Protein AF-0000000087333114 (afdb_homodimer)

pLDDT: mean 76.28, std 24.48, range [18.22, 98.56]

Foldseek 3Di:
DVVLVVLLVVPQPCPQDPDDDDPDDDPDDPDDPPPDCPPPPPPLQAFLDLDQDDPVRLVDDPVLLVVLCVLCVPLVLFEEEEDDADFNSSQSLLVNLLNSNVAAEDELLVVSQVSQVHDVSLVVCCVPPVPVNLVSSLSSLQRCNSGGRYYYYYDLSCQLDPSSLVSNVSGAYEYEAEDCLSVLSSVQVVVHDVLVVDPVSSVVSSVVSVVSCVNRVVSSVVGPYYDYLVVLCVVVPHPDSRSPHSSSRSVVVSVVSSVSVVVVVVVVVVPPDD/DVVLVVLLQVVQPQPQDPDDDDDPDDDDDPDDPPPDCPPPPPPLQFFLDLDQDDPVRLVDDPVLLVVLCVLCPCVVLFEEEEDEADFNSSQSLLVNLLNSNVAAEDELLVVSQVSQVHDVSLVVCCVPPVPVNLVSSLSSLQRCNSGGRYRYYYDLSCQLDPSSLVSNVSGAYEYEAEDCLSVLSSVQVVVHDVLVVDPVSSVVSSVVSVVSCVNRVVSSVVGPYYDYLVVLCVVVPHPDSRSPHSSSRSVVVSVVVSVSVVVVVVVVVVPPDD

Organism: Triticum turgidum subsp. durum (NCBI:txid4567)

Structure (mmCIF, N/CA/C/O backbone):
data_AF-0000000087333114-model_v1
#
loop_
_entity.id
_entity.type
_entity.pdbx_description
1 polymer 'Shikimate kinase'
#
loop_
_atom_site.group_PDB
_atom_site.id
_atom_site.type_symbol
_atom_site.label_atom_id
_atom_site.label_alt_id
_atom_site.label_comp_id
_atom_site.label_asym_id
_atom_site.label_entity_id
_atom_site.label_seq_id
_atom_site.pdbx_PDB_ins_code
_atom_site.Cartn_x
_atom_site.Cartn_y
_atom_site.Cartn_z
_atom_site.occupancy
_atom_site.B_iso_or_equiv
_atom_site.auth_seq_id
_atom_site.auth_comp_id
_atom_site.auth_asym_id
_atom_site.auth_atom_id
_atom_site.pdbx_PDB_model_num
ATOM 1 N N . MET A 1 1 ? 0.435 27.734 -19.844 1 27.39 1 MET A N 1
ATOM 2 C CA . MET A 1 1 ? -0.458 28.031 -18.719 1 27.39 1 MET A CA 1
ATOM 3 C C . MET A 1 1 ? -1.759 27.25 -18.844 1 27.39 1 MET A C 1
ATOM 5 O O . MET A 1 1 ? -2.24 26.688 -17.859 1 27.39 1 MET A O 1
ATOM 9 N N . ALA A 1 2 ? -2.316 27.328 -19.984 1 37.44 2 ALA A N 1
ATOM 10 C CA . ALA A 1 2 ? -3.617 26.781 -20.359 1 37.44 2 ALA A CA 1
ATOM 11 C C . ALA A 1 2 ? -3.572 25.266 -20.422 1 37.44 2 ALA A C 1
ATOM 13 O O . ALA A 1 2 ? -4.586 24.594 -20.203 1 37.44 2 ALA A O 1
ATOM 14 N N . MET A 1 3 ? -2.416 24.797 -20.656 1 30.86 3 MET A N 1
ATOM 15 C CA . MET A 1 3 ? -2.322 23.359 -20.891 1 30.86 3 MET A CA 1
ATOM 16 C C . MET A 1 3 ? -2.418 22.594 -19.578 1 30.86 3 MET A C 1
ATOM 18 O O . MET A 1 3 ? -2.887 21.453 -19.547 1 30.86 3 MET A O 1
ATOM 22 N N . ALA A 1 4 ? -1.815 23.219 -18.562 1 34.66 4 ALA A N 1
ATOM 23 C CA . ALA A 1 4 ? -1.811 22.562 -17.25 1 34.66 4 ALA A CA 1
ATOM 24 C C . ALA A 1 4 ? -3.217 22.5 -16.672 1 34.66 4 ALA A C 1
ATOM 26 O O . ALA A 1 4 ? -3.59 21.5 -16.031 1 34.66 4 ALA A O 1
ATOM 27 N N . MET A 1 5 ? -4.035 23.531 -16.859 1 33.44 5 MET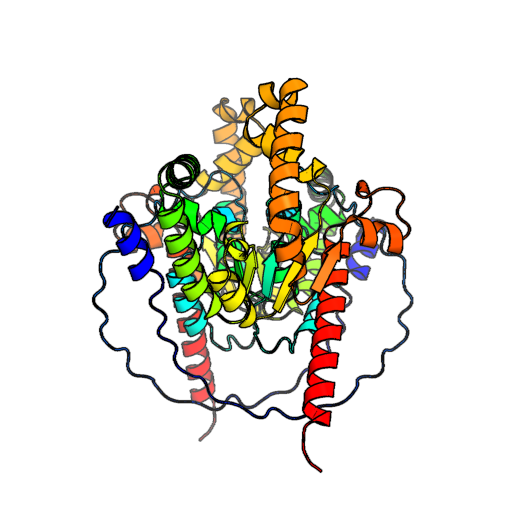 A N 1
ATOM 28 C CA . MET A 1 5 ? -5.391 23.594 -16.328 1 33.44 5 MET A CA 1
ATOM 29 C C . MET A 1 5 ? -6.27 22.516 -16.938 1 33.44 5 MET A C 1
ATOM 31 O O . MET A 1 5 ? -7.121 21.938 -16.266 1 33.44 5 MET A O 1
ATOM 35 N N . ARG A 1 6 ? -6.074 22.375 -18.172 1 34 6 ARG A N 1
ATOM 36 C CA . ARG A 1 6 ? -6.941 21.469 -18.906 1 34 6 ARG A CA 1
ATOM 37 C C . ARG A 1 6 ? -6.684 20.016 -18.516 1 34 6 ARG A C 1
ATOM 39 O O . ARG A 1 6 ? -7.613 19.219 -18.453 1 34 6 ARG A O 1
ATOM 46 N N . ALA A 1 7 ? -5.465 19.828 -18.234 1 32.5 7 ALA A N 1
ATOM 47 C CA . ALA A 1 7 ? -5.141 18.453 -17.891 1 32.5 7 ALA A CA 1
ATOM 48 C C . ALA A 1 7 ? -5.742 18.062 -16.531 1 32.5 7 ALA A C 1
ATOM 50 O O . ALA A 1 7 ? -6.203 16.938 -16.359 1 32.5 7 ALA A O 1
ATOM 51 N N . ALA A 1 8 ? -5.812 19.078 -15.648 1 31.11 8 ALA A N 1
ATOM 52 C CA . ALA A 1 8 ? -6.367 18.828 -14.32 1 31.11 8 ALA A CA 1
ATOM 53 C C . ALA A 1 8 ? -7.871 18.578 -14.398 1 31.11 8 ALA A C 1
ATOM 55 O O . ALA A 1 8 ? -8.391 17.688 -13.703 1 31.11 8 ALA A O 1
ATOM 56 N N . ALA A 1 9 ? -8.562 19.344 -15.281 1 31.27 9 ALA A N 1
ATOM 57 C CA . ALA A 1 9 ? -10.023 19.281 -15.336 1 31.27 9 ALA A CA 1
ATOM 58 C C . ALA A 1 9 ? -10.492 17.906 -15.805 1 31.27 9 ALA A C 1
ATOM 60 O O . ALA A 1 9 ? -11.523 17.391 -15.344 1 31.27 9 ALA A O 1
ATOM 61 N N . ALA A 1 10 ? -9.766 17.438 -16.766 1 31.45 10 ALA A N 1
ATOM 62 C CA . ALA A 1 10 ? -10.258 16.219 -17.391 1 31.45 10 ALA A CA 1
ATOM 63 C C . ALA A 1 10 ? -10.211 15.047 -16.422 1 31.45 10 ALA A C 1
ATOM 65 O O . ALA A 1 10 ? -10.914 14.047 -16.609 1 31.45 10 ALA A O 1
ATOM 66 N N . PHE A 1 11 ? -9.25 15.148 -15.578 1 29.44 11 PHE A N 1
ATOM 67 C CA . PHE A 1 11 ? -9.07 13.953 -14.758 1 29.44 11 PHE A CA 1
ATOM 68 C C . PHE A 1 11 ? -10.188 13.82 -13.742 1 29.44 11 PHE A C 1
ATOM 70 O O . PHE A 1 11 ? -10.516 12.711 -13.312 1 29.44 11 PHE A O 1
ATOM 77 N N . PHE A 1 12 ? -10.602 14.945 -13.148 1 29.58 12 PHE A N 1
ATOM 78 C CA . PHE A 1 12 ? -11.398 14.82 -11.93 1 29.58 12 PHE A CA 1
ATOM 79 C C . PHE A 1 12 ? -12.883 14.906 -12.242 1 29.58 12 PHE A C 1
ATOM 81 O O . PHE A 1 12 ? -13.539 15.898 -11.922 1 29.58 12 PHE A O 1
ATOM 88 N N . SER A 1 13 ? -13.414 14.539 -13.383 1 23.67 13 SER A N 1
ATOM 89 C CA . SER A 1 13 ? -14.836 14.828 -13.539 1 23.67 13 SER A CA 1
ATOM 90 C C . SER A 1 13 ? -15.68 13.984 -12.578 1 23.67 13 SER A C 1
ATOM 92 O O . SER A 1 13 ? -15.617 12.75 -12.609 1 23.67 13 SER A O 1
ATOM 94 N N . PRO A 1 14 ? -16.062 14.562 -11.609 1 24.78 14 PRO A N 1
ATOM 95 C CA . PRO A 1 14 ? -16.781 14.016 -10.453 1 24.78 14 PRO A CA 1
ATOM 96 C C . PRO A 1 14 ? -18.156 13.453 -10.82 1 24.78 14 PRO A C 1
ATOM 98 O O . PRO A 1 14 ? -19 14.172 -11.375 1 24.78 14 PRO A O 1
ATOM 101 N N . SER A 1 15 ? -18.422 12.422 -11.57 1 20.91 15 SER A N 1
ATOM 102 C CA . SER A 1 15 ? -19.875 12.227 -11.648 1 20.91 15 SER A CA 1
ATOM 103 C C . SER A 1 15 ? -20.438 11.789 -10.305 1 20.91 15 SER A C 1
ATOM 105 O O . SER A 1 15 ? -20.062 10.742 -9.773 1 20.91 15 SER A O 1
ATOM 107 N N . VAL A 1 16 ? -20.75 12.672 -9.484 1 21.89 16 VAL A N 1
ATOM 108 C CA . VAL A 1 16 ? -21.219 12.648 -8.109 1 21.89 16 VAL A CA 1
ATOM 109 C C . VAL A 1 16 ? -22.578 11.961 -8.039 1 21.89 16 VAL A C 1
ATOM 111 O O . VAL A 1 16 ? -23.562 12.43 -8.625 1 21.89 16 VAL A O 1
ATOM 114 N N . SER A 1 17 ? -22.766 10.641 -8.273 1 20 17 SER A N 1
ATOM 115 C CA . SER A 1 17 ? -24.172 10.367 -8.062 1 20 17 SER A CA 1
ATOM 116 C C . SER A 1 17 ? -24.5 10.266 -6.578 1 20 17 SER A C 1
ATOM 118 O O . SER A 1 17 ? -23.703 9.734 -5.797 1 20 17 SER A O 1
ATOM 120 N N . PRO A 1 18 ? -25.422 10.953 -5.988 1 20.55 18 PRO A N 1
ATOM 121 C CA . PRO A 1 18 ? -25.891 11.25 -4.637 1 20.55 18 PRO A CA 1
ATOM 122 C C . PRO A 1 18 ? -26.453 10.023 -3.922 1 20.55 18 PRO A C 1
ATOM 124 O O . PRO A 1 18 ? -27.391 9.391 -4.418 1 20.55 18 PRO A O 1
ATOM 127 N N . SER A 1 19 ? -25.562 9.086 -3.521 1 20.36 19 SER A N 1
ATOM 128 C CA . SER A 1 19 ? -26.234 7.891 -3.018 1 20.36 19 SER A CA 1
ATOM 129 C C . SER A 1 19 ? -26.938 8.164 -1.697 1 20.36 19 SER A C 1
ATOM 131 O O . SER A 1 19 ? -26.469 8.961 -0.882 1 20.36 19 SER A O 1
ATOM 133 N N . PRO A 1 20 ? -28.172 7.699 -1.597 1 20.27 20 PRO A N 1
ATOM 134 C CA . PRO A 1 20 ? -29.172 7.938 -0.54 1 20.27 20 PRO A CA 1
ATOM 135 C C . PRO A 1 20 ? -28.75 7.34 0.802 1 20.27 20 PRO A C 1
ATOM 137 O O . PRO A 1 20 ? -27.859 6.488 0.853 1 20.27 20 PRO A O 1
ATOM 140 N N . SER A 1 21 ? -29.453 7.727 1.827 1 19.78 21 SER A N 1
ATOM 141 C CA . SER A 1 21 ? -29.391 7.938 3.27 1 19.78 21 SER A CA 1
ATOM 142 C C . SER A 1 21 ? -29.609 6.637 4.031 1 19.78 21 SER A C 1
ATOM 144 O O . SER A 1 21 ? -29.547 6.613 5.262 1 19.78 21 SER A O 1
ATOM 146 N N . PRO A 1 22 ? -29 5.418 3.631 1 20.78 22 PRO A N 1
ATOM 147 C CA . PRO A 1 22 ? -29.797 4.434 4.367 1 20.78 22 PRO A CA 1
ATOM 148 C C . PRO A 1 22 ? -29.547 4.484 5.875 1 20.78 22 PRO A C 1
ATOM 150 O O . PRO A 1 22 ? -28.5 4.953 6.316 1 20.78 22 PRO A O 1
ATOM 153 N N . SER A 1 23 ? -30.562 4.258 6.711 1 21.08 23 SER A N 1
ATOM 154 C CA . SER A 1 23 ? -30.859 4.477 8.117 1 21.08 23 SER A CA 1
ATOM 155 C C . SER A 1 23 ? -30.234 3.393 8.992 1 21.08 23 SER A C 1
ATOM 157 O O . SER A 1 23 ? -30.391 3.408 10.219 1 21.08 23 SER A O 1
ATOM 159 N N . PRO A 1 24 ? -28.984 2.908 8.688 1 20.03 24 PRO A N 1
ATOM 160 C CA . PRO A 1 24 ? -28.875 1.584 9.305 1 20.03 24 PRO A CA 1
ATOM 161 C C . PRO A 1 24 ? -28.797 1.647 10.828 1 20.03 24 PRO A C 1
ATOM 163 O O . PRO A 1 24 ? -28.344 2.656 11.383 1 20.03 24 PRO A O 1
ATOM 166 N N . LYS A 1 25 ? -29.594 0.705 11.492 1 21.3 25 LYS A N 1
ATOM 167 C CA . LYS A 1 25 ? -29.969 0.389 12.867 1 21.3 25 LYS A CA 1
ATOM 168 C C . LYS A 1 25 ? -28.766 -0.012 13.703 1 21.3 25 LYS A C 1
ATOM 170 O O . LYS A 1 25 ? -27.766 -0.49 13.156 1 21.3 25 LYS A O 1
ATOM 175 N N . GLN A 1 26 ? -28.781 0.021 15.055 1 18.73 26 GLN A N 1
ATOM 176 C CA . GLN A 1 26 ? -28.062 0.281 16.312 1 18.73 26 GLN A CA 1
ATOM 177 C C . GLN A 1 26 ? -27.453 -0.999 16.875 1 18.73 26 GLN A C 1
ATOM 179 O O . GLN A 1 26 ? -26.797 -0.973 17.906 1 18.73 26 GLN A O 1
ATOM 184 N N . HIS A 1 27 ? -26.953 -1.981 16.047 1 20.36 27 HIS A N 1
ATOM 185 C CA . HIS A 1 27 ? -26.859 -3.178 16.875 1 20.36 27 HIS A CA 1
ATOM 186 C C . HIS A 1 27 ? -25.781 -3.029 17.922 1 20.36 27 HIS A C 1
ATOM 188 O O . HIS A 1 27 ? -24.734 -2.424 17.672 1 20.36 27 HIS A O 1
ATOM 194 N N . SER A 1 28 ? -26.062 -3.34 19.172 1 18.22 28 SER A N 1
ATOM 195 C CA . SER A 1 28 ? -25.562 -3.146 20.531 1 18.22 28 SER A CA 1
ATOM 196 C C . SER A 1 28 ? -24.25 -3.9 20.75 1 18.22 28 SER A C 1
ATOM 198 O O . SER A 1 28 ? -23.922 -4.816 19.984 1 18.22 28 SER A O 1
ATOM 200 N N . VAL A 1 29 ? -23.625 -3.781 22 1 19.88 29 VAL A N 1
ATOM 201 C CA . VAL A 1 29 ? -22.406 -3.492 22.75 1 19.88 29 VAL A CA 1
ATOM 202 C C . VAL A 1 29 ? -21.75 -4.801 23.188 1 19.88 29 VAL A C 1
ATOM 204 O O . VAL A 1 29 ? -22.344 -5.586 23.922 1 19.88 29 VAL A O 1
ATOM 207 N N . PHE A 1 30 ? -21 -5.543 22.297 1 21.19 30 PHE A N 1
ATOM 208 C CA . PHE A 1 30 ? -20.25 -6.758 22.609 1 21.19 30 PHE A CA 1
ATOM 209 C C . PHE A 1 30 ? -19.328 -6.539 23.797 1 21.19 30 PHE A C 1
ATOM 211 O O . PHE A 1 30 ? -18.703 -5.48 23.906 1 21.19 30 PHE A O 1
ATOM 218 N N . SER A 1 31 ? -19.484 -7.305 24.844 1 21.61 31 SER A N 1
ATOM 219 C CA . SER A 1 31 ? -18.781 -7.289 26.141 1 21.61 31 SER A CA 1
ATOM 220 C C . SER A 1 31 ? -17.359 -7.797 26 1 21.61 31 SER A C 1
ATOM 222 O O . SER A 1 31 ? -17.109 -8.82 25.359 1 21.61 31 SER A O 1
ATOM 224 N N . PRO A 1 32 ? -16.281 -7.004 26.25 1 22.69 32 PRO A N 1
ATOM 225 C CA . PRO A 1 32 ? -14.844 -7.152 26.031 1 22.69 32 PRO A CA 1
ATOM 226 C C . PRO A 1 32 ? -14.211 -8.227 26.906 1 22.69 32 PRO A C 1
ATOM 228 O O . PRO A 1 32 ? -14.312 -8.172 28.125 1 22.69 32 PRO A O 1
ATOM 231 N N . ARG A 1 33 ? -14.281 -9.555 26.562 1 25.97 33 ARG A N 1
ATOM 232 C CA . ARG A 1 33 ? -13.602 -10.508 27.422 1 25.97 33 ARG A CA 1
ATOM 233 C C . ARG A 1 33 ? -12.133 -10.148 27.594 1 25.97 33 ARG A C 1
ATOM 235 O O . ARG A 1 33 ? -11.516 -9.57 26.688 1 25.97 33 ARG A O 1
ATOM 242 N N . ARG A 1 34 ? -11.492 -10.258 28.766 1 25.09 34 ARG A N 1
ATOM 243 C CA . ARG A 1 34 ? -10.242 -9.883 29.422 1 25.09 34 ARG A CA 1
ATOM 244 C C . ARG A 1 34 ? -9.07 -10.688 28.875 1 25.09 34 ARG A C 1
ATOM 246 O O . ARG A 1 34 ? -8.898 -11.859 29.203 1 25.09 34 ARG A O 1
ATOM 253 N N . GLY A 1 35 ? -8.875 -10.789 27.562 1 25.56 35 GLY A N 1
ATOM 254 C CA . GLY A 1 35 ? -7.793 -11.656 27.109 1 25.56 35 GLY A CA 1
ATOM 255 C C . GLY A 1 35 ? -6.434 -11.211 27.609 1 25.56 35 GLY A C 1
ATOM 256 O O . GLY A 1 35 ? -6.207 -10.023 27.844 1 25.56 35 GLY A O 1
ATOM 257 N N . SER A 1 36 ? -5.719 -12.133 28.297 1 27.09 36 SER A N 1
ATOM 258 C CA . SER A 1 36 ? -4.371 -12.055 28.859 1 27.09 36 SER A CA 1
ATOM 259 C C . SER A 1 36 ? -3.375 -11.531 27.828 1 27.09 36 SER A C 1
ATOM 261 O O . SER A 1 36 ? -3.361 -11.977 26.688 1 27.09 36 SER A O 1
ATOM 263 N N . THR A 1 37 ? -2.844 -10.375 28.047 1 27.44 37 THR A N 1
ATOM 264 C CA . THR A 1 37 ? -1.968 -9.492 27.281 1 27.44 37 THR A CA 1
ATOM 265 C C . THR A 1 37 ? -0.59 -10.125 27.109 1 27.44 37 THR A C 1
ATOM 267 O O . THR A 1 37 ? 0.227 -10.117 28.031 1 27.44 37 THR A O 1
ATOM 270 N N . ARG A 1 38 ? -0.456 -11.383 26.672 1 29.27 38 ARG A N 1
ATOM 271 C CA . ARG A 1 38 ? 0.938 -11.742 26.438 1 29.27 38 ARG A CA 1
ATOM 272 C C . ARG A 1 38 ? 1.652 -10.672 25.625 1 29.27 38 ARG A C 1
ATOM 274 O O . ARG A 1 38 ? 1.108 -10.172 24.625 1 29.27 38 ARG A O 1
ATOM 281 N N . ARG A 1 39 ? 2.734 -10.211 26.234 1 28.55 39 ARG A N 1
ATOM 282 C CA . ARG A 1 39 ? 3.58 -9.141 25.719 1 28.55 39 ARG A CA 1
ATOM 283 C C . ARG A 1 39 ? 4.168 -9.508 24.359 1 28.55 39 ARG A C 1
ATOM 285 O O . ARG A 1 39 ? 4.883 -10.5 24.25 1 28.55 39 ARG A O 1
ATOM 292 N N . ILE A 1 40 ? 3.457 -9.469 23.312 1 30.19 40 ILE A N 1
ATOM 293 C CA . ILE A 1 40 ? 3.93 -9.555 21.938 1 30.19 40 ILE A CA 1
ATOM 294 C C . ILE A 1 40 ? 5.281 -8.852 21.812 1 30.19 40 ILE A C 1
ATOM 296 O O . ILE A 1 40 ? 5.43 -7.695 22.219 1 30.19 40 ILE A O 1
ATOM 300 N N . ARG A 1 41 ? 6.375 -9.711 21.828 1 31.64 41 ARG A N 1
ATOM 301 C CA . ARG A 1 41 ? 7.664 -9.055 21.625 1 31.64 41 ARG A CA 1
ATOM 302 C C . ARG A 1 41 ? 7.57 -7.973 20.562 1 31.64 41 ARG A C 1
ATOM 304 O O . ARG A 1 41 ? 7.043 -8.211 19.469 1 31.64 41 ARG A O 1
ATOM 311 N N . PRO A 1 42 ? 7.824 -6.84 20.938 1 29.28 42 PRO A N 1
ATOM 312 C CA . PRO A 1 42 ? 7.609 -5.688 20.062 1 29.28 42 PRO A CA 1
ATOM 313 C C . PRO A 1 42 ? 8.312 -5.836 18.719 1 29.28 42 PRO A C 1
ATOM 315 O O . PRO A 1 42 ? 9.461 -6.289 18.656 1 29.28 42 PRO A O 1
ATOM 318 N N . ARG A 1 43 ? 7.68 -6.422 17.703 1 33.09 43 ARG A N 1
ATOM 319 C CA . ARG A 1 43 ? 8.211 -6.367 16.344 1 33.09 43 ARG A CA 1
ATOM 320 C C . ARG A 1 43 ? 9.188 -5.199 16.188 1 33.09 43 ARG A C 1
ATOM 322 O O . ARG A 1 43 ? 8.969 -4.125 16.75 1 33.09 43 ARG A O 1
ATOM 329 N N . ARG A 1 44 ? 10.391 -5.543 16.047 1 31.14 44 ARG A N 1
ATOM 330 C CA . ARG A 1 44 ? 11.367 -4.496 15.766 1 31.14 44 ARG A CA 1
ATOM 331 C C . ARG A 1 44 ? 10.766 -3.393 14.906 1 31.14 44 ARG A C 1
ATOM 333 O O . ARG A 1 44 ? 10.406 -3.625 13.742 1 31.14 44 ARG A O 1
ATOM 340 N N . LEU A 1 45 ? 9.953 -2.662 15.461 1 33.75 45 LEU A N 1
ATOM 341 C CA . LEU A 1 45 ? 9.43 -1.448 14.844 1 33.75 45 LEU A CA 1
ATOM 342 C C . LEU A 1 45 ? 10.531 -0.682 14.125 1 33.75 45 LEU A C 1
ATOM 344 O O . LEU A 1 45 ? 11.5 -0.241 14.75 1 33.75 45 LEU A O 1
ATOM 348 N N . ARG A 1 46 ? 11.008 -1.085 13.008 1 37.16 46 ARG A N 1
ATOM 349 C CA . ARG A 1 46 ? 12.016 -0.302 12.297 1 37.16 46 ARG A CA 1
ATOM 350 C C . ARG A 1 46 ? 11.773 1.193 12.477 1 37.16 46 ARG A C 1
ATOM 352 O O . ARG A 1 46 ? 10.625 1.642 12.531 1 37.16 46 ARG A O 1
ATOM 359 N N . ALA A 1 47 ? 12.672 1.79 13.086 1 38.91 47 ALA A N 1
ATOM 360 C CA . ALA A 1 47 ? 12.805 3.242 13.164 1 38.91 47 ALA A CA 1
ATOM 361 C C . ALA A 1 47 ? 12.133 3.918 11.969 1 38.91 47 ALA A C 1
ATOM 363 O O . ALA A 1 47 ? 12.016 3.322 10.898 1 38.91 47 ALA A O 1
ATOM 364 N N . PHE A 1 48 ? 11.258 4.906 12.273 1 42.25 48 PHE A N 1
ATOM 365 C CA . PHE A 1 48 ? 10.711 5.742 11.211 1 42.25 48 PHE A CA 1
ATOM 366 C C . PHE A 1 48 ? 11.68 5.855 10.047 1 42.25 48 PHE A C 1
ATOM 368 O O . PHE A 1 48 ? 12.797 6.352 10.211 1 42.25 48 PHE A O 1
ATOM 375 N N . PRO A 1 49 ? 11.5 4.938 9.078 1 48.59 49 PRO A N 1
ATOM 376 C CA . PRO A 1 49 ? 12.469 4.773 7.988 1 48.59 49 PRO A CA 1
ATOM 377 C C . PRO A 1 49 ? 12.766 6.082 7.262 1 48.59 49 PRO A C 1
ATOM 379 O O . PRO A 1 49 ? 11.891 6.945 7.156 1 48.59 49 PRO A O 1
ATOM 382 N N . ALA A 1 50 ? 13.953 6.289 7.082 1 52.88 50 ALA A N 1
ATOM 383 C CA . ALA A 1 50 ? 14.523 7.387 6.301 1 52.88 50 ALA A CA 1
ATOM 384 C C . ALA A 1 50 ? 14.062 7.32 4.848 1 52.88 50 ALA A C 1
ATOM 386 O O . ALA A 1 50 ? 14.273 8.266 4.082 1 52.88 50 ALA A O 1
ATOM 387 N N . THR A 1 51 ? 13.336 6.129 4.469 1 63.66 51 THR A N 1
ATOM 388 C CA . THR A 1 51 ? 12.891 6 3.086 1 63.66 51 THR A CA 1
ATOM 389 C C . THR A 1 51 ? 11.414 5.605 3.025 1 63.66 51 THR A C 1
ATOM 391 O O . THR A 1 51 ? 10.883 5.012 3.971 1 63.66 51 THR A O 1
ATOM 394 N N . GLU A 1 52 ? 10.758 6.094 2.082 1 70.69 52 GLU A N 1
ATOM 395 C CA . GLU A 1 52 ? 9.383 5.652 1.873 1 70.69 52 GLU A CA 1
ATOM 396 C C . GLU A 1 52 ? 9.312 4.137 1.706 1 70.69 52 GLU A C 1
ATOM 398 O O . GLU A 1 52 ? 10.117 3.549 0.981 1 70.69 52 GLU A O 1
ATOM 403 N N . LEU A 1 53 ? 8.438 3.533 2.467 1 75.38 53 LEU A N 1
ATOM 404 C CA . LEU A 1 53 ? 8.367 2.076 2.539 1 75.38 53 LEU A CA 1
ATOM 405 C C . LEU A 1 53 ? 7.203 1.548 1.71 1 75.38 53 LEU A C 1
ATOM 407 O O . LEU A 1 53 ? 6.176 2.219 1.576 1 75.38 53 LEU A O 1
ATOM 411 N N . THR A 1 54 ? 7.465 0.328 1.177 1 74.19 54 THR A N 1
ATOM 412 C CA . THR A 1 54 ? 6.363 -0.425 0.585 1 74.19 54 THR A CA 1
ATOM 413 C C . THR A 1 54 ? 5.473 -1.019 1.67 1 74.19 54 THR A C 1
ATOM 415 O O . THR A 1 54 ? 5.832 -1.019 2.848 1 74.19 54 THR A O 1
ATOM 418 N N . LEU A 1 55 ? 4.289 -1.419 1.31 1 72.38 55 LEU A N 1
ATOM 419 C CA . LEU A 1 55 ? 3.391 -2.021 2.289 1 72.38 55 LEU A CA 1
ATOM 420 C C . LEU A 1 55 ? 4.023 -3.258 2.918 1 72.38 55 LEU A C 1
ATOM 422 O O . LEU A 1 55 ? 3.84 -3.516 4.109 1 72.38 55 LEU A O 1
ATOM 426 N N . GLU A 1 56 ? 4.762 -3.99 2.133 1 68.62 56 GLU A N 1
ATOM 427 C CA . GLU A 1 56 ? 5.441 -5.176 2.646 1 68.62 56 GLU A CA 1
ATOM 428 C C . GLU A 1 56 ? 6.48 -4.805 3.697 1 68.62 56 GLU A C 1
ATOM 430 O O . GLU A 1 56 ? 6.66 -5.523 4.684 1 68.62 56 GLU A O 1
ATOM 435 N N . GLU A 1 57 ? 7.055 -3.689 3.373 1 72 57 GLU A N 1
ATOM 436 C CA . GLU A 1 57 ? 8.07 -3.211 4.309 1 72 57 GLU A CA 1
ATOM 437 C C . GLU A 1 57 ? 7.43 -2.658 5.578 1 72 57 GLU A C 1
ATOM 439 O O . GLU A 1 57 ? 8.078 -2.598 6.629 1 72 57 GLU A O 1
ATOM 444 N N . LEU A 1 58 ? 6.16 -2.301 5.395 1 75.56 58 LEU A N 1
ATOM 445 C CA . LEU A 1 58 ? 5.469 -1.779 6.57 1 75.56 58 LEU A CA 1
ATOM 446 C C . LEU A 1 58 ? 5.035 -2.912 7.492 1 75.56 58 LEU A C 1
ATOM 448 O O . LEU A 1 58 ? 4.73 -2.682 8.664 1 75.56 58 LEU A O 1
ATOM 452 N N . ASN A 1 59 ? 4.949 -4.188 6.973 1 65.38 59 ASN A N 1
ATOM 453 C CA . ASN A 1 59 ? 4.715 -5.445 7.668 1 65.38 59 ASN A CA 1
ATOM 454 C C . ASN A 1 59 ? 3.629 -5.305 8.734 1 65.38 59 ASN A C 1
ATOM 456 O O . ASN A 1 59 ? 3.869 -5.586 9.906 1 65.38 59 ASN A O 1
ATOM 460 N N . PRO A 1 60 ? 2.514 -4.852 8.266 1 78.19 60 PRO A N 1
ATOM 461 C CA . PRO A 1 60 ? 1.486 -4.762 9.305 1 78.19 60 PRO A CA 1
ATOM 462 C C . PRO A 1 60 ? 1.221 -6.102 9.984 1 78.19 60 PRO A C 1
ATOM 464 O O . PRO A 1 60 ? 1.221 -7.145 9.328 1 78.19 60 PRO A O 1
ATOM 467 N N . SER A 1 61 ? 1.082 -6.055 11.25 1 77.44 61 SER A N 1
ATOM 468 C CA . SER A 1 61 ? 0.749 -7.273 11.977 1 77.44 61 SER A CA 1
ATOM 469 C C . SER A 1 61 ? -0.716 -7.652 11.781 1 77.44 61 SER A C 1
ATOM 471 O O . SER A 1 61 ? -1.566 -6.781 11.586 1 77.44 61 SER A O 1
ATOM 473 N N . VAL A 1 62 ? -0.97 -8.891 11.805 1 76.56 62 VAL A N 1
ATOM 474 C CA . VAL A 1 62 ? -2.342 -9.383 11.727 1 76.56 62 VAL A CA 1
ATOM 475 C C . VAL A 1 62 ? -3.16 -8.828 12.891 1 76.56 62 VAL A C 1
ATOM 477 O O . VAL A 1 62 ? -4.336 -8.492 12.727 1 76.56 62 VAL A O 1
ATOM 480 N N . ALA A 1 63 ? -2.477 -8.695 14.016 1 78.25 63 ALA A N 1
ATOM 481 C CA . ALA A 1 63 ? -3.145 -8.156 15.203 1 78.25 63 ALA A CA 1
ATOM 482 C C . ALA A 1 63 ? -3.625 -6.73 14.961 1 78.25 63 ALA A C 1
ATOM 484 O O . ALA A 1 63 ? -4.738 -6.371 15.352 1 78.25 63 ALA A O 1
ATOM 485 N N . LEU A 1 64 ? -2.803 -5.984 14.328 1 81.62 64 LEU A N 1
ATOM 486 C CA . LEU A 1 64 ? -3.184 -4.613 14.016 1 81.62 64 LEU A CA 1
ATOM 487 C C . LEU A 1 64 ? -4.387 -4.586 13.078 1 81.62 64 LEU A C 1
ATOM 489 O O . LEU A 1 64 ? -5.344 -3.844 13.312 1 81.62 64 LEU A O 1
ATOM 493 N N . LEU A 1 65 ? -4.316 -5.41 12.086 1 81.69 65 LEU A N 1
ATOM 494 C CA . LEU A 1 65 ? -5.367 -5.434 11.07 1 81.69 65 LEU A CA 1
ATOM 495 C C . LEU A 1 65 ? -6.695 -5.871 11.68 1 81.69 65 LEU A C 1
ATOM 497 O O . LEU A 1 65 ? -7.742 -5.289 11.375 1 81.69 65 LEU A O 1
ATOM 501 N N . ARG A 1 66 ? -6.645 -6.805 12.523 1 76.56 66 ARG A N 1
ATOM 502 C CA . ARG A 1 66 ? -7.855 -7.277 13.18 1 76.56 66 ARG A CA 1
ATOM 503 C C . ARG A 1 66 ? -8.422 -6.211 14.117 1 76.56 66 ARG A C 1
ATOM 505 O O . ARG A 1 66 ? -9.633 -5.977 14.133 1 76.56 66 ARG A O 1
ATOM 512 N N . LYS A 1 67 ? -7.57 -5.586 14.812 1 77.75 67 LYS A N 1
ATOM 513 C CA . LYS A 1 67 ? -7.98 -4.551 15.758 1 77.75 67 LYS A CA 1
ATOM 514 C C . LYS A 1 67 ? -8.625 -3.371 15.039 1 77.75 67 LYS A C 1
ATOM 516 O O . LYS A 1 67 ? -9.648 -2.844 15.492 1 77.75 67 LYS A O 1
ATOM 521 N N . THR A 1 68 ? -8.078 -3.012 13.891 1 82.69 68 THR A N 1
ATOM 522 C CA . THR A 1 68 ? -8.539 -1.815 13.195 1 82.69 68 THR A CA 1
ATOM 523 C C . THR A 1 68 ? -9.797 -2.115 12.391 1 82.69 68 THR A C 1
ATOM 525 O O . THR A 1 68 ? -10.633 -1.229 12.172 1 82.69 68 THR A O 1
ATOM 528 N N . ALA A 1 69 ? -9.898 -3.352 11.906 1 69.94 69 ALA A N 1
ATOM 529 C CA . ALA A 1 69 ? -11.109 -3.746 11.195 1 69.94 69 ALA A CA 1
ATOM 530 C C . ALA A 1 69 ? -12.344 -3.598 12.078 1 69.94 69 ALA A C 1
ATOM 532 O O . ALA A 1 69 ? -13.406 -3.188 11.602 1 69.94 69 ALA A O 1
ATOM 533 N N . GLU A 1 70 ? -12.195 -3.867 13.266 1 65.56 70 GLU A N 1
ATOM 534 C CA . GLU A 1 70 ? -13.289 -3.791 14.234 1 65.56 70 GLU A CA 1
ATOM 535 C C . GLU A 1 70 ? -13.633 -2.342 14.562 1 65.56 70 GLU A C 1
ATOM 537 O O . GLU A 1 70 ? -14.797 -2.012 14.789 1 65.56 70 GLU A O 1
ATOM 542 N N . ALA A 1 71 ? -12.57 -1.612 14.586 1 64.19 71 ALA A N 1
ATOM 543 C CA . ALA A 1 71 ? -12.734 -0.23 15.031 1 64.19 71 ALA A CA 1
ATOM 544 C C . ALA A 1 71 ? -13.422 0.611 13.961 1 64.19 71 ALA A C 1
ATOM 546 O O . ALA A 1 71 ? -14.266 1.454 14.273 1 64.19 71 ALA A O 1
ATOM 547 N N . VAL A 1 72 ? -13.023 0.431 12.617 1 58.66 72 VAL A N 1
ATOM 548 C CA . VAL A 1 72 ? -13.391 1.429 11.617 1 58.66 72 VAL A CA 1
ATOM 549 C C . VAL A 1 72 ? -14.641 0.975 10.867 1 58.66 72 VAL A C 1
ATOM 551 O O . VAL A 1 72 ? -15.211 1.732 10.078 1 58.66 72 VAL A O 1
ATOM 554 N N . GLY A 1 73 ? -14.992 -0.408 11.008 1 53.91 73 GLY A N 1
ATOM 555 C CA . GLY A 1 73 ? -16.203 -0.869 10.359 1 53.91 73 GLY A CA 1
ATOM 556 C C . GLY A 1 73 ? -17.203 0.247 10.086 1 53.91 73 GLY A C 1
ATOM 557 O O . GLY A 1 73 ? -17.891 0.235 9.07 1 53.91 73 GLY A O 1
ATOM 558 N N . ASP A 1 74 ? -17.188 1.307 10.898 1 57.22 74 ASP A N 1
ATOM 559 C CA . ASP A 1 74 ? -18.25 2.295 10.789 1 57.22 74 ASP A CA 1
ATOM 560 C C . ASP A 1 74 ? -17.703 3.648 10.344 1 57.22 74 ASP A C 1
ATOM 562 O O . ASP 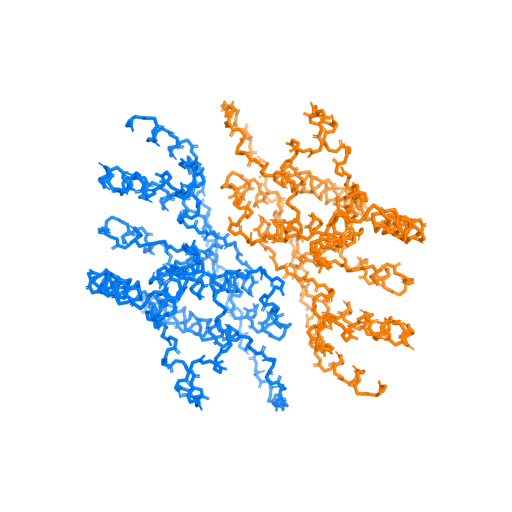A 1 74 ? -18.359 4.68 10.531 1 57.22 74 ASP A O 1
ATOM 566 N N . PHE A 1 75 ? -16.469 3.791 9.875 1 69.5 75 PHE A N 1
ATOM 567 C CA . PHE A 1 75 ? -16.109 5.172 9.57 1 69.5 75 PHE A CA 1
ATOM 568 C C . PHE A 1 75 ? -16.938 5.703 8.406 1 69.5 75 PHE A C 1
ATOM 570 O O . PHE A 1 75 ? -16.516 6.609 7.691 1 69.5 75 PHE A O 1
ATOM 577 N N . ARG A 1 76 ? -18.125 5.012 8.211 1 63.66 76 ARG A N 1
ATOM 578 C CA . ARG A 1 76 ? -19.172 5.41 7.262 1 63.66 76 ARG A CA 1
ATOM 579 C C . ARG A 1 76 ? -18.562 5.758 5.906 1 63.66 76 ARG A C 1
ATOM 581 O O . ARG A 1 76 ? -19.031 6.672 5.227 1 63.66 76 ARG A O 1
ATOM 588 N N . LYS A 1 77 ? -17.344 5.23 5.594 1 79.06 77 LYS A N 1
ATOM 589 C CA . LYS A 1 77 ? -16.719 5.441 4.285 1 79.06 77 LYS A CA 1
ATOM 590 C C . LYS A 1 77 ? -16.266 6.887 4.117 1 79.06 77 LYS A C 1
ATOM 592 O O . LYS A 1 77 ? -16.047 7.348 2.998 1 79.06 77 LYS A O 1
ATOM 597 N N . THR A 1 78 ? -16.219 7.645 5.297 1 87.62 78 THR A N 1
ATOM 598 C CA . THR A 1 78 ? -15.789 9.039 5.273 1 87.62 78 THR A CA 1
ATOM 599 C C . THR A 1 78 ? -14.305 9.141 4.922 1 87.62 78 THR A C 1
ATOM 601 O O . THR A 1 78 ? -13.477 8.406 5.469 1 87.62 78 THR A O 1
ATOM 604 N N . PRO A 1 79 ? -14.008 10.023 3.967 1 92.44 79 PRO A N 1
ATOM 605 C CA . PRO A 1 79 ? -12.586 10.18 3.643 1 92.44 79 PRO A CA 1
ATOM 606 C C . PRO A 1 79 ? -11.773 10.766 4.797 1 92.44 79 PRO A C 1
ATOM 608 O O . PRO A 1 79 ? -12.312 11.523 5.609 1 92.44 79 PRO A O 1
ATOM 611 N N . ILE A 1 80 ? -10.531 10.336 4.852 1 94.56 80 ILE A N 1
ATOM 612 C CA . ILE A 1 80 ? -9.602 10.812 5.859 1 94.56 80 ILE A CA 1
ATOM 613 C C . ILE A 1 80 ? -8.469 11.586 5.191 1 94.56 80 ILE A C 1
ATOM 615 O O . ILE A 1 80 ? -7.844 11.102 4.246 1 94.56 80 ILE A O 1
ATOM 619 N N . TYR A 1 81 ? -8.195 12.797 5.652 1 96.88 81 TYR A N 1
ATOM 620 C CA . TYR A 1 81 ? -7.141 13.648 5.109 1 96.88 81 TYR A CA 1
ATOM 621 C C . TYR A 1 81 ? -5.996 13.797 6.102 1 96.88 81 TYR A C 1
ATOM 623 O O . TYR A 1 81 ? -6.188 14.297 7.211 1 96.88 81 TYR A O 1
ATOM 631 N N . ILE A 1 82 ? -4.836 13.328 5.691 1 97.69 82 ILE A N 1
ATOM 632 C CA . ILE A 1 82 ? -3.646 13.43 6.531 1 97.69 82 ILE A CA 1
ATOM 633 C C . ILE A 1 82 ? -2.836 14.656 6.133 1 97.69 82 ILE A C 1
ATOM 635 O O . ILE A 1 82 ? -2.379 14.766 4.992 1 97.69 82 ILE A O 1
ATOM 639 N N . VAL A 1 83 ? -2.672 15.562 7.074 1 98 83 VAL A N 1
ATOM 640 C CA . VAL A 1 83 ? -1.923 16.781 6.805 1 98 83 VAL A CA 1
ATOM 641 C C . VAL A 1 83 ? -0.731 16.875 7.754 1 98 83 VAL A C 1
ATOM 643 O O . VAL A 1 83 ? -0.674 16.172 8.758 1 98 83 VAL A O 1
ATOM 646 N N . GLY A 1 84 ? 0.235 17.766 7.445 1 97.56 84 GLY A N 1
ATOM 647 C CA . GLY A 1 84 ? 1.477 17.969 8.172 1 97.56 84 GLY A CA 1
ATOM 648 C C . GLY A 1 84 ? 2.691 18.062 7.273 1 97.56 84 GLY A C 1
ATOM 649 O O . GLY A 1 84 ? 2.576 17.938 6.051 1 97.56 84 GLY A O 1
ATOM 650 N N . THR A 1 85 ? 3.801 18.266 7.887 1 95.31 85 THR A N 1
ATOM 651 C CA . THR A 1 85 ? 5.043 18.406 7.137 1 95.31 85 THR A CA 1
ATOM 652 C C . THR A 1 85 ? 5.273 17.188 6.242 1 95.31 85 THR A C 1
ATOM 654 O O . THR A 1 85 ? 5.137 16.047 6.688 1 95.31 85 THR A O 1
ATOM 657 N N . ASP A 1 86 ? 5.559 17.484 4.992 1 91.25 86 ASP A N 1
ATOM 658 C CA . ASP A 1 86 ? 5.754 16.391 4.035 1 91.25 86 ASP A CA 1
ATOM 659 C C . ASP A 1 86 ? 7.031 15.617 4.344 1 91.25 86 ASP A C 1
ATOM 661 O O . ASP A 1 86 ? 8.125 16.188 4.34 1 91.25 86 ASP A O 1
ATOM 665 N N . CYS A 1 87 ? 6.918 14.383 4.672 1 91.62 87 CYS A N 1
ATOM 666 C CA . CYS A 1 87 ? 8.039 13.492 4.961 1 91.62 87 CYS A CA 1
ATOM 667 C C . CYS A 1 87 ? 7.617 12.031 4.836 1 91.62 87 CYS A C 1
ATOM 669 O O . CYS A 1 87 ? 6.426 11.727 4.762 1 91.62 87 CYS A O 1
ATOM 671 N N . ASN A 1 88 ? 8.57 11.164 4.777 1 90.56 88 ASN A N 1
ATOM 672 C CA . ASN A 1 88 ? 8.305 9.742 4.609 1 90.56 88 ASN A CA 1
ATOM 673 C C . ASN A 1 88 ? 7.527 9.172 5.793 1 90.56 88 ASN A C 1
ATOM 675 O O . ASN A 1 88 ? 6.695 8.273 5.621 1 90.56 88 ASN A O 1
ATOM 679 N N . ALA A 1 89 ? 7.789 9.648 6.996 1 91.81 89 ALA A N 1
ATOM 680 C CA . ALA A 1 89 ? 7.074 9.156 8.172 1 91.81 89 ALA A CA 1
ATOM 681 C C . ALA A 1 89 ? 5.57 9.352 8.023 1 91.81 89 ALA A C 1
ATOM 683 O O . ALA A 1 89 ? 4.793 8.422 8.242 1 91.81 89 ALA A O 1
ATOM 684 N N . LYS A 1 90 ? 5.145 10.555 7.645 1 94.06 90 LYS A N 1
ATOM 685 C CA . LYS A 1 90 ? 3.736 10.859 7.41 1 94.06 90 LYS A CA 1
ATOM 686 C C . LYS A 1 90 ? 3.15 9.953 6.332 1 94.06 90 LYS A C 1
ATOM 688 O O . LYS A 1 90 ? 2.076 9.375 6.516 1 94.06 90 LYS A O 1
ATOM 693 N N . ARG A 1 91 ? 3.869 9.781 5.266 1 92.75 91 ARG A N 1
ATOM 694 C CA . ARG A 1 91 ? 3.422 8.953 4.148 1 92.75 91 ARG A CA 1
ATOM 695 C C . ARG A 1 91 ? 3.271 7.5 4.574 1 92.75 91 ARG A C 1
ATOM 697 O O . ARG A 1 91 ? 2.277 6.852 4.242 1 92.75 91 ARG A O 1
ATOM 704 N N . ASN A 1 92 ? 4.258 6.996 5.262 1 92.75 92 ASN A N 1
ATOM 705 C CA . ASN A 1 92 ? 4.227 5.613 5.723 1 92.75 92 ASN A CA 1
ATOM 706 C C . ASN A 1 92 ? 3.074 5.371 6.695 1 92.75 92 ASN A C 1
ATOM 708 O O . ASN A 1 92 ? 2.398 4.344 6.621 1 92.75 92 ASN A O 1
ATOM 712 N N . ILE A 1 93 ? 2.865 6.324 7.574 1 93.56 93 ILE A N 1
ATOM 713 C CA . ILE A 1 93 ? 1.763 6.223 8.523 1 93.56 93 ILE A CA 1
ATOM 714 C C . ILE A 1 93 ? 0.435 6.199 7.77 1 93.56 93 ILE A C 1
ATOM 716 O O . ILE A 1 93 ? -0.431 5.367 8.055 1 93.56 93 ILE A O 1
ATOM 720 N N . ALA A 1 94 ? 0.266 7.066 6.805 1 94.69 94 ALA A N 1
ATOM 721 C CA . ALA A 1 94 ? -0.968 7.156 6.027 1 94.69 94 ALA A CA 1
ATOM 722 C C . ALA A 1 94 ? -1.224 5.867 5.254 1 94.69 94 ALA A C 1
ATOM 724 O O . ALA A 1 94 ? -2.355 5.379 5.199 1 94.69 94 ALA A O 1
ATOM 725 N N . LYS A 1 95 ? -0.198 5.332 4.703 1 92.88 95 LYS A N 1
ATOM 726 C CA . LYS A 1 95 ? -0.292 4.082 3.957 1 92.88 95 LYS A CA 1
ATOM 727 C C . LYS A 1 95 ? -0.746 2.936 4.859 1 92.88 95 LYS A C 1
ATOM 729 O O . LYS A 1 95 ? -1.665 2.191 4.512 1 92.88 95 LYS A O 1
ATOM 734 N N . LEU A 1 96 ? -0.081 2.795 5.938 1 92.31 96 LEU A N 1
ATOM 735 C CA . LEU A 1 96 ? -0.405 1.724 6.875 1 92.31 96 LEU A CA 1
ATOM 736 C C . LEU A 1 96 ? -1.814 1.896 7.43 1 92.31 96 LEU A C 1
ATOM 738 O O . LEU A 1 96 ? -2.547 0.916 7.59 1 92.31 96 LEU A O 1
ATOM 742 N N . LEU A 1 97 ? -2.201 3.121 7.684 1 92.44 97 LEU A N 1
ATOM 743 C CA . LEU A 1 97 ? -3.557 3.396 8.148 1 92.44 97 LEU A CA 1
ATOM 744 C C . LEU A 1 97 ? -4.586 2.936 7.125 1 92.44 97 LEU A C 1
ATOM 746 O O . LEU A 1 97 ? -5.527 2.213 7.465 1 92.44 97 LEU A O 1
ATOM 750 N N . ALA A 1 98 ? -4.43 3.34 5.871 1 91.19 98 ALA A N 1
ATOM 751 C CA . ALA A 1 98 ? -5.375 2.99 4.812 1 91.19 98 ALA A CA 1
ATOM 752 C C . ALA A 1 98 ? -5.547 1.478 4.707 1 91.19 98 ALA A C 1
ATOM 754 O O . ALA A 1 98 ? -6.672 0.978 4.641 1 91.19 98 ALA A O 1
ATOM 755 N N . ASN A 1 99 ? -4.438 0.817 4.746 1 90 99 ASN A N 1
ATOM 756 C CA . ASN A 1 99 ? -4.473 -0.639 4.664 1 90 99 ASN A CA 1
ATOM 757 C C . ASN A 1 99 ? -5.188 -1.249 5.871 1 90 99 ASN A C 1
ATOM 759 O O . ASN A 1 99 ? -5.98 -2.18 5.723 1 90 99 ASN A O 1
ATOM 763 N N . SER A 1 100 ? -4.969 -0.732 7.027 1 88.56 100 SER A N 1
ATOM 764 C CA . SER A 1 100 ? -5.469 -1.287 8.281 1 88.56 100 SER A CA 1
ATOM 765 C C . SER A 1 100 ? -6.98 -1.118 8.398 1 88.56 100 SER A C 1
ATOM 767 O O . SER A 1 100 ? -7.66 -1.951 9 1 88.56 100 SER A O 1
ATOM 769 N N . ILE A 1 101 ? -7.484 -0.083 7.805 1 88.25 101 ILE A N 1
ATOM 770 C CA . ILE A 1 101 ? -8.906 0.19 7.984 1 88.25 101 ILE A CA 1
ATOM 771 C C . ILE A 1 101 ? -9.648 -0.078 6.68 1 88.25 101 ILE A C 1
ATOM 773 O O . ILE A 1 101 ? -10.82 0.296 6.539 1 88.25 101 ILE A O 1
ATOM 777 N N . ILE A 1 102 ? -9.008 -0.62 5.672 1 86.25 102 ILE A N 1
ATOM 778 C CA . ILE A 1 102 ? -9.547 -1.024 4.379 1 86.25 102 ILE A CA 1
ATOM 779 C C . ILE A 1 102 ? -10.031 0.205 3.611 1 86.25 102 ILE A C 1
ATOM 781 O O . ILE A 1 102 ? -11.188 0.278 3.203 1 86.25 102 ILE A O 1
ATOM 785 N N . TYR A 1 103 ? -9.195 1.162 3.434 1 88.38 103 TYR A N 1
ATOM 786 C CA . TYR A 1 103 ? -9.398 2.35 2.613 1 88.38 103 TYR A CA 1
ATOM 787 C C . TYR A 1 103 ? -8.414 2.389 1.453 1 88.38 103 TYR A C 1
ATOM 789 O O . TYR A 1 103 ? -7.371 1.732 1.497 1 88.38 103 TYR A O 1
ATOM 797 N N . ARG A 1 104 ? -8.742 3.201 0.463 1 89.69 104 ARG A N 1
ATOM 798 C CA . ARG A 1 104 ? -7.766 3.545 -0.563 1 89.69 104 ARG A CA 1
ATOM 799 C C . ARG A 1 104 ? -6.727 4.52 -0.023 1 89.69 104 ARG A C 1
ATOM 801 O O . ARG A 1 104 ? -7.016 5.309 0.88 1 89.69 104 ARG A O 1
ATOM 808 N N . TYR A 1 105 ? -5.555 4.363 -0.528 1 91.25 105 TYR A N 1
ATOM 809 C CA . TYR A 1 105 ? -4.5 5.324 -0.242 1 91.25 105 TYR A CA 1
ATOM 810 C C . TYR A 1 105 ? -4.109 6.098 -1.497 1 91.25 105 TYR A C 1
ATOM 812 O O . TYR A 1 105 ? -3.863 5.5 -2.549 1 91.25 105 TYR A O 1
ATOM 820 N N . LEU A 1 106 ? -4.043 7.426 -1.438 1 91.88 106 LEU A N 1
ATOM 821 C CA . LEU A 1 106 ? -3.477 8.312 -2.453 1 91.88 106 LEU A CA 1
ATOM 822 C C . LEU A 1 106 ? -2.658 9.422 -1.809 1 91.88 106 LEU A C 1
ATOM 824 O O . LEU A 1 106 ? -2.873 9.766 -0.642 1 91.88 106 LEU A O 1
ATOM 828 N N . CYS A 1 107 ? -1.705 9.898 -2.545 1 92 107 CYS A N 1
ATOM 829 C CA . CYS A 1 107 ? -0.926 11.062 -2.135 1 92 107 CYS A CA 1
ATOM 830 C C . CYS A 1 107 ? -1.088 12.211 -3.129 1 92 107 CYS A C 1
ATOM 832 O O . CYS A 1 107 ? -0.793 12.055 -4.316 1 92 107 CYS A O 1
ATOM 834 N N . SER A 1 108 ? -1.557 13.344 -2.625 1 90.19 108 SER A N 1
ATOM 835 C CA . SER A 1 108 ? -1.876 14.445 -3.52 1 90.19 108 SER A CA 1
ATOM 836 C C . SER A 1 108 ? -0.628 14.969 -4.227 1 90.19 108 SER A C 1
ATOM 838 O O . SER A 1 108 ? -0.678 15.32 -5.406 1 90.19 108 SER A O 1
ATOM 840 N N . GLU A 1 109 ? 0.502 14.984 -3.555 1 86.06 109 GLU A N 1
ATOM 841 C CA . GLU A 1 109 ? 1.746 15.461 -4.148 1 86.06 109 GLU A CA 1
ATOM 842 C C . GLU A 1 109 ? 2.203 14.547 -5.285 1 86.06 109 GLU A C 1
ATOM 844 O O . GLU A 1 109 ? 2.654 15.023 -6.328 1 86.06 109 GLU A O 1
ATOM 849 N N . ASP A 1 110 ? 2.104 13.328 -5.008 1 85 110 ASP A N 1
ATOM 850 C CA . ASP A 1 110 ? 2.521 12.359 -6.012 1 85 110 ASP A CA 1
ATOM 851 C C . ASP A 1 110 ? 1.633 12.438 -7.254 1 85 110 ASP A C 1
ATOM 853 O O . ASP A 1 110 ? 2.115 12.297 -8.375 1 85 110 ASP A O 1
ATOM 857 N N . LEU A 1 111 ? 0.405 12.578 -7.039 1 84.06 111 LEU A N 1
ATOM 858 C CA . LEU A 1 111 ? -0.529 12.711 -8.148 1 84.06 111 LEU A CA 1
ATOM 859 C C . LEU A 1 111 ? -0.197 13.938 -8.992 1 84.06 111 LEU A C 1
ATOM 861 O O . LEU A 1 111 ? -0.233 13.875 -10.227 1 84.06 111 LEU A O 1
ATOM 865 N N . LEU A 1 112 ? 0.105 14.977 -8.336 1 84.44 112 LEU A N 1
ATOM 866 C CA . LEU A 1 112 ? 0.475 16.203 -9.047 1 84.44 112 LEU A CA 1
ATOM 867 C C . LEU A 1 112 ? 1.776 16.016 -9.812 1 84.44 112 LEU A C 1
ATOM 869 O O . LEU A 1 112 ? 1.91 16.484 -10.945 1 84.44 112 LEU A O 1
ATOM 873 N N . GLU A 1 113 ? 2.734 15.383 -9.195 1 84 113 GLU A N 1
ATOM 874 C CA . GLU A 1 113 ? 3.996 15.086 -9.867 1 84 113 GLU A CA 1
ATOM 875 C C . GLU A 1 113 ? 3.766 14.289 -11.141 1 84 113 GLU A C 1
ATOM 877 O O . GLU A 1 113 ? 4.383 14.57 -12.172 1 84 113 GLU A O 1
ATOM 882 N N . ASP A 1 114 ? 2.93 13.398 -11.023 1 77.38 114 ASP A N 1
ATOM 883 C CA . ASP A 1 114 ? 2.633 12.547 -12.172 1 77.38 114 ASP A CA 1
ATOM 884 C C . ASP A 1 114 ? 1.997 13.352 -13.305 1 77.38 114 ASP A C 1
ATOM 886 O O . ASP A 1 114 ? 2.373 13.195 -14.469 1 77.38 114 ASP A O 1
ATOM 890 N N . VAL A 1 115 ? 1.062 14.164 -12.953 1 75.94 115 VAL A N 1
ATOM 891 C CA . VAL A 1 115 ? 0.322 14.953 -13.938 1 75.94 115 VAL A CA 1
ATOM 892 C C . VAL A 1 115 ? 1.262 15.945 -14.617 1 75.94 115 VAL A C 1
ATOM 894 O O . VAL A 1 115 ? 1.136 16.203 -15.812 1 75.94 115 VAL A O 1
ATOM 897 N N . LEU A 1 116 ? 2.229 16.391 -13.852 1 82.31 116 LEU A N 1
ATOM 898 C CA . LEU A 1 116 ? 3.096 17.453 -14.367 1 82.31 116 LEU A CA 1
ATOM 899 C C . LEU A 1 116 ? 4.355 16.859 -14.992 1 82.31 116 LEU A C 1
ATOM 901 O O . LEU A 1 116 ? 5.16 17.578 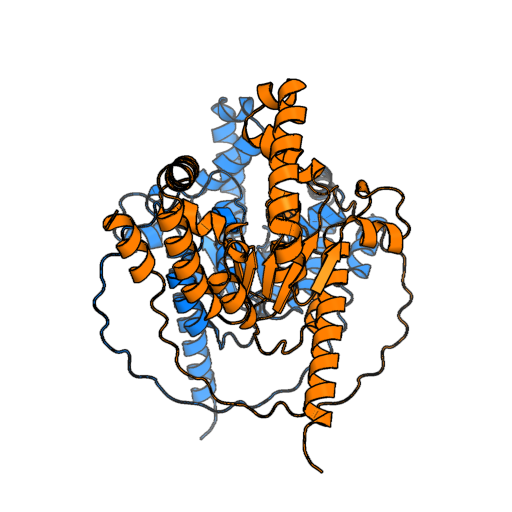-15.586 1 82.31 116 LEU A O 1
ATOM 905 N N . GLY A 1 117 ? 4.527 15.594 -14.836 1 78.94 117 GLY A N 1
ATOM 906 C CA . GLY A 1 117 ? 5.617 14.922 -15.523 1 78.94 117 GLY A CA 1
ATOM 907 C C . GLY A 1 117 ? 6.832 14.703 -14.648 1 78.94 117 GLY A C 1
ATOM 908 O O . GLY A 1 117 ? 7.953 14.586 -15.148 1 78.94 117 GLY A O 1
ATOM 909 N N . GLY A 1 118 ? 6.672 14.883 -13.367 1 83.25 118 GLY A N 1
ATOM 910 C CA . GLY A 1 118 ? 7.781 14.539 -12.492 1 83.25 118 GLY A CA 1
ATOM 911 C C . GLY A 1 118 ? 8.008 15.555 -11.383 1 83.25 118 GLY A C 1
ATOM 912 O O . GLY A 1 118 ? 7.336 16.594 -11.336 1 83.25 118 GLY A O 1
ATOM 913 N N . LYS A 1 119 ? 9.008 15.203 -10.555 1 81.88 119 LYS A N 1
ATOM 914 C CA . LYS A 1 119 ? 9.281 16.016 -9.375 1 81.88 119 LYS A CA 1
ATOM 915 C C . LYS A 1 119 ? 9.867 17.375 -9.773 1 81.88 119 LYS A C 1
ATOM 917 O O . LYS A 1 119 ? 9.484 18.406 -9.211 1 81.88 119 LYS A O 1
ATOM 922 N N . ASP A 1 120 ? 10.734 17.344 -10.703 1 85.81 120 ASP A N 1
ATOM 923 C CA . ASP A 1 120 ? 11.383 18.578 -11.141 1 85.81 120 ASP A CA 1
ATOM 924 C C . ASP A 1 120 ? 10.367 19.516 -11.797 1 85.81 120 ASP A C 1
ATOM 926 O O . ASP A 1 120 ? 10.406 20.719 -11.578 1 85.81 120 ASP A O 1
ATOM 930 N N . ALA A 1 121 ? 9.516 18.969 -12.547 1 88.19 121 ALA A N 1
ATOM 931 C CA . ALA A 1 121 ? 8.484 19.766 -13.195 1 88.19 121 ALA A CA 1
ATOM 932 C C . ALA A 1 121 ? 7.547 20.391 -12.172 1 88.19 121 ALA A C 1
ATOM 934 O O . ALA A 1 121 ? 7.164 21.562 -12.305 1 88.19 121 ALA A O 1
ATOM 935 N N . LEU A 1 122 ? 7.238 19.625 -11.18 1 87.12 122 LEU A N 1
ATOM 936 C CA . LEU A 1 122 ? 6.387 20.141 -10.117 1 87.12 122 LEU A CA 1
ATOM 937 C C . LEU A 1 122 ? 7.074 21.281 -9.375 1 87.12 122 LEU A C 1
ATOM 939 O O . LEU A 1 122 ? 6.461 22.312 -9.109 1 87.12 122 LEU A O 1
ATOM 943 N N . ALA A 1 123 ? 8.328 21.062 -9.062 1 84.81 123 ALA A N 1
ATOM 944 C CA . ALA A 1 123 ? 9.086 22.094 -8.367 1 84.81 123 ALA A CA 1
ATOM 945 C C . ALA A 1 123 ? 9.156 23.375 -9.203 1 84.81 123 ALA A C 1
ATOM 947 O O . ALA A 1 123 ? 8.969 24.469 -8.68 1 84.81 123 ALA A O 1
ATOM 948 N N . ALA A 1 124 ? 9.43 23.219 -10.445 1 88.94 124 ALA A N 1
ATOM 949 C CA . ALA A 1 124 ? 9.508 24.359 -11.359 1 88.94 124 ALA A CA 1
ATOM 950 C C . ALA A 1 124 ? 8.164 25.062 -11.445 1 88.94 124 ALA A C 1
ATOM 952 O O . ALA A 1 124 ? 8.109 26.297 -11.469 1 88.94 124 ALA A O 1
ATOM 953 N N . PHE A 1 125 ? 7.145 24.281 -11.492 1 88.75 125 PHE A N 1
ATOM 954 C CA . PHE A 1 125 ? 5.793 24.828 -11.57 1 88.75 125 PHE A CA 1
ATOM 955 C C . PHE A 1 125 ? 5.473 25.656 -10.328 1 88.75 125 PHE A C 1
ATOM 957 O O . PHE A 1 125 ? 4.941 26.766 -10.438 1 88.75 125 PHE A O 1
ATOM 964 N N . ARG A 1 126 ? 5.828 25.219 -9.203 1 85.44 126 ARG A N 1
ATOM 965 C CA . ARG A 1 126 ? 5.582 25.891 -7.934 1 85.44 126 ARG A CA 1
ATOM 966 C C . ARG A 1 126 ? 6.32 27.234 -7.879 1 85.44 126 ARG A C 1
ATOM 968 O O . ARG A 1 126 ? 5.777 28.234 -7.391 1 85.44 126 ARG A O 1
ATOM 975 N N . GLU A 1 127 ? 7.465 27.203 -8.359 1 86.25 127 GLU A N 1
ATOM 976 C CA . GLU A 1 127 ? 8.312 28.406 -8.312 1 86.25 127 GLU A CA 1
ATOM 977 C C . GLU A 1 127 ? 7.867 29.438 -9.352 1 86.25 127 GLU A C 1
ATOM 979 O O . GLU A 1 127 ? 7.887 30.641 -9.078 1 86.25 127 GLU A O 1
ATOM 984 N N . SER A 1 128 ? 7.488 29.016 -10.453 1 91.06 128 SER A N 1
ATOM 985 C CA . SER A 1 128 ? 7.211 29.906 -11.57 1 91.06 128 SER A CA 1
ATOM 986 C C . SER A 1 128 ? 5.793 30.469 -11.492 1 91.06 128 SER A C 1
ATOM 988 O O . SER A 1 128 ? 5.527 31.578 -11.953 1 91.06 128 SER A O 1
ATOM 990 N N . ASP A 1 129 ? 4.852 29.656 -10.953 1 90.75 129 ASP A N 1
ATOM 991 C CA . ASP A 1 129 ? 3.445 30.047 -10.945 1 90.75 129 ASP A CA 1
ATOM 992 C C . ASP A 1 129 ? 2.74 29.516 -9.695 1 90.75 129 ASP A C 1
ATOM 994 O O . ASP A 1 129 ? 1.983 28.547 -9.766 1 90.75 129 ASP A O 1
ATOM 998 N N . GLU A 1 130 ? 2.848 30.234 -8.664 1 85.75 130 GLU A N 1
ATOM 999 C CA . GLU A 1 130 ? 2.279 29.812 -7.387 1 85.75 130 GLU A CA 1
ATOM 1000 C C . GLU A 1 130 ? 0.756 29.766 -7.445 1 85.75 130 GLU A C 1
ATOM 1002 O O . GLU A 1 130 ? 0.137 28.844 -6.926 1 85.75 130 GLU A O 1
ATOM 1007 N N . LYS A 1 131 ? 0.242 30.781 -8.07 1 87.62 131 LYS A N 1
ATOM 1008 C CA . LYS A 1 131 ? -1.211 30.844 -8.195 1 87.62 131 LYS A CA 1
ATOM 1009 C C . LYS A 1 131 ? -1.738 29.641 -8.984 1 87.62 131 LYS A C 1
ATOM 1011 O O . LYS A 1 131 ? -2.715 29.016 -8.578 1 87.62 131 LYS A O 1
ATOM 1016 N N . GLY A 1 132 ? -1.099 29.359 -10.07 1 87.81 132 GLY A N 1
ATOM 1017 C CA . GLY A 1 132 ? -1.477 28.203 -10.867 1 87.81 132 GLY A CA 1
ATOM 1018 C C . GLY A 1 132 ? -1.337 26.891 -10.117 1 87.81 132 GLY A C 1
ATOM 1019 O O . GLY A 1 132 ? -2.195 26.016 -10.219 1 87.81 132 GLY A O 1
ATOM 1020 N N . TYR A 1 133 ? -0.312 26.812 -9.375 1 87.88 133 TYR A N 1
ATOM 1021 C CA . TYR A 1 133 ? -0.095 25.641 -8.547 1 87.88 133 TYR A CA 1
ATOM 1022 C C . TYR A 1 133 ? -1.242 25.438 -7.559 1 87.88 133 TYR A C 1
ATOM 1024 O O . TYR A 1 133 ? -1.768 24.328 -7.422 1 87.88 133 TYR A O 1
ATOM 1032 N N . LEU A 1 134 ? -1.612 26.484 -6.953 1 88.38 134 LEU A N 1
ATOM 1033 C CA . LEU A 1 134 ? -2.684 26.422 -5.969 1 88.38 134 LEU A CA 1
ATOM 1034 C C . LEU A 1 134 ? -4.004 26.031 -6.621 1 88.38 134 LEU A C 1
ATOM 1036 O O . LEU A 1 134 ? -4.797 25.297 -6.039 1 88.38 134 LEU A O 1
ATOM 1040 N N . GLU A 1 135 ? -4.219 26.516 -7.809 1 90 135 GLU A N 1
ATOM 1041 C CA . GLU A 1 135 ? -5.438 26.172 -8.539 1 90 135 GLU A CA 1
ATOM 1042 C C . GLU A 1 135 ? -5.473 24.688 -8.891 1 90 135 GLU A C 1
ATOM 1044 O O . GLU A 1 135 ? -6.512 24.047 -8.758 1 90 135 GLU A O 1
ATOM 1049 N N . VAL A 1 136 ? -4.367 24.25 -9.281 1 87.12 136 VAL A N 1
ATOM 1050 C CA . VAL A 1 136 ? -4.277 22.844 -9.641 1 87.12 136 VAL A CA 1
ATOM 1051 C C . VAL A 1 136 ? -4.469 21.969 -8.398 1 87.12 136 VAL A C 1
ATOM 1053 O O . VAL A 1 136 ? -5.168 20.953 -8.445 1 87.12 136 VAL A O 1
ATOM 1056 N N . GLU A 1 137 ? -3.873 22.359 -7.309 1 88.5 137 GLU A N 1
ATOM 1057 C CA . GLU A 1 137 ? -4.027 21.656 -6.043 1 88.5 137 GLU A CA 1
ATOM 1058 C C . GLU A 1 137 ? -5.488 21.625 -5.602 1 88.5 137 GLU A C 1
ATOM 1060 O O . GLU A 1 137 ? -5.992 20.578 -5.188 1 88.5 137 GLU A O 1
ATOM 1065 N N . THR A 1 138 ? -6.133 22.766 -5.738 1 91.69 138 THR A N 1
ATOM 1066 C CA . THR A 1 138 ? -7.535 22.875 -5.359 1 91.69 138 THR A CA 1
ATOM 1067 C C . THR A 1 138 ? -8.398 21.938 -6.207 1 91.69 138 THR A C 1
ATOM 1069 O O . THR A 1 138 ? -9.234 21.219 -5.676 1 91.69 138 THR A O 1
ATOM 1072 N N . GLU A 1 139 ? -8.133 21.938 -7.48 1 88.5 139 GLU A N 1
ATOM 1073 C CA . GLU A 1 139 ? -8.906 21.094 -8.383 1 88.5 139 GLU A CA 1
ATOM 1074 C C . GLU A 1 139 ? -8.664 19.609 -8.086 1 88.5 139 GLU A C 1
ATOM 1076 O O . GLU A 1 139 ? -9.594 18.812 -8.109 1 88.5 139 GLU A O 1
ATOM 1081 N N . GLY A 1 140 ? -7.445 19.297 -7.852 1 86.56 140 GLY A N 1
ATOM 1082 C CA . GLY A 1 140 ? -7.133 17.938 -7.457 1 86.56 140 GLY A CA 1
ATOM 1083 C C . GLY A 1 140 ? -7.848 17.5 -6.191 1 86.56 140 GLY A C 1
ATOM 1084 O O . GLY A 1 140 ? -8.422 16.406 -6.141 1 86.56 140 GLY A O 1
ATOM 1085 N N . LEU A 1 141 ? -7.828 18.359 -5.219 1 89.75 141 LEU A N 1
ATOM 1086 C CA . LEU A 1 141 ? -8.484 18.062 -3.949 1 89.75 141 LEU A CA 1
ATOM 1087 C C . LEU A 1 141 ? -9.984 17.891 -4.141 1 89.75 141 LEU A C 1
ATOM 1089 O O . LEU A 1 141 ? -10.594 17 -3.545 1 89.75 141 LEU A O 1
ATOM 1093 N N . LYS A 1 142 ? -10.602 18.703 -4.977 1 87.94 142 LYS A N 1
ATOM 1094 C CA . LYS A 1 142 ? -12.031 18.594 -5.258 1 87.94 142 LYS A CA 1
ATOM 1095 C C . LYS A 1 142 ? -12.383 17.219 -5.812 1 87.94 142 LYS A C 1
ATOM 1097 O O . LYS A 1 142 ? -13.383 16.625 -5.41 1 87.94 142 LYS A O 1
ATOM 1102 N N . GLN A 1 143 ? -11.539 16.75 -6.617 1 83.25 143 GLN A N 1
ATOM 1103 C CA . GLN A 1 143 ? -11.781 15.461 -7.25 1 83.25 143 GLN A CA 1
ATOM 1104 C C . GLN A 1 143 ? -11.617 14.32 -6.25 1 83.25 143 GLN A C 1
ATOM 1106 O O . GLN A 1 143 ? -12.359 13.336 -6.285 1 83.25 143 GLN A O 1
ATOM 1111 N N . LEU A 1 144 ? -10.711 14.5 -5.414 1 87.12 144 LEU A N 1
ATOM 1112 C CA . LEU A 1 144 ? -10.352 13.422 -4.504 1 87.12 144 LEU A CA 1
ATOM 1113 C C . LEU A 1 144 ? -11.289 13.391 -3.297 1 87.12 144 LEU A C 1
ATOM 1115 O O . LEU A 1 144 ? -11.523 12.336 -2.709 1 87.12 144 LEU A O 1
ATOM 1119 N N . THR A 1 145 ? -11.805 14.516 -2.949 1 83.81 145 THR A N 1
ATOM 1120 C CA . THR A 1 145 ? -12.648 14.609 -1.763 1 83.81 145 THR A CA 1
ATOM 1121 C C . THR A 1 145 ? -14 13.938 -2.008 1 83.81 145 THR A C 1
ATOM 1123 O O . THR A 1 145 ? -14.719 13.625 -1.061 1 83.81 145 THR A O 1
ATOM 1126 N N . SER A 1 146 ? -14.312 13.625 -3.248 1 79.94 146 SER A N 1
ATOM 1127 C CA . SER A 1 146 ? -15.57 12.969 -3.584 1 79.94 146 SER A CA 1
ATOM 1128 C C . SER A 1 146 ? -15.438 11.453 -3.479 1 79.94 146 SER A C 1
ATOM 1130 O O . SER A 1 146 ? -16.438 10.734 -3.553 1 79.94 146 SER A O 1
ATOM 1132 N N . MET A 1 147 ? -14.305 11.078 -3.238 1 82.56 147 MET A N 1
ATOM 1133 C CA . MET A 1 147 ? -14.078 9.641 -3.15 1 82.56 147 MET A CA 1
ATOM 1134 C C . MET A 1 147 ? -14.219 9.156 -1.711 1 82.56 147 MET A C 1
ATOM 1136 O O . MET A 1 147 ? -13.531 9.641 -0.815 1 82.56 147 MET A O 1
ATOM 1140 N N . GLY A 1 148 ? -15.148 8.281 -1.419 1 83.38 148 GLY A N 1
ATOM 1141 C CA . GLY A 1 148 ? -15.289 7.676 -0.103 1 83.38 148 GLY A CA 1
ATOM 1142 C C . GLY A 1 148 ? -14.227 6.637 0.197 1 83.38 148 GLY A C 1
ATOM 1143 O O . GLY A 1 148 ? -13.484 6.227 -0.696 1 83.38 148 GLY A O 1
ATOM 1144 N N . SER A 1 149 ? -14.031 6.371 1.441 1 88.62 149 SER A N 1
ATOM 1145 C CA . SER A 1 149 ? -13.102 5.348 1.916 1 88.62 149 SER A CA 1
ATOM 1146 C C . SER A 1 149 ? -11.688 5.598 1.396 1 88.62 149 SER A C 1
ATOM 1148 O O . SER A 1 149 ? -11.055 4.691 0.853 1 88.62 149 SER A O 1
ATOM 1150 N N . LEU A 1 150 ? -11.273 6.82 1.512 1 91.62 150 LEU A N 1
ATOM 1151 C CA . LEU A 1 150 ? -9.969 7.27 1.028 1 91.62 150 LEU A CA 1
ATOM 1152 C C . LEU A 1 150 ? -9.148 7.875 2.162 1 91.62 150 LEU A C 1
ATOM 1154 O O . LEU A 1 150 ? -9.664 8.68 2.947 1 91.62 150 LEU A O 1
ATOM 1158 N N . VAL A 1 151 ? -7.945 7.355 2.289 1 93.75 151 VAL A N 1
ATOM 1159 C CA . VAL A 1 151 ? -6.938 8.094 3.041 1 93.75 151 VAL A CA 1
ATOM 1160 C C . VAL A 1 151 ? -6.059 8.898 2.082 1 93.75 151 VAL A C 1
ATOM 1162 O O . VAL A 1 151 ? -5.293 8.32 1.307 1 93.75 151 VAL A O 1
ATOM 1165 N N . LEU A 1 152 ? -6.227 10.148 2.123 1 95.12 152 LEU A N 1
ATOM 1166 C CA . LEU A 1 152 ? -5.438 11.039 1.28 1 95.12 152 LEU A CA 1
ATOM 1167 C C . LEU A 1 152 ? -4.285 11.656 2.068 1 95.12 152 LEU A C 1
ATOM 1169 O O . LEU A 1 152 ? -4.516 12.383 3.039 1 95.12 152 LEU A O 1
ATOM 1173 N N . CYS A 1 153 ? -3.092 11.273 1.707 1 95.69 153 CYS A N 1
ATOM 1174 C CA . CYS A 1 153 ? -1.915 11.953 2.238 1 95.69 153 CYS A CA 1
ATOM 1175 C C . CYS A 1 153 ? -1.681 13.281 1.528 1 95.69 153 CYS A C 1
ATOM 1177 O O . CYS A 1 153 ? -1.303 13.305 0.356 1 95.69 153 CYS A O 1
ATOM 1179 N N . CYS A 1 154 ? -1.839 14.328 2.227 1 95.31 154 CYS A N 1
ATOM 1180 C CA . CYS A 1 154 ? -1.874 15.641 1.589 1 95.31 154 CYS A CA 1
ATOM 1181 C C . CYS A 1 154 ? -0.511 16.312 1.658 1 95.31 154 CYS A C 1
ATOM 1183 O O . CYS A 1 154 ? 0.198 16.188 2.66 1 95.31 154 CYS A O 1
ATOM 1185 N N . GLY A 1 155 ? -0.198 17.016 0.559 1 91.31 155 GLY A N 1
ATOM 1186 C CA . GLY A 1 155 ? 0.919 17.953 0.621 1 91.31 155 GLY A CA 1
ATOM 1187 C C . GLY A 1 155 ? 0.565 19.266 1.288 1 91.31 155 GLY A C 1
ATOM 1188 O O . GLY A 1 155 ? -0.585 19.484 1.672 1 91.31 155 GLY A O 1
ATOM 1189 N N . ASP A 1 156 ? 1.547 20.125 1.383 1 90.31 156 ASP A N 1
ATOM 1190 C CA . ASP A 1 156 ? 1.366 21.406 2.064 1 90.31 156 ASP A CA 1
ATOM 1191 C C . ASP A 1 156 ? 0.317 22.25 1.358 1 90.31 156 ASP A C 1
ATOM 1193 O O . ASP A 1 156 ? -0.324 23.094 1.984 1 90.31 156 ASP A O 1
ATOM 1197 N N . GLY A 1 157 ? 0.122 22.031 0.089 1 87.94 157 GLY A N 1
ATOM 1198 C CA . GLY A 1 157 ? -0.839 22.812 -0.681 1 87.94 157 GLY A CA 1
ATOM 1199 C C . GLY A 1 157 ? -2.264 22.656 -0.18 1 87.94 157 GLY A C 1
ATOM 1200 O O . GLY A 1 157 ? -3.104 23.531 -0.411 1 87.94 157 GLY A O 1
ATOM 1201 N N . ALA A 1 158 ? -2.527 21.609 0.498 1 93.69 158 ALA A N 1
ATOM 1202 C CA . ALA A 1 158 ? -3.875 21.297 0.962 1 93.69 158 ALA A CA 1
ATOM 1203 C C . ALA A 1 158 ? -4.32 22.25 2.053 1 93.69 158 ALA A C 1
ATOM 1205 O O . ALA A 1 158 ? -5.52 22.453 2.271 1 93.69 158 ALA A O 1
ATOM 1206 N N . VAL A 1 159 ? -3.336 22.891 2.744 1 95.56 159 VAL A N 1
ATOM 1207 C CA . VAL A 1 159 ? -3.723 23.75 3.855 1 95.56 159 VAL A CA 1
ATOM 1208 C C . VAL A 1 159 ? -3.297 25.188 3.562 1 95.56 159 VAL A C 1
ATOM 1210 O O . VAL A 1 159 ? -3.406 26.062 4.426 1 95.56 159 VAL A O 1
ATOM 1213 N N . MET A 1 160 ? -2.898 25.5 2.365 1 93.06 160 MET A N 1
ATOM 1214 C CA . MET A 1 160 ? -2.266 26.781 2.072 1 93.06 160 MET A CA 1
ATOM 1215 C C . MET A 1 160 ? -3.311 27.875 1.88 1 93.06 160 MET A C 1
ATOM 1217 O O . MET A 1 160 ? -2.994 29.062 1.958 1 93.06 160 MET A O 1
ATOM 1221 N N . ASN A 1 161 ? -4.535 27.516 1.521 1 91.25 161 ASN A N 1
ATOM 1222 C CA . ASN A 1 161 ? -5.574 28.531 1.377 1 91.25 161 ASN A CA 1
ATOM 1223 C C . ASN A 1 161 ? -6.898 28.062 1.971 1 91.25 161 ASN A C 1
ATOM 1225 O O . ASN A 1 161 ? -7.062 26.891 2.285 1 91.25 161 ASN A O 1
ATOM 1229 N N . SER A 1 162 ? -7.742 29.016 2.111 1 94.19 162 SER A N 1
ATOM 1230 C CA . SER A 1 162 ? -9.008 28.766 2.797 1 94.19 162 SER A CA 1
ATOM 1231 C C . SER A 1 162 ? -9.898 27.828 1.989 1 94.19 162 SER A C 1
ATOM 1233 O O . SER A 1 162 ? -10.633 27.031 2.559 1 94.19 162 SER A O 1
ATOM 1235 N N . THR A 1 163 ? -9.828 27.953 0.73 1 95.06 163 THR A N 1
ATOM 1236 C CA . THR A 1 163 ? -10.625 27.078 -0.127 1 95.06 163 THR A CA 1
ATOM 1237 C C . THR A 1 163 ? -10.258 25.609 0.097 1 95.06 163 THR A C 1
ATOM 1239 O O . THR A 1 163 ? -11.133 24.766 0.286 1 95.06 163 THR A O 1
ATOM 1242 N N . ASN A 1 164 ? -8.969 25.344 0.078 1 95.19 164 ASN A N 1
ATOM 1243 C CA . ASN A 1 164 ? -8.5 23.969 0.3 1 95.19 164 ASN A CA 1
ATOM 1244 C C . ASN A 1 164 ? -8.859 23.484 1.698 1 95.19 164 ASN A C 1
ATOM 1246 O O . ASN A 1 164 ? -9.273 22.328 1.867 1 95.19 164 ASN A O 1
ATOM 1250 N N . LEU A 1 165 ? -8.734 24.359 2.668 1 95.88 165 LEU A N 1
ATOM 1251 C CA . LEU A 1 165 ? -9.125 24 4.027 1 95.88 165 LEU A CA 1
ATOM 1252 C C . LEU A 1 165 ? -10.602 23.641 4.086 1 95.88 165 LEU A C 1
ATOM 1254 O O . LEU A 1 165 ? -10.992 22.703 4.793 1 95.88 165 LEU A O 1
ATOM 1258 N N . GLY A 1 166 ? -11.375 24.406 3.346 1 95.62 166 GLY A N 1
ATOM 1259 C CA . GLY A 1 166 ? -12.797 24.109 3.268 1 95.62 166 GLY A CA 1
ATOM 1260 C C . GLY A 1 166 ? -13.094 22.75 2.672 1 95.62 166 GLY A C 1
ATOM 1261 O O . GLY A 1 166 ? -14.023 22.062 3.113 1 95.62 166 GLY A O 1
ATOM 1262 N N . LEU A 1 167 ? -12.336 22.312 1.736 1 94.75 167 LEU A N 1
ATOM 1263 C CA . LEU A 1 167 ? -12.531 21.031 1.095 1 94.75 167 LEU A CA 1
ATOM 1264 C C . LEU A 1 167 ? -12.242 19.891 2.066 1 94.75 167 LEU A C 1
ATOM 1266 O O . LEU A 1 167 ? -12.883 18.828 2.008 1 94.75 167 LEU A O 1
ATOM 1270 N N . LEU A 1 168 ? -11.305 20.062 2.996 1 95.44 168 LEU A N 1
ATOM 1271 C CA . LEU A 1 168 ? -10.93 19.031 3.957 1 95.44 168 LEU A CA 1
ATOM 1272 C C . LEU A 1 168 ? -12.055 18.797 4.961 1 95.44 168 LEU A C 1
ATOM 1274 O O . LEU A 1 168 ? -12.078 17.766 5.641 1 95.44 168 LEU A O 1
ATOM 1278 N N . ARG A 1 169 ? -13.031 19.672 5.004 1 92.75 169 ARG A N 1
ATOM 1279 C CA . ARG A 1 169 ? -14.141 19.562 5.945 1 92.75 169 ARG A CA 1
ATOM 1280 C C . ARG A 1 169 ? -15.141 18.5 5.492 1 92.75 169 ARG A C 1
ATOM 1282 O O . ARG A 1 169 ? -16.016 18.078 6.262 1 92.75 169 ARG A O 1
ATOM 1289 N N . HIS A 1 170 ? -15.016 18.078 4.273 1 90.75 170 HIS A N 1
ATOM 1290 C CA . HIS A 1 170 ? -15.898 17.047 3.75 1 90.75 170 HIS A CA 1
ATOM 1291 C C . HIS A 1 170 ? -15.516 15.664 4.277 1 90.75 170 HIS A C 1
ATOM 1293 O O . HIS A 1 170 ? -16.219 14.68 4.027 1 90.75 170 HIS A O 1
ATOM 1299 N N . GLY A 1 171 ? -14.492 15.578 5.035 1 92.5 171 GLY A N 1
ATOM 1300 C CA . GLY A 1 171 ? -14.039 14.367 5.695 1 92.5 171 GLY A CA 1
ATOM 1301 C C . GLY A 1 171 ? -13.438 14.625 7.066 1 92.5 171 GLY A C 1
ATOM 1302 O O . GLY A 1 171 ? -13.836 15.57 7.754 1 92.5 171 GLY A O 1
ATOM 1303 N N . VAL A 1 172 ? -12.664 13.703 7.527 1 93.69 172 VAL A N 1
ATOM 1304 C CA . VAL A 1 172 ? -11.953 13.875 8.797 1 93.69 172 VAL A CA 1
ATOM 1305 C C . VAL A 1 172 ? -10.5 14.242 8.523 1 93.69 172 VAL A C 1
ATOM 1307 O O . VAL A 1 172 ? -9.773 13.5 7.871 1 93.69 172 VAL A O 1
ATOM 1310 N N . SER A 1 173 ? -10.125 15.375 8.945 1 96.75 173 SER A N 1
ATOM 1311 C CA . SER A 1 173 ? -8.734 15.797 8.789 1 96.75 173 SER A CA 1
ATOM 1312 C C . SER A 1 173 ? -7.91 15.453 10.023 1 96.75 173 SER A C 1
ATOM 1314 O O . SER A 1 173 ? -8.359 15.664 11.156 1 96.75 173 SER A O 1
ATOM 1316 N N . ILE A 1 174 ? -6.703 14.914 9.797 1 97.88 174 ILE A N 1
ATOM 1317 C CA . ILE A 1 174 ? -5.793 14.523 10.875 1 97.88 174 ILE A CA 1
ATOM 1318 C C . ILE A 1 174 ? -4.43 15.172 10.656 1 97.88 174 ILE A C 1
ATOM 1320 O O . ILE A 1 174 ? -3.779 14.938 9.633 1 97.88 174 ILE A O 1
ATOM 1324 N N . TRP A 1 175 ? -4.027 15.961 11.602 1 98.56 175 TRP A N 1
ATOM 1325 C CA . TRP A 1 175 ? -2.67 16.5 11.594 1 98.56 175 TRP A CA 1
ATOM 1326 C C . TRP A 1 175 ? -1.7 15.531 12.266 1 98.56 175 TRP A C 1
ATOM 1328 O O . TRP A 1 175 ? -1.813 15.273 13.469 1 98.56 175 TRP A O 1
ATOM 1338 N N . ILE A 1 176 ? -0.763 15.008 11.484 1 98 176 ILE A N 1
ATOM 1339 C CA . ILE A 1 176 ? 0.347 14.25 12.047 1 98 176 ILE A CA 1
ATOM 1340 C C . ILE A 1 176 ? 1.56 15.156 12.234 1 98 176 ILE A C 1
ATOM 1342 O O . ILE A 1 176 ? 2.215 15.531 11.258 1 98 176 ILE A O 1
ATOM 1346 N N . ASP A 1 177 ? 1.814 15.438 13.453 1 97.19 177 ASP A N 1
ATOM 1347 C CA . ASP A 1 177 ? 2.936 16.297 13.797 1 97.19 177 ASP A CA 1
ATOM 1348 C C . ASP A 1 177 ? 4.215 15.492 14.008 1 97.19 177 ASP A C 1
ATOM 1350 O O . ASP A 1 177 ? 4.328 14.742 14.977 1 97.19 177 ASP A O 1
ATOM 1354 N N . VAL A 1 178 ? 5.137 15.633 13.109 1 95.56 178 VAL A N 1
ATOM 1355 C CA . VAL A 1 178 ? 6.391 14.883 13.141 1 95.56 178 VAL A CA 1
ATOM 1356 C C . VAL A 1 178 ? 7.551 15.82 13.453 1 95.56 178 VAL A C 1
ATOM 1358 O O . VAL A 1 178 ? 7.52 17 13.094 1 95.56 178 VAL A O 1
ATOM 1361 N N . PRO A 1 179 ? 8.586 15.289 14.125 1 94 179 PRO A N 1
ATOM 1362 C CA . PRO A 1 179 ? 9.797 16.109 14.273 1 94 179 PRO A CA 1
ATOM 1363 C C . PRO A 1 179 ? 10.398 16.516 12.93 1 94 179 PRO A C 1
ATOM 1365 O O . PRO A 1 179 ? 10.555 15.664 12.047 1 94 179 PRO A O 1
ATOM 1368 N N . LEU A 1 180 ? 10.812 17.75 12.805 1 94.75 180 LEU A N 1
ATOM 1369 C CA . LEU A 1 180 ? 11.281 18.281 11.531 1 94.75 180 LEU A CA 1
ATOM 1370 C C . LEU A 1 180 ? 12.555 17.594 11.078 1 94.75 180 LEU A C 1
ATOM 1372 O O . LEU A 1 180 ? 12.844 17.516 9.883 1 94.75 180 LEU A O 1
ATOM 1376 N N . GLU A 1 181 ? 13.297 17.062 12.023 1 92.06 181 GLU A N 1
ATOM 1377 C CA . GLU A 1 181 ? 14.539 16.359 11.703 1 92.06 181 GLU A CA 1
ATOM 1378 C C . GLU A 1 181 ? 14.281 15.195 10.742 1 92.06 181 GLU A C 1
ATOM 1380 O O . GLU A 1 181 ? 15.117 14.898 9.891 1 92.06 181 GLU A O 1
ATOM 1385 N N . LEU A 1 182 ? 13.164 14.578 10.891 1 90.69 182 LEU A N 1
ATOM 1386 C CA . LEU A 1 182 ? 12.82 13.477 10 1 90.69 182 LEU A CA 1
ATOM 1387 C C . LEU A 1 182 ? 12.648 13.961 8.562 1 90.69 182 LEU A C 1
ATOM 1389 O O . LEU A 1 182 ? 13.109 13.312 7.625 1 90.69 182 LEU A O 1
ATOM 1393 N N . ALA A 1 183 ? 11.984 15.07 8.438 1 91.75 183 ALA A N 1
ATOM 1394 C CA . ALA A 1 183 ? 11.773 15.648 7.117 1 91.75 183 ALA A CA 1
ATOM 1395 C C . ALA A 1 183 ? 13.094 16.109 6.504 1 91.75 183 ALA A C 1
ATOM 1397 O O . ALA A 1 183 ? 13.328 15.938 5.305 1 91.75 183 ALA A O 1
ATOM 1398 N N . VAL A 1 184 ? 13.938 16.672 7.297 1 91.69 184 VAL A N 1
ATOM 1399 C CA . VAL A 1 184 ? 15.242 17.141 6.836 1 91.69 184 VAL A CA 1
ATOM 1400 C C . VAL A 1 184 ? 16.062 15.969 6.32 1 91.69 184 VAL A C 1
ATOM 1402 O O . VAL A 1 184 ? 16.656 16.047 5.242 1 91.69 184 VAL A O 1
ATOM 1405 N N . ASN A 1 185 ? 16.062 14.938 7.109 1 87.69 185 ASN A N 1
ATOM 1406 C CA . ASN A 1 185 ? 16.797 13.742 6.711 1 87.69 185 ASN A CA 1
ATOM 1407 C C . ASN A 1 185 ? 16.297 13.18 5.387 1 87.69 185 ASN A C 1
ATOM 1409 O O . ASN A 1 185 ? 17.078 12.789 4.527 1 87.69 185 ASN A O 1
ATOM 1413 N N . ASP A 1 186 ? 15.023 13.172 5.223 1 85.69 186 ASP A N 1
ATOM 1414 C CA . ASP A 1 186 ? 14.43 12.734 3.965 1 85.69 186 ASP A CA 1
ATOM 1415 C C . ASP A 1 186 ? 14.906 13.602 2.801 1 85.69 186 ASP A C 1
ATOM 1417 O O . ASP A 1 186 ? 15.266 13.078 1.743 1 85.69 186 ASP A O 1
ATOM 1421 N N . MET A 1 187 ? 14.82 14.852 3.006 1 84.44 187 MET A N 1
ATOM 1422 C CA . MET A 1 187 ? 15.203 15.812 1.978 1 84.44 187 MET A CA 1
ATOM 1423 C C . MET A 1 187 ? 16.656 15.625 1.573 1 84.44 187 MET A C 1
ATOM 1425 O O . MET A 1 187 ? 16.984 15.625 0.384 1 84.44 187 MET A O 1
ATOM 1429 N N . LEU A 1 188 ? 17.531 15.492 2.549 1 86 188 LEU A N 1
ATOM 1430 C CA . LEU A 1 188 ? 18.953 15.359 2.277 1 86 188 LEU A CA 1
ATOM 1431 C C . LEU A 1 188 ? 19.25 14.039 1.564 1 86 188 LEU A C 1
ATOM 1433 O O . LEU A 1 188 ? 20.094 14 0.658 1 86 188 LEU A O 1
ATOM 1437 N N . LYS A 1 189 ? 18.578 13.0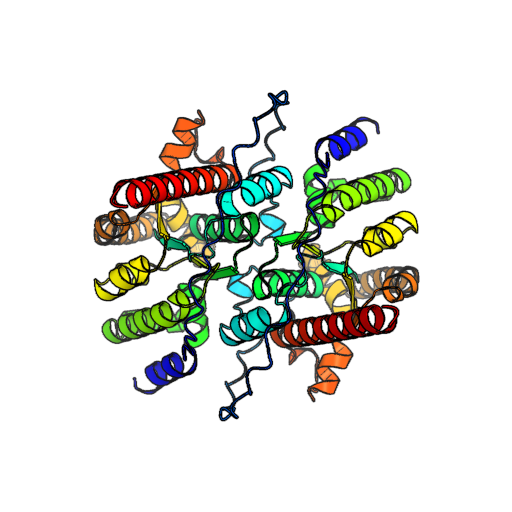16 1.892 1 83.31 189 LYS A N 1
ATOM 1438 C CA . LYS A 1 189 ? 18.75 11.719 1.237 1 83.31 189 LYS A CA 1
ATOM 1439 C C . LYS A 1 189 ? 18.328 11.789 -0.229 1 83.31 189 LYS A C 1
ATOM 1441 O O . LYS A 1 189 ? 18.984 11.188 -1.091 1 83.31 189 LYS A O 1
ATOM 1446 N N . SER A 1 190 ? 17.281 12.477 -0.454 1 79.06 190 SER A N 1
ATOM 1447 C CA . SER A 1 190 ? 16.797 12.594 -1.822 1 79.06 190 SER A CA 1
ATOM 1448 C C . SER A 1 190 ? 17.766 13.391 -2.689 1 79.06 190 SER A C 1
ATOM 1450 O O . SER A 1 190 ? 17.797 13.219 -3.912 1 79.06 190 SER A O 1
ATOM 1452 N N . LYS A 1 191 ? 18.562 14.234 -2.076 1 78.75 191 LYS A N 1
ATOM 1453 C CA . LYS A 1 191 ? 19.516 15.055 -2.805 1 78.75 191 LYS A CA 1
ATOM 1454 C C . LYS A 1 191 ? 20.844 14.312 -2.984 1 78.75 191 LYS A C 1
ATOM 1456 O O . LYS A 1 191 ? 21.703 14.758 -3.748 1 78.75 191 LYS A O 1
ATOM 1461 N N . GLY A 1 192 ? 20.953 13.195 -2.277 1 78.44 192 GLY A N 1
ATOM 1462 C CA . GLY A 1 192 ? 22.125 12.367 -2.5 1 78.44 192 GLY A CA 1
ATOM 1463 C C . GLY A 1 192 ? 23.125 12.414 -1.354 1 78.44 192 GLY A C 1
ATOM 1464 O O . GLY A 1 192 ? 22.922 13.164 -0.39 1 78.44 192 GLY A O 1
ATOM 1465 N N . ALA A 1 193 ? 24.188 11.656 -1.504 1 72.25 193 ALA A N 1
ATOM 1466 C CA . ALA A 1 193 ? 25.188 11.422 -0.457 1 72.25 193 ALA A CA 1
ATOM 1467 C C . ALA A 1 193 ? 25.938 12.703 -0.11 1 72.25 193 ALA A C 1
ATOM 1469 O O . ALA A 1 193 ? 26.266 12.938 1.055 1 72.25 193 ALA A O 1
ATOM 1470 N N . GLN A 1 194 ? 26.266 13.523 -1.04 1 74.56 194 GLN A N 1
ATOM 1471 C CA . GLN A 1 194 ? 27.016 14.758 -0.81 1 74.56 194 GLN A CA 1
ATOM 1472 C C . GLN A 1 194 ? 26.219 15.711 0.087 1 74.56 194 GLN A C 1
ATOM 1474 O O . GLN A 1 194 ? 26.797 16.344 0.972 1 74.56 194 GLN A O 1
ATOM 1479 N N . ALA A 1 195 ? 24.969 15.82 -0.124 1 77.56 195 ALA A N 1
ATOM 1480 C CA . ALA A 1 195 ? 24.125 16.688 0.681 1 77.56 195 ALA A CA 1
ATOM 1481 C C . ALA A 1 195 ? 24.031 16.188 2.119 1 77.56 195 ALA A C 1
ATOM 1483 O O . ALA A 1 195 ? 23.969 16.984 3.059 1 77.56 195 ALA A O 1
ATOM 1484 N N . ILE A 1 196 ? 24.156 14.891 2.229 1 75.81 196 ILE A N 1
ATOM 1485 C CA . ILE A 1 196 ? 24.031 14.266 3.545 1 75.81 196 ILE A CA 1
ATOM 1486 C C . ILE A 1 196 ? 25.25 14.617 4.391 1 75.81 196 ILE A C 1
ATOM 1488 O O . ILE A 1 196 ? 25.125 14.875 5.594 1 75.81 196 ILE A O 1
ATOM 1492 N N . SER A 1 197 ? 26.328 14.727 3.734 1 79.81 197 SER A N 1
ATOM 1493 C CA . SER A 1 197 ? 27.578 14.883 4.453 1 79.81 197 SER A CA 1
ATOM 1494 C C . SER A 1 197 ? 27.906 16.344 4.703 1 79.81 197 SER A C 1
ATOM 1496 O O . SER A 1 197 ? 28.734 16.672 5.547 1 79.81 197 SER A O 1
ATOM 1498 N N . ASP A 1 198 ? 27.281 17.312 4.02 1 81.19 198 ASP A N 1
ATOM 1499 C CA . ASP A 1 198 ? 27.547 18.734 4.141 1 81.19 198 ASP A CA 1
ATOM 1500 C C . ASP A 1 198 ? 26.719 19.359 5.27 1 81.19 198 ASP A C 1
ATOM 1502 O O . ASP A 1 198 ? 25.5 19.438 5.176 1 81.19 198 ASP A O 1
ATOM 1506 N N . PRO A 1 199 ? 27.391 19.734 6.363 1 79.56 199 PRO A N 1
ATOM 1507 C CA . PRO A 1 199 ? 26.656 20.312 7.492 1 79.56 199 PRO A CA 1
ATOM 1508 C C . PRO A 1 199 ? 25.875 21.562 7.102 1 79.56 199 PRO A C 1
ATOM 1510 O O . PRO A 1 199 ? 24.812 21.844 7.68 1 79.56 199 PRO A O 1
ATOM 1513 N N . ASP A 1 200 ? 26.359 22.25 6.281 1 87.56 200 ASP A N 1
ATOM 1514 C CA . ASP A 1 200 ? 25.656 23.453 5.816 1 87.56 200 ASP A CA 1
ATOM 1515 C C . ASP A 1 200 ? 24.328 23.078 5.145 1 87.56 200 ASP A C 1
ATOM 1517 O O . ASP A 1 200 ? 23.359 23.828 5.23 1 87.56 200 ASP A O 1
ATOM 1521 N N . SER A 1 201 ? 24.359 21.938 4.613 1 88.81 201 SER A N 1
ATOM 1522 C CA . SER A 1 201 ? 23.141 21.469 3.949 1 88.81 201 SER A CA 1
ATOM 1523 C C . SER A 1 201 ? 22.031 21.156 4.961 1 88.81 201 SER A C 1
ATOM 1525 O O . SER A 1 201 ? 20.859 21.453 4.727 1 88.81 201 SER A O 1
ATOM 1527 N N . PHE A 1 202 ? 22.406 20.609 6.074 1 89.75 202 PHE A N 1
ATOM 1528 C CA . PHE A 1 202 ? 21.438 20.297 7.113 1 89.75 202 PHE A CA 1
ATOM 1529 C C . PHE A 1 202 ? 20.828 21.578 7.68 1 89.75 202 PHE A C 1
ATOM 1531 O O . PHE A 1 202 ? 19.609 21.688 7.773 1 89.75 202 PHE A O 1
ATOM 1538 N N . SER A 1 203 ? 21.688 22.469 8.047 1 92.25 203 SER A N 1
ATOM 1539 C CA . SER A 1 203 ? 21.234 23.719 8.648 1 92.25 203 SER A CA 1
ATOM 1540 C C . SER A 1 203 ? 20.328 24.5 7.695 1 92.25 203 SER A C 1
ATOM 1542 O O . SER A 1 203 ? 19.328 25.062 8.117 1 92.25 203 SER A O 1
ATOM 1544 N N . GLN A 1 204 ? 20.672 24.516 6.504 1 92.31 204 GLN A N 1
ATOM 1545 C CA . GLN A 1 204 ? 19.875 25.234 5.508 1 92.31 204 GLN A CA 1
ATOM 1546 C C . GLN A 1 204 ? 18.516 24.562 5.312 1 92.31 204 GLN A C 1
ATOM 1548 O O . GLN A 1 204 ? 17.5 25.234 5.273 1 92.31 204 GLN A O 1
ATOM 1553 N N . ALA A 1 205 ? 18.562 23.281 5.211 1 92.06 205 ALA A N 1
ATOM 1554 C CA . ALA A 1 205 ? 17.328 22.531 5.059 1 92.06 205 ALA A CA 1
ATOM 1555 C C . ALA A 1 205 ? 16.422 22.703 6.273 1 92.06 205 ALA A C 1
ATOM 1557 O O . ALA A 1 205 ? 15.211 22.906 6.133 1 92.06 205 ALA A O 1
ATOM 1558 N N . MET A 1 206 ? 17.047 22.656 7.418 1 94.12 206 MET A N 1
ATOM 1559 C CA . MET A 1 206 ? 16.297 22.812 8.664 1 94.12 206 MET A CA 1
ATOM 1560 C C . MET A 1 206 ? 15.656 24.203 8.727 1 94.12 206 MET A C 1
ATOM 1562 O O . MET A 1 206 ? 14.484 24.328 9.086 1 94.12 206 MET A O 1
ATOM 1566 N N . ALA A 1 207 ? 16.375 25.188 8.375 1 95.06 207 ALA A N 1
ATOM 1567 C CA . ALA A 1 207 ? 15.859 26.547 8.406 1 95.06 207 ALA A CA 1
ATOM 1568 C C . ALA A 1 207 ? 14.68 26.719 7.453 1 95.06 207 ALA A C 1
ATOM 1570 O O . ALA A 1 207 ? 13.672 27.328 7.809 1 95.06 207 ALA A O 1
ATOM 1571 N N . LYS A 1 208 ? 14.828 26.188 6.336 1 92.69 208 LYS A N 1
ATOM 1572 C CA . LYS A 1 208 ? 13.773 26.266 5.328 1 92.69 208 LYS A CA 1
ATOM 1573 C C . LYS A 1 208 ? 12.5 25.578 5.805 1 92.69 208 LYS A C 1
ATOM 1575 O O . LYS A 1 208 ? 11.406 26.141 5.711 1 92.69 208 LYS A O 1
ATOM 1580 N N . LEU A 1 209 ? 12.656 24.391 6.305 1 94.62 209 LEU A N 1
ATOM 1581 C CA . LEU A 1 209 ? 11.508 23.609 6.742 1 94.62 209 LEU A CA 1
ATOM 1582 C C . LEU A 1 209 ? 10.867 24.234 7.98 1 94.62 209 LEU A C 1
ATOM 1584 O O . LEU A 1 209 ? 9.648 24.172 8.148 1 94.62 209 LEU A O 1
ATOM 1588 N N . ARG A 1 210 ? 11.688 24.781 8.836 1 96.56 210 ARG A N 1
ATOM 1589 C CA . ARG A 1 210 ? 11.156 25.453 10.023 1 96.56 210 ARG A CA 1
ATOM 1590 C C . ARG A 1 210 ? 10.297 26.656 9.641 1 96.56 210 ARG A C 1
ATOM 1592 O O . ARG A 1 210 ? 9.227 26.859 10.203 1 96.56 210 ARG A O 1
ATOM 1599 N N . GLN A 1 211 ? 10.789 27.438 8.766 1 96.25 211 GLN A N 1
ATOM 1600 C CA . GLN A 1 211 ? 10.016 28.578 8.297 1 96.25 211 GLN A CA 1
ATOM 1601 C C . GLN A 1 211 ? 8.68 28.125 7.707 1 96.25 211 GLN A C 1
ATOM 1603 O O . GLN A 1 211 ? 7.633 28.719 8.008 1 96.25 211 GLN A O 1
ATOM 1608 N N . ARG A 1 212 ? 8.758 27.125 6.879 1 94.56 212 ARG A N 1
ATOM 1609 C CA . ARG A 1 212 ? 7.535 26.609 6.277 1 94.56 212 ARG A CA 1
ATOM 1610 C C . ARG A 1 212 ? 6.578 26.094 7.348 1 94.56 212 ARG A C 1
ATOM 1612 O O . ARG A 1 212 ? 5.375 26.344 7.285 1 94.56 212 ARG A O 1
ATOM 1619 N N . TYR A 1 213 ? 7.137 25.375 8.266 1 96.75 213 TYR A N 1
ATOM 1620 C CA . TYR A 1 213 ? 6.344 24.844 9.375 1 96.75 213 TYR A CA 1
ATOM 1621 C C . TYR A 1 213 ? 5.668 25.984 10.148 1 96.75 213 TYR A C 1
ATOM 1623 O O . TYR A 1 213 ? 4.477 25.906 10.453 1 96.75 213 TYR A O 1
ATOM 1631 N N . ASP A 1 214 ? 6.398 27.016 10.438 1 97 214 ASP A N 1
ATOM 1632 C CA . ASP A 1 214 ? 5.867 28.141 11.195 1 97 214 ASP A CA 1
ATOM 1633 C C . ASP A 1 214 ? 4.766 28.859 10.414 1 97 214 ASP A C 1
ATOM 1635 O O . ASP A 1 214 ? 3.803 29.359 11 1 97 214 ASP A O 1
ATOM 1639 N N . ASP A 1 215 ? 4.879 28.875 9.141 1 95.81 215 ASP A N 1
ATOM 1640 C CA . ASP A 1 215 ? 3.893 29.516 8.281 1 95.81 215 ASP A CA 1
ATOM 1641 C C . ASP A 1 215 ? 2.59 28.719 8.25 1 95.81 215 ASP A C 1
ATOM 1643 O O . ASP A 1 215 ? 1.512 29.281 8.062 1 95.81 215 ASP A O 1
ATOM 1647 N N . LEU A 1 216 ? 2.717 27.406 8.43 1 96.44 216 LEU A N 1
ATOM 1648 C CA . LEU A 1 216 ? 1.562 26.562 8.133 1 96.44 216 LEU A CA 1
ATOM 1649 C C . LEU A 1 216 ? 1.011 25.922 9.398 1 96.44 216 LEU A C 1
ATOM 1651 O O . LEU A 1 216 ? -0.102 25.391 9.398 1 96.44 216 LEU A O 1
ATOM 1655 N N . LYS A 1 217 ? 1.723 25.953 10.508 1 96.94 217 LYS A N 1
ATOM 1656 C CA . LYS A 1 217 ? 1.381 25.203 11.703 1 96.94 217 LYS A CA 1
ATOM 1657 C C . LYS A 1 217 ? -0.02 25.547 12.195 1 96.94 217 LYS A C 1
ATOM 1659 O O . LYS A 1 217 ? -0.756 24.688 12.672 1 96.94 217 LYS A O 1
ATOM 1664 N N . GLU A 1 218 ? -0.412 26.797 12.172 1 97.06 218 GLU A N 1
ATOM 1665 C CA . GLU A 1 218 ? -1.74 27.219 12.617 1 97.06 218 GLU A CA 1
ATOM 1666 C C . GLU A 1 218 ? -2.828 26.625 11.719 1 97.06 218 GLU A C 1
ATOM 1668 O O . GLU A 1 218 ? -3.941 26.359 12.18 1 97.06 218 GLU A O 1
ATOM 1673 N N . ARG A 1 219 ? -2.52 26.453 10.461 1 97.31 219 ARG A N 1
ATOM 1674 C CA . ARG A 1 219 ? -3.463 25.875 9.516 1 97.31 219 ARG A CA 1
ATOM 1675 C C . ARG A 1 219 ? -3.551 24.359 9.695 1 97.31 219 ARG A C 1
ATOM 1677 O O . ARG A 1 219 ? -4.621 23.766 9.523 1 97.31 219 ARG A O 1
ATOM 1684 N N . TYR A 1 220 ? -2.395 23.719 10.055 1 97.81 220 TYR A N 1
ATOM 1685 C CA . TYR A 1 220 ? -2.445 22.312 10.43 1 97.81 220 TYR A CA 1
ATOM 1686 C C . TYR A 1 220 ? -3.35 22.094 11.641 1 97.81 220 TYR A C 1
ATOM 1688 O O . TYR A 1 220 ? -4.109 21.125 11.695 1 97.81 220 TYR A O 1
ATOM 1696 N N . ALA A 1 221 ? -3.342 23.047 12.539 1 96.62 221 ALA A N 1
ATOM 1697 C CA . ALA A 1 221 ? -3.971 22.938 13.852 1 96.62 221 ALA A CA 1
ATOM 1698 C C . ALA A 1 221 ? -5.492 23 13.742 1 96.62 221 ALA A C 1
ATOM 1700 O O . ALA A 1 221 ? -6.203 22.656 14.688 1 96.62 221 ALA A O 1
ATOM 1701 N N . VAL A 1 222 ? -6.016 23.406 12.602 1 95.88 222 VAL A N 1
ATOM 1702 C CA . VAL A 1 222 ? -7.457 23.484 12.391 1 95.88 222 VAL A CA 1
ATOM 1703 C C . VAL A 1 222 ? -8 22.078 12.125 1 95.88 222 VAL A C 1
ATOM 1705 O O . VAL A 1 222 ? -9.219 21.875 12.086 1 95.88 222 VAL A O 1
ATOM 1708 N N . SER A 1 223 ? -7.18 21.062 12.023 1 97.06 223 SER A N 1
ATOM 1709 C CA . SER A 1 223 ? -7.598 19.703 11.742 1 97.06 223 SER A CA 1
ATOM 1710 C C . SER A 1 223 ? -8.492 19.156 12.852 1 97.06 223 SER A C 1
ATOM 1712 O O . SER A 1 223 ? -8.438 19.625 13.992 1 97.06 223 SER A O 1
ATOM 1714 N N . ASP A 1 224 ? -9.32 18.156 12.5 1 95.31 224 ASP A N 1
ATOM 1715 C CA . ASP A 1 224 ? -10.242 17.531 13.445 1 95.31 224 ASP A CA 1
ATOM 1716 C C . ASP A 1 224 ? -9.484 16.797 14.555 1 95.31 224 ASP A C 1
ATOM 1718 O O . ASP A 1 224 ? -9.953 16.734 15.688 1 95.31 224 ASP A O 1
ATOM 1722 N N . VAL A 1 225 ? -8.367 16.203 14.219 1 95.94 225 VAL A N 1
ATOM 1723 C CA . VAL A 1 225 ? -7.547 15.414 15.133 1 95.94 225 VAL A CA 1
ATOM 1724 C C . VAL A 1 225 ? -6.082 15.805 14.977 1 95.94 225 VAL A C 1
ATOM 1726 O O . VAL A 1 225 ? -5.613 16.062 13.867 1 95.94 225 VAL A O 1
ATOM 1729 N N . THR A 1 226 ? -5.422 15.875 16.078 1 97.31 226 THR A N 1
ATOM 1730 C CA . THR A 1 226 ? -3.977 16.078 16.078 1 97.31 226 THR A CA 1
ATOM 1731 C C . THR A 1 226 ? -3.266 14.914 16.766 1 97.31 226 THR A C 1
ATOM 1733 O O . THR A 1 226 ? -3.621 14.531 17.875 1 97.31 226 THR A O 1
ATOM 1736 N N . VAL A 1 227 ? -2.312 14.359 16.094 1 97.69 227 VAL A N 1
ATOM 1737 C CA . VAL A 1 227 ? -1.481 13.297 16.656 1 97.69 227 VAL A CA 1
ATOM 1738 C C . VAL A 1 227 ? -0.006 13.656 16.5 1 97.69 227 VAL A C 1
ATOM 1740 O O . VAL A 1 227 ? 0.492 13.789 15.375 1 97.69 227 VAL A O 1
ATOM 1743 N N . SER A 1 228 ? 0.641 13.758 17.562 1 96.88 228 SER A N 1
ATOM 1744 C CA . SER A 1 228 ? 2.062 14.086 17.562 1 96.88 228 SER A CA 1
ATOM 1745 C C . SER A 1 228 ? 2.918 12.852 17.828 1 96.88 228 SER A C 1
ATOM 1747 O O . SER A 1 228 ? 2.695 12.133 18.797 1 96.88 228 SER A O 1
ATOM 1749 N N . VAL A 1 229 ? 3.912 12.688 16.984 1 95.25 229 VAL A N 1
ATOM 1750 C CA . VAL A 1 229 ? 4.82 11.555 17.125 1 95.25 229 VAL A CA 1
ATOM 1751 C C . VAL A 1 229 ? 5.52 11.617 18.484 1 95.25 229 VAL A C 1
ATOM 1753 O O . VAL A 1 229 ? 5.602 10.609 19.188 1 95.25 229 VAL A O 1
ATOM 1756 N N . GLN A 1 230 ? 5.93 12.781 18.875 1 94 230 GLN A N 1
ATOM 1757 C CA . GLN A 1 230 ? 6.625 12.969 20.156 1 94 230 GLN A CA 1
ATOM 1758 C C . GLN A 1 230 ? 5.711 12.648 21.328 1 94 230 GLN A C 1
ATOM 1760 O O . GLN A 1 230 ? 6.129 11.977 22.281 1 94 230 GLN A O 1
ATOM 1765 N N . ASN A 1 231 ? 4.504 13.156 21.266 1 95.56 231 ASN A N 1
ATOM 1766 C CA . ASN A 1 231 ? 3.566 12.93 22.359 1 95.56 231 ASN A CA 1
ATOM 1767 C C . ASN A 1 231 ? 3.219 11.453 22.5 1 95.56 231 ASN A C 1
ATOM 1769 O O . ASN A 1 231 ? 3.107 10.938 23.625 1 95.56 231 ASN A O 1
ATOM 1773 N N . VAL A 1 232 ? 3.076 10.734 21.391 1 95.62 232 VAL A N 1
ATOM 1774 C CA . VAL A 1 232 ? 2.746 9.312 21.438 1 95.62 232 VAL A CA 1
ATOM 1775 C C . VAL A 1 232 ? 3.904 8.539 22.047 1 95.62 232 VAL A C 1
ATOM 1777 O O . VAL A 1 232 ? 3.689 7.652 22.891 1 95.62 232 VAL A O 1
ATOM 1780 N N . ALA A 1 233 ? 5.082 8.867 21.641 1 93 233 ALA A N 1
ATOM 1781 C CA . ALA A 1 233 ? 6.258 8.203 22.203 1 93 233 ALA A CA 1
ATOM 1782 C C . ALA A 1 233 ? 6.309 8.383 23.719 1 93 233 ALA A C 1
ATOM 1784 O O . ALA A 1 233 ? 6.527 7.414 24.469 1 93 233 ALA A O 1
ATOM 1785 N N . SER A 1 234 ? 6.078 9.633 24.172 1 94.44 234 SER A N 1
ATOM 1786 C CA . SER A 1 234 ? 6.105 9.938 25.594 1 94.44 234 SER A CA 1
ATOM 1787 C C . SER A 1 234 ? 5 9.188 26.344 1 94.44 234 SER A C 1
ATOM 1789 O O . SER A 1 234 ? 5.238 8.625 27.422 1 94.44 234 SER A O 1
ATOM 1791 N N . GLN A 1 235 ? 3.822 9.148 25.812 1 95.06 235 GLN A N 1
ATOM 1792 C CA . GLN A 1 235 ? 2.676 8.492 26.438 1 95.06 235 GLN A CA 1
ATOM 1793 C C . GLN A 1 235 ? 2.916 6.992 26.594 1 95.06 235 GLN A C 1
ATOM 1795 O O . GLN A 1 235 ? 2.439 6.379 27.547 1 95.06 235 GLN A O 1
ATOM 1800 N N . LEU A 1 236 ? 3.609 6.449 25.656 1 93.44 236 LEU A N 1
ATOM 1801 C CA . LEU A 1 236 ? 3.873 5.016 25.688 1 93.44 236 LEU A CA 1
ATOM 1802 C C . LEU A 1 236 ? 5.105 4.707 26.531 1 93.44 236 LEU A C 1
ATOM 1804 O O . LEU A 1 236 ? 5.508 3.547 26.641 1 93.44 236 LEU A O 1
ATOM 1808 N N . GLY A 1 237 ? 5.793 5.738 27.031 1 93.25 237 GLY A N 1
ATOM 1809 C CA . GLY A 1 237 ? 6.918 5.574 27.938 1 93.25 237 GLY A CA 1
ATOM 1810 C C . GLY A 1 237 ? 8.234 5.336 27.219 1 93.25 237 GLY A C 1
ATOM 1811 O O . GLY A 1 237 ? 9.164 4.766 27.781 1 93.25 237 GLY A O 1
ATOM 1812 N N . TYR A 1 238 ? 8.234 5.699 26 1 90.69 238 TYR A N 1
ATOM 1813 C CA . TYR A 1 238 ? 9.469 5.527 25.25 1 90.69 238 TYR A CA 1
ATOM 1814 C C . TYR A 1 238 ? 10.414 6.703 25.469 1 90.69 238 TYR A C 1
ATOM 1816 O O . TYR A 1 238 ? 9.977 7.852 25.562 1 90.69 238 TYR A O 1
ATOM 1824 N N . SER A 1 239 ? 11.742 6.402 2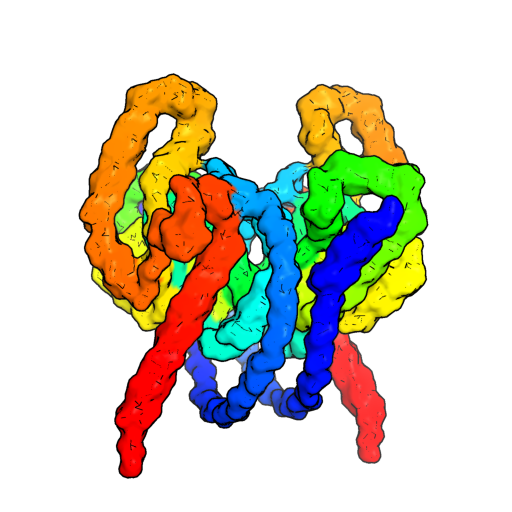5.531 1 88.44 239 SER A N 1
ATOM 1825 C CA . SER A 1 239 ? 12.734 7.438 25.766 1 88.44 239 SER A CA 1
ATOM 1826 C C . SER A 1 239 ? 13.078 8.18 24.469 1 88.44 239 SER A C 1
ATOM 1828 O O . SER A 1 239 ? 13.617 9.289 24.516 1 88.44 239 SER A O 1
ATOM 1830 N N . SER A 1 240 ? 12.789 7.5 23.406 1 88.5 240 SER A N 1
ATOM 1831 C CA . SER A 1 240 ? 13.109 8.078 22.094 1 88.5 240 SER A CA 1
ATOM 1832 C C . SER A 1 240 ? 12.055 7.727 21.062 1 88.5 240 SER A C 1
ATOM 1834 O O . SER A 1 240 ? 11.383 6.695 21.172 1 88.5 240 SER A O 1
ATOM 1836 N N . ILE A 1 241 ? 11.922 8.602 20.078 1 88.12 241 ILE A N 1
ATOM 1837 C CA . ILE A 1 241 ? 10.953 8.359 19.016 1 88.12 241 ILE A CA 1
ATOM 1838 C C . ILE A 1 241 ? 11.391 7.164 18.188 1 88.12 241 ILE A C 1
ATOM 1840 O O . ILE A 1 241 ? 10.586 6.582 17.453 1 88.12 241 ILE A O 1
ATOM 1844 N N . ASP A 1 242 ? 12.617 6.785 18.344 1 83.44 242 ASP A N 1
ATOM 1845 C CA . ASP A 1 242 ? 13.156 5.66 17.594 1 83.44 242 ASP A CA 1
ATOM 1846 C C . ASP A 1 242 ? 12.523 4.344 18.047 1 83.44 242 ASP A C 1
ATOM 1848 O O . ASP A 1 242 ? 12.586 3.344 17.328 1 83.44 242 ASP A O 1
ATOM 1852 N N . SER A 1 243 ? 11.961 4.414 19.203 1 86.19 243 SER A N 1
ATOM 1853 C CA . SER A 1 243 ? 11.336 3.211 19.75 1 86.19 243 SER A CA 1
ATOM 1854 C C . SER A 1 243 ? 9.891 3.084 19.297 1 86.19 243 SER A C 1
ATOM 1856 O O . SER A 1 243 ? 9.266 2.035 19.484 1 86.19 243 SER A O 1
ATOM 1858 N N . LEU A 1 244 ? 9.406 4.125 18.703 1 87.44 244 LEU A N 1
ATOM 1859 C CA . LEU A 1 244 ? 8.016 4.148 18.281 1 87.44 244 LEU A CA 1
ATOM 1860 C C . LEU A 1 244 ? 7.844 3.422 16.953 1 87.44 244 LEU A C 1
ATOM 1862 O O . LEU A 1 244 ? 8.625 3.635 16.016 1 87.44 244 LEU A O 1
ATOM 1866 N N . SER A 1 245 ? 6.84 2.504 16.844 1 85.94 245 SER A N 1
ATOM 1867 C CA . SER A 1 245 ? 6.539 1.814 15.594 1 85.94 245 SER A CA 1
ATOM 1868 C C . SER A 1 245 ? 5.438 2.529 14.82 1 85.94 245 SER A C 1
ATOM 1870 O O . SER A 1 245 ? 4.656 3.289 15.398 1 85.94 245 SER A O 1
ATOM 1872 N N . LEU A 1 246 ? 5.414 2.324 13.547 1 89.75 246 LEU A N 1
ATOM 1873 C CA . LEU A 1 246 ? 4.32 2.84 12.734 1 89.75 246 LEU A CA 1
ATOM 1874 C C . LEU A 1 246 ? 2.979 2.312 13.234 1 89.75 246 LEU A C 1
ATOM 1876 O O . LEU A 1 246 ? 1.973 3.025 13.195 1 89.75 246 LEU A O 1
ATOM 1880 N N . GLU A 1 247 ? 2.959 1.079 13.734 1 88.56 247 GLU A N 1
ATOM 1881 C CA . GLU A 1 247 ? 1.734 0.486 14.266 1 88.56 247 GLU A CA 1
ATOM 1882 C C . GLU A 1 247 ? 1.233 1.254 15.484 1 88.56 247 GLU A C 1
ATOM 1884 O O . GLU A 1 247 ? 0.027 1.445 15.648 1 88.56 247 GLU A O 1
ATOM 1889 N N . ASP A 1 248 ? 2.195 1.708 16.281 1 90.69 248 ASP A N 1
ATOM 1890 C CA . ASP A 1 248 ? 1.822 2.529 17.438 1 90.69 248 ASP A CA 1
ATOM 1891 C C . ASP A 1 248 ? 1.056 3.773 17 1 90.69 248 ASP A C 1
ATOM 1893 O O . ASP A 1 248 ? 0.039 4.129 17.594 1 90.69 248 ASP A O 1
ATOM 1897 N N . MET A 1 249 ? 1.57 4.34 15.961 1 93.5 249 MET A N 1
ATOM 1898 C CA . MET A 1 249 ? 0.95 5.559 15.453 1 93.5 249 MET A CA 1
ATOM 1899 C C . MET A 1 249 ? -0.441 5.273 14.898 1 93.5 249 MET A C 1
ATOM 1901 O O . MET A 1 249 ? -1.388 6.012 15.164 1 93.5 249 MET A O 1
ATOM 1905 N N . VAL A 1 250 ? -0.58 4.227 14.125 1 93.69 250 VAL A N 1
ATOM 1906 C CA . VAL A 1 250 ? -1.855 3.871 13.508 1 93.69 250 VAL A CA 1
ATOM 1907 C C . VAL A 1 250 ? -2.881 3.551 14.594 1 93.69 250 VAL A C 1
ATOM 1909 O O . VAL A 1 250 ? -4.035 3.975 14.508 1 93.69 250 VAL A O 1
ATOM 1912 N N . ILE A 1 251 ? -2.463 2.846 15.609 1 91.12 251 ILE A N 1
ATOM 1913 C CA . ILE A 1 251 ? -3.354 2.52 16.719 1 91.12 251 ILE A CA 1
ATOM 1914 C C . ILE A 1 251 ? -3.85 3.803 17.375 1 91.12 251 ILE A C 1
ATOM 1916 O O . ILE A 1 251 ? -5.043 3.943 17.656 1 91.12 251 ILE A O 1
ATOM 1920 N N . GLU A 1 252 ? -2.93 4.711 17.578 1 93.69 252 GLU A N 1
ATOM 1921 C CA . GLU A 1 252 ? -3.305 5.988 18.188 1 93.69 252 GLU A CA 1
ATOM 1922 C C . GLU A 1 252 ? -4.289 6.746 17.297 1 93.69 252 GLU A C 1
ATOM 1924 O O . GLU A 1 252 ? -5.285 7.285 17.797 1 93.69 252 GLU A O 1
ATOM 1929 N N . ILE A 1 253 ? -4.031 6.773 16.047 1 94.56 253 ILE A N 1
ATOM 1930 C CA . ILE A 1 253 ? -4.883 7.496 15.102 1 94.56 253 ILE A CA 1
ATOM 1931 C C . ILE A 1 253 ? -6.277 6.871 15.086 1 94.56 253 ILE A C 1
ATOM 1933 O O . ILE A 1 253 ? -7.285 7.586 15.148 1 94.56 253 ILE A O 1
ATOM 1937 N N . VAL A 1 254 ? -6.371 5.574 15.008 1 91.38 254 VAL A N 1
ATOM 1938 C CA . VAL A 1 254 ? -7.648 4.871 14.969 1 91.38 254 VAL A CA 1
ATOM 1939 C C . VAL A 1 254 ? -8.422 5.137 16.25 1 91.38 254 VAL A C 1
ATOM 1941 O O . VAL A 1 254 ? -9.633 5.371 16.219 1 91.38 254 VAL A O 1
ATOM 1944 N N . SER A 1 255 ? -7.691 5.148 17.359 1 91.06 255 SER A N 1
ATOM 1945 C CA . SER A 1 255 ? -8.328 5.449 18.641 1 91.06 255 SER A CA 1
ATOM 1946 C C . SER A 1 255 ? -8.922 6.848 18.641 1 91.06 255 SER A C 1
ATOM 1948 O O . SER A 1 255 ? -10.047 7.047 19.125 1 91.06 255 SER A O 1
ATOM 1950 N N . ARG A 1 256 ? -8.211 7.785 18.109 1 92.62 256 ARG A N 1
ATOM 1951 C CA . ARG A 1 256 ? -8.68 9.172 18.078 1 92.62 256 ARG A CA 1
ATOM 1952 C C . ARG A 1 256 ? -9.883 9.312 17.141 1 92.62 256 ARG A C 1
ATOM 1954 O O . ARG A 1 256 ? -10.805 10.07 17.438 1 92.62 256 ARG A O 1
ATOM 1961 N N . ILE A 1 257 ? -9.828 8.625 16.047 1 89.06 257 ILE A N 1
ATOM 1962 C CA . ILE A 1 257 ? -10.938 8.664 15.109 1 89.06 257 ILE A CA 1
ATOM 1963 C C . ILE A 1 257 ? -12.195 8.094 15.766 1 89.06 257 ILE A C 1
ATOM 1965 O O . ILE A 1 257 ? -13.289 8.641 15.617 1 89.06 257 ILE A O 1
ATOM 1969 N N . GLU A 1 258 ? -12.031 7.023 16.469 1 85.5 258 GLU A N 1
ATOM 1970 C CA . GLU A 1 258 ? -13.156 6.406 17.156 1 85.5 258 GLU A CA 1
ATOM 1971 C C . GLU A 1 258 ? -13.789 7.375 18.156 1 85.5 258 GLU A C 1
ATOM 1973 O O . GLU A 1 258 ? -15.016 7.473 18.25 1 85.5 258 GLU A O 1
ATOM 1978 N N . LYS A 1 259 ? -12.969 8.047 18.875 1 88.44 259 LYS A N 1
ATOM 1979 C CA . LYS A 1 259 ? -13.461 9.023 19.844 1 88.44 259 LYS A CA 1
ATOM 1980 C C . LYS A 1 259 ? -14.211 10.148 19.141 1 88.44 259 LYS A C 1
ATOM 1982 O O . LYS A 1 259 ? -15.234 10.625 19.641 1 88.44 259 LYS A O 1
ATOM 1987 N N . LEU A 1 260 ? -13.711 10.539 18.062 1 87.88 260 LEU A N 1
ATOM 1988 C CA . LEU A 1 260 ? -14.352 11.602 17.297 1 87.88 260 LEU A CA 1
ATOM 1989 C C . LEU A 1 260 ? -15.727 11.164 16.812 1 87.88 260 LEU A C 1
ATOM 1991 O O . LEU A 1 260 ? -16.688 11.938 16.875 1 87.88 260 LEU A O 1
ATOM 1995 N N . ILE A 1 261 ? -15.828 9.977 16.312 1 80.44 261 ILE A N 1
ATOM 1996 C CA . ILE A 1 261 ? -17.078 9.438 15.797 1 80.44 261 ILE A CA 1
ATOM 1997 C C . ILE A 1 261 ? -18.094 9.328 16.938 1 80.44 261 ILE A C 1
ATOM 1999 O O . ILE A 1 261 ? -19.266 9.656 16.766 1 80.44 261 ILE A O 1
ATOM 2003 N N . GLN A 1 262 ? -17.609 8.883 18.031 1 82.44 262 GLN A N 1
ATOM 2004 C CA . GLN A 1 262 ? -18.469 8.766 19.203 1 82.44 262 GLN A CA 1
ATOM 2005 C C . GLN A 1 262 ? -18.984 10.125 19.656 1 82.44 262 GLN A C 1
ATOM 2007 O O . GLN A 1 262 ? -20.156 10.273 20 1 82.44 262 GLN A O 1
ATOM 2012 N N . ALA A 1 263 ? -18.109 11.047 19.625 1 84.5 263 ALA A N 1
ATOM 2013 C CA . ALA A 1 263 ? -18.484 12.398 20.016 1 84.5 263 ALA A CA 1
ATOM 2014 C C . ALA A 1 263 ? -19.516 12.977 19.047 1 84.5 263 ALA A C 1
ATOM 2016 O O . ALA A 1 263 ? -20.5 13.602 19.484 1 84.5 263 ALA A O 1
ATOM 2017 N N . LYS A 1 264 ? -19.359 12.742 17.828 1 79 264 LYS A N 1
ATOM 2018 C CA . LYS A 1 264 ? -20.297 13.242 16.812 1 79 264 LYS A CA 1
ATOM 2019 C C . LYS A 1 264 ? -21.656 12.555 16.953 1 79 264 LYS A C 1
ATOM 2021 O O . LYS A 1 264 ? -22.688 13.203 16.812 1 79 264 LYS A O 1
ATOM 2026 N N . ALA A 1 265 ? -21.625 11.305 17.172 1 77.25 265 ALA A N 1
ATOM 2027 C CA . ALA A 1 265 ? -22.859 10.547 17.359 1 77.25 265 ALA A CA 1
ATOM 2028 C C . ALA A 1 265 ? -23.625 11.039 18.578 1 77.25 265 ALA A C 1
ATOM 2030 O O . ALA A 1 265 ? -24.859 11.133 18.562 1 77.25 265 ALA A O 1
ATOM 2031 N N . MET A 1 266 ? -22.891 11.312 19.562 1 81.19 266 MET A N 1
ATOM 2032 C CA . MET A 1 266 ? -23.5 11.805 20.797 1 81.19 266 MET A CA 1
ATOM 2033 C C . MET A 1 266 ? -24.109 13.188 20.578 1 81.19 266 MET A C 1
ATOM 2035 O O . MET A 1 266 ? -25.188 13.477 21.078 1 81.19 266 MET A O 1
ATOM 2039 N N . MET A 1 267 ? -23.422 13.93 19.859 1 80.75 267 MET A N 1
ATOM 2040 C CA . MET A 1 267 ? -23.906 15.273 19.578 1 80.75 267 MET A CA 1
ATOM 2041 C C . MET A 1 267 ? -25.156 15.234 18.703 1 80.75 267 MET A C 1
ATOM 2043 O O . MET A 1 267 ? -26.094 16 18.906 1 80.75 267 MET A O 1
ATOM 2047 N N . GLU A 1 268 ? -25.172 14.344 17.734 1 75.75 268 GLU A N 1
ATOM 2048 C CA . GLU A 1 268 ? -26.328 14.18 16.859 1 75.75 268 GLU A CA 1
ATOM 2049 C C . GLU A 1 268 ? -27.531 13.648 17.625 1 75.75 268 GLU A C 1
ATOM 2051 O O . GLU A 1 268 ? -28.672 14.062 17.375 1 75.75 268 GLU A O 1
ATOM 2056 N N . ALA A 1 269 ? -27.297 12.781 18.484 1 77 269 ALA A N 1
ATOM 2057 C CA . ALA A 1 269 ? -28.359 12.219 19.312 1 77 269 ALA A CA 1
ATOM 2058 C C . ALA A 1 269 ? -28.922 13.258 20.281 1 77 269 ALA A C 1
ATOM 2060 O O . ALA A 1 269 ? -30.125 13.289 20.531 1 77 269 ALA A O 1
ATOM 2061 N N . ALA A 1 270 ? -28.078 14.016 20.734 1 79.56 270 ALA A N 1
ATOM 2062 C CA . ALA A 1 270 ? -28.5 15.055 21.672 1 79.56 270 ALA A CA 1
ATOM 2063 C C . ALA A 1 270 ? -29.297 16.141 20.969 1 79.56 270 ALA A C 1
ATOM 2065 O O . ALA A 1 270 ? -30.141 16.797 21.578 1 79.56 270 ALA A O 1
ATOM 2066 N N . GLY A 1 271 ? -28.953 16.266 19.75 1 66.88 271 GLY A N 1
ATOM 2067 C CA . GLY A 1 271 ? -29.672 17.281 19 1 66.88 271 GLY A CA 1
ATOM 2068 C C . GLY A 1 271 ? -31 16.797 18.469 1 66.88 271 GLY A C 1
ATOM 2069 O O . GLY A 1 271 ? -31.781 17.594 17.938 1 66.88 271 GLY A O 1
ATOM 2070 N N . LYS A 1 272 ? -31.266 15.445 18.484 1 64.88 272 LYS A N 1
ATOM 2071 C CA . LYS A 1 272 ? -32.562 14.945 18.062 1 64.88 272 LYS A CA 1
ATOM 2072 C C . LYS A 1 272 ? -33.625 15.281 19.094 1 64.88 272 LYS A C 1
ATOM 2074 O O . LYS A 1 272 ? -33.438 15.055 20.297 1 64.88 272 LYS A O 1
ATOM 2079 N N . PRO A 1 273 ? -34.531 16.219 18.594 1 59.56 273 PRO A N 1
ATOM 2080 C CA . PRO A 1 273 ? -35.594 16.578 19.516 1 59.56 273 PRO A CA 1
ATOM 2081 C C . PRO A 1 273 ? -36.344 15.344 20.078 1 59.56 273 PRO A C 1
ATOM 2083 O O . PRO A 1 273 ? -36.469 14.336 19.375 1 59.56 273 PRO A O 1
ATOM 2086 N N . GLU A 1 274 ? -36.5 15.273 21.438 1 48.84 274 GLU A N 1
ATOM 2087 C CA . GLU A 1 274 ? -37.469 14.336 21.984 1 48.84 274 GLU A CA 1
ATOM 2088 C C . GLU A 1 274 ? -38.844 14.492 21.281 1 48.84 274 GLU A C 1
ATOM 2090 O O . GLU A 1 274 ? -39.25 15.602 20.953 1 48.84 274 GLU A O 1
ATOM 2095 N N . MET B 1 1 ? 13.219 -25.984 17.062 1 28 1 MET B N 1
ATOM 2096 C CA . MET B 1 1 ? 12.078 -26.516 16.328 1 28 1 MET B CA 1
ATOM 2097 C C . MET B 1 1 ? 10.766 -26.016 16.922 1 28 1 MET B C 1
ATOM 2099 O O . MET B 1 1 ? 9.867 -25.609 16.203 1 28 1 MET B O 1
ATOM 2103 N N . ALA B 1 2 ? 10.695 -26.172 18.172 1 38.22 2 ALA B N 1
ATOM 2104 C CA . ALA B 1 2 ? 9.523 -25.906 19 1 38.22 2 ALA B CA 1
ATOM 2105 C C . ALA B 1 2 ? 9.258 -24.406 19.094 1 38.22 2 ALA B C 1
ATOM 2107 O O . ALA B 1 2 ? 8.109 -23.984 19.25 1 38.22 2 ALA B O 1
ATOM 2108 N N . MET B 1 3 ? 10.312 -23.672 18.938 1 31.39 3 MET B N 1
ATOM 2109 C CA . MET B 1 3 ? 10.156 -22.234 19.156 1 31.39 3 MET B CA 1
ATOM 2110 C C . MET B 1 3 ? 9.461 -21.578 17.969 1 31.39 3 MET B C 1
ATOM 2112 O O . MET B 1 3 ? 8.758 -20.578 18.141 1 31.39 3 MET B O 1
ATOM 2116 N N . ALA B 1 4 ? 9.797 -22.094 16.781 1 35.41 4 ALA B N 1
ATOM 2117 C CA . ALA B 1 4 ? 9.219 -21.516 15.57 1 35.41 4 ALA B CA 1
ATOM 2118 C C . ALA B 1 4 ? 7.723 -21.812 15.484 1 35.41 4 ALA B C 1
ATOM 2120 O O . ALA B 1 4 ? 6.934 -20.969 15.055 1 35.41 4 ALA B O 1
ATOM 2121 N N . MET B 1 5 ? 7.293 -22.969 15.93 1 35.66 5 MET B N 1
ATOM 2122 C CA . MET B 1 5 ? 5.891 -23.375 15.883 1 35.66 5 MET B CA 1
ATOM 2123 C C . MET B 1 5 ? 5.043 -22.5 16.797 1 35.66 5 MET B C 1
ATOM 2125 O O . MET B 1 5 ? 3.908 -22.156 16.469 1 35.66 5 MET B O 1
ATOM 2129 N N . ARG B 1 6 ? 5.578 -22.297 17.922 1 34.47 6 ARG B N 1
ATOM 2130 C CA . ARG B 1 6 ? 4.836 -21.562 18.938 1 34.47 6 ARG B CA 1
ATOM 2131 C C . ARG B 1 6 ? 4.609 -20.109 18.516 1 34.47 6 ARG B C 1
ATOM 2133 O O . ARG B 1 6 ? 3.549 -19.547 18.781 1 34.47 6 ARG B O 1
ATOM 2140 N N . ALA B 1 7 ? 5.586 -19.703 17.859 1 32.66 7 ALA B N 1
ATOM 2141 C CA . ALA B 1 7 ? 5.465 -18.297 17.469 1 32.66 7 ALA B CA 1
ATOM 2142 C C . ALA B 1 7 ? 4.395 -18.125 16.391 1 32.66 7 ALA B C 1
ATOM 2144 O O . ALA B 1 7 ? 3.646 -17.141 16.422 1 32.66 7 ALA B O 1
ATOM 2145 N N . ALA B 1 8 ? 4.27 -19.125 15.508 1 33.47 8 ALA B N 1
ATOM 2146 C CA . ALA B 1 8 ? 3.283 -19.062 14.43 1 33.47 8 ALA B CA 1
ATOM 2147 C C . ALA B 1 8 ? 1.863 -19.156 14.984 1 33.47 8 ALA B C 1
ATOM 2149 O O . ALA B 1 8 ? 0.961 -18.469 14.516 1 33.47 8 ALA B O 1
ATOM 2150 N N . ALA B 1 9 ? 1.677 -20.031 15.961 1 30.7 9 ALA B N 1
ATOM 2151 C CA . ALA B 1 9 ? 0.347 -20.297 16.516 1 30.7 9 ALA B CA 1
ATOM 2152 C C . ALA B 1 9 ? -0.213 -19.062 17.203 1 30.7 9 ALA B C 1
ATOM 2154 O O . ALA B 1 9 ? -1.416 -18.797 17.141 1 30.7 9 ALA B O 1
ATOM 2155 N N . ALA B 1 10 ? 0.664 -18.391 17.891 1 31.88 10 ALA B N 1
ATOM 2156 C CA . ALA B 1 10 ? 0.161 -17.297 18.719 1 31.88 10 ALA B CA 1
ATOM 2157 C C . ALA B 1 10 ? -0.38 -16.172 17.844 1 31.88 10 ALA B C 1
ATOM 2159 O O . ALA B 1 10 ? -1.079 -15.281 18.344 1 31.88 10 ALA B O 1
ATOM 2160 N N . PHE B 1 11 ? 0.199 -16.094 16.703 1 29.97 11 PHE B N 1
ATOM 2161 C CA . PHE B 1 11 ? -0.179 -14.938 15.898 1 29.97 11 PHE B CA 1
ATOM 2162 C C . PHE B 1 11 ? -1.571 -15.125 15.312 1 29.97 11 PHE B C 1
ATOM 2164 O O . PHE B 1 11 ? -2.279 -14.148 15.062 1 29.97 11 PHE B O 1
ATOM 2171 N N . PHE B 1 12 ? -1.919 -16.359 14.859 1 29.58 12 PHE B N 1
ATOM 2172 C CA . PHE B 1 12 ? -3.078 -16.484 13.984 1 29.58 12 PHE B CA 1
ATOM 2173 C C . PHE B 1 12 ? -4.316 -16.891 14.773 1 29.58 12 PHE B C 1
ATOM 2175 O O . PHE B 1 12 ? -4.805 -18.016 14.633 1 29.58 12 PHE B O 1
ATOM 2182 N N . SER B 1 13 ? -4.5 -16.609 16.031 1 23.84 13 SER B N 1
ATOM 2183 C CA . SER B 1 13 ? -5.68 -17.219 16.641 1 23.84 13 SER B CA 1
ATOM 2184 C C . SER B 1 13 ? -6.965 -16.625 16.078 1 23.84 13 SER B C 1
ATOM 2186 O O . SER B 1 13 ? -7.168 -15.406 16.125 1 23.84 13 SER B O 1
ATOM 2188 N N . PRO B 1 14 ? -7.547 -17.312 15.266 1 25.02 14 PRO B N 1
ATOM 2189 C CA . PRO B 1 14 ? -8.719 -17 14.453 1 25.02 14 PRO B CA 1
ATOM 2190 C C . PRO B 1 14 ? -9.969 -16.719 15.289 1 25.02 14 PRO B C 1
ATOM 2192 O O . PRO B 1 14 ? -10.383 -17.578 16.078 1 25.02 14 PRO B O 1
ATOM 2195 N N . SER B 1 15 ? -10.219 -15.734 16.109 1 21.38 15 SER B N 1
ATOM 2196 C CA . SER B 1 15 ? -11.555 -15.844 16.688 1 21.38 15 SER B CA 1
ATOM 2197 C C . SER B 1 15 ? -12.625 -15.633 15.625 1 21.38 15 SER B C 1
ATOM 2199 O O . SER B 1 15 ? -12.688 -14.57 14.992 1 21.38 15 SER B O 1
ATOM 2201 N N . VAL B 1 16 ? -13.055 -16.609 14.984 1 22.27 16 VAL B N 1
ATOM 2202 C CA . VAL B 1 16 ? -13.961 -16.797 13.859 1 22.27 16 VAL B CA 1
ATOM 2203 C C . VAL B 1 16 ? -15.375 -16.375 14.25 1 22.27 16 VAL B C 1
ATOM 2205 O O . VAL B 1 16 ? -15.977 -16.969 15.148 1 22.27 16 VAL B O 1
ATOM 2208 N N . SER B 1 17 ? -15.75 -15.133 14.555 1 20.27 17 SER B N 1
ATOM 2209 C CA . SER B 1 17 ? -17.188 -15.164 14.836 1 20.27 17 SER B CA 1
ATOM 2210 C C . SER B 1 17 ? -18 -15.195 13.547 1 20.27 17 SER B C 1
ATOM 2212 O O . SER B 1 17 ? -17.625 -14.57 12.555 1 20.27 17 SER B O 1
ATOM 2214 N N . PRO B 1 18 ? -18.922 -16.078 13.289 1 20.53 18 PRO B N 1
ATOM 2215 C CA . PRO B 1 18 ? -19.734 -16.531 12.156 1 20.53 18 PRO B CA 1
ATOM 2216 C C . PRO B 1 18 ? -20.75 -15.492 11.695 1 20.53 18 PRO B C 1
ATOM 2218 O O . PRO B 1 18 ? -21.594 -15.055 12.484 1 20.53 18 PRO B O 1
ATOM 2221 N N . SER B 1 19 ? -20.266 -14.422 11.055 1 20.59 19 SER B N 1
ATOM 2222 C CA . SER B 1 19 ? -21.281 -13.398 10.82 1 20.59 19 SER B CA 1
ATOM 2223 C C . SER B 1 19 ? -22.312 -13.867 9.805 1 20.59 19 SER B C 1
ATOM 2225 O O . SER B 1 19 ? -21.969 -14.602 8.867 1 20.59 19 SER B O 1
ATOM 2227 N N . PRO B 1 20 ? -23.594 -13.641 10.102 1 20.88 20 PRO B N 1
ATOM 2228 C CA . PRO B 1 20 ? -24.812 -14.109 9.43 1 20.88 20 PRO B CA 1
ATOM 2229 C C . PRO B 1 20 ? -24.969 -13.516 8.031 1 20.88 20 PRO B C 1
ATOM 2231 O O . PRO B 1 20 ? -24.328 -12.516 7.699 1 20.88 20 PRO B O 1
ATOM 2234 N N . SER B 1 21 ? -25.891 -14.078 7.285 1 19.8 21 SER B N 1
ATOM 2235 C CA . SER B 1 21 ? -26.234 -14.336 5.891 1 19.8 21 SER B CA 1
ATOM 2236 C C . SER B 1 21 ? -26.938 -13.133 5.27 1 19.8 21 SER B C 1
ATOM 2238 O O . SER B 1 21 ? -27.312 -13.164 4.094 1 19.8 21 SER B O 1
ATOM 2240 N N . PRO B 1 22 ? -26.406 -11.836 5.422 1 20.92 22 PRO B N 1
ATOM 2241 C CA . PRO B 1 22 ? -27.5 -10.953 5.023 1 20.92 22 PRO B CA 1
ATOM 2242 C C . PRO B 1 22 ? -27.812 -11.031 3.531 1 20.92 22 PRO B C 1
ATOM 2244 O O . PRO B 1 22 ? -26.953 -11.438 2.74 1 20.92 22 PRO B O 1
ATOM 2247 N N . SER B 1 23 ? -29.094 -10.914 3.129 1 21.23 23 SER B N 1
ATOM 2248 C CA . SER B 1 23 ? -29.891 -11.156 1.933 1 21.23 23 SER B CA 1
ATOM 2249 C C . SER B 1 23 ? -29.688 -10.047 0.904 1 21.23 23 SER B C 1
ATOM 2251 O O . SER B 1 23 ? -29.953 -8.875 1.191 1 21.23 23 SER B O 1
ATOM 2253 N N . PRO B 1 24 ? -28.703 -10.133 -0.017 1 21.38 24 PRO B N 1
ATOM 2254 C CA . PRO B 1 24 ? -28.172 -9.047 -0.849 1 21.38 24 PRO B CA 1
ATOM 2255 C C . PRO B 1 24 ? -29.172 -8.602 -1.923 1 21.38 24 PRO B C 1
ATOM 2257 O O . PRO B 1 24 ? -29.594 -9.406 -2.754 1 21.38 24 PRO B O 1
ATOM 2260 N N . LYS B 1 25 ? -30.203 -7.727 -1.535 1 21.17 25 LYS B N 1
ATOM 2261 C CA . LYS B 1 25 ? -31.203 -7.398 -2.551 1 21.17 25 LYS B CA 1
ATOM 2262 C C . LYS B 1 25 ? -30.547 -6.766 -3.777 1 21.17 25 LYS B C 1
ATOM 2264 O O . LYS B 1 25 ? -29.484 -6.156 -3.674 1 21.17 25 LYS B O 1
ATOM 2269 N N . GLN B 1 26 ? -31.094 -6.797 -5.008 1 18.86 26 GLN B N 1
ATOM 2270 C CA . GLN B 1 26 ? -30.891 -6.859 -6.453 1 18.86 26 GLN B CA 1
ATOM 2271 C C . GLN B 1 26 ? -30.844 -5.461 -7.062 1 18.86 26 GLN B C 1
ATOM 2273 O O . GLN B 1 26 ? -30.656 -5.312 -8.273 1 18.86 26 GLN B O 1
ATOM 2278 N N . HIS B 1 27 ? -30.297 -4.426 -6.344 1 19.8 27 HIS B N 1
ATOM 2279 C CA . HIS B 1 27 ? -30.781 -3.221 -7.004 1 19.8 27 HIS B CA 1
ATOM 2280 C C . HIS B 1 27 ? -30.188 -3.09 -8.406 1 19.8 27 HIS B C 1
ATOM 2282 O O . HIS B 1 27 ? -29.094 -3.572 -8.672 1 19.8 27 HIS B O 1
ATOM 2288 N N . SER B 1 28 ? -30.969 -2.512 -9.375 1 18.81 28 SER B N 1
ATOM 2289 C CA . SER B 1 28 ? -31.156 -2.453 -10.82 1 18.81 28 SER B CA 1
ATOM 2290 C C . SER B 1 28 ? -30.094 -1.589 -11.484 1 18.81 28 SER B C 1
ATOM 2292 O O . SER B 1 28 ? -29.453 -0.762 -10.828 1 18.81 28 SER B O 1
ATOM 2294 N N . VAL B 1 29 ? -29.969 -1.646 -12.844 1 20.22 29 VAL B N 1
ATOM 2295 C CA . VAL B 1 29 ? -29.125 -1.689 -14.031 1 20.22 29 VAL B CA 1
ATOM 2296 C C . VAL B 1 29 ? -28.891 -0.274 -14.555 1 20.22 29 VAL B C 1
ATOM 2298 O O . VAL B 1 29 ? -29.828 0.402 -14.969 1 20.22 29 VAL B O 1
ATOM 2301 N N . PHE B 1 30 ? -28.125 0.651 -13.844 1 21.06 30 PHE B N 1
ATOM 2302 C CA . PHE B 1 30 ? -27.906 2.002 -14.352 1 21.06 30 PHE B CA 1
ATOM 2303 C C . PHE B 1 30 ? -27.266 1.967 -15.734 1 21.06 30 PHE B C 1
ATOM 2305 O O . PHE B 1 30 ? -26.422 1.121 -16.016 1 21.06 30 PHE B O 1
ATOM 2312 N N . SER B 1 31 ? -27.844 2.617 -16.734 1 21.44 31 SER B N 1
ATOM 2313 C CA . SER B 1 31 ? -27.578 2.709 -18.172 1 21.44 31 SER B CA 1
ATOM 2314 C C . SER B 1 31 ? -26.344 3.564 -18.453 1 21.44 31 SER B C 1
ATOM 2316 O O . SER B 1 31 ? -26.219 4.668 -17.906 1 21.44 31 SER B O 1
ATOM 2318 N N . PRO B 1 32 ? -25.234 3.023 -18.984 1 22.36 32 PRO B N 1
ATOM 2319 C CA . PRO B 1 32 ? -23.875 3.555 -19.188 1 22.36 32 PRO B CA 1
ATOM 2320 C C . PRO B 1 32 ? -23.828 4.656 -20.234 1 22.36 32 PRO B C 1
ATOM 2322 O O . PRO B 1 32 ? -24.234 4.441 -21.375 1 22.36 32 PRO B O 1
ATOM 2325 N N . ARG B 1 33 ? -24.109 5.949 -19.922 1 25.5 33 ARG B N 1
ATOM 2326 C CA . ARG B 1 33 ? -23.969 6.961 -20.969 1 25.5 33 ARG B CA 1
ATOM 2327 C C . ARG B 1 33 ? -22.578 6.934 -21.594 1 25.5 33 ARG B C 1
ATOM 2329 O O . ARG B 1 33 ? -21.594 6.625 -20.906 1 25.5 33 ARG B O 1
ATOM 2336 N N . ARG B 1 34 ? -22.375 7.113 -22.922 1 25.23 34 ARG B N 1
ATOM 2337 C CA . ARG B 1 34 ? -21.344 6.973 -23.938 1 25.23 34 ARG B CA 1
ATOM 2338 C C . ARG B 1 34 ? -20.281 8.055 -23.797 1 25.23 34 ARG B C 1
ATOM 2340 O O . ARG B 1 34 ? -20.516 9.211 -24.172 1 25.23 34 ARG B O 1
ATOM 2347 N N . GLY B 1 35 ? -19.688 8.289 -22.609 1 24.48 35 GLY B N 1
ATOM 2348 C CA . GLY B 1 35 ? -18.734 9.391 -22.547 1 24.48 35 GLY B CA 1
ATOM 2349 C C . GLY B 1 35 ? -17.547 9.211 -23.484 1 24.48 35 GLY B C 1
ATOM 2350 O O . GLY B 1 35 ? -17.188 8.086 -23.828 1 24.48 35 GLY B O 1
ATOM 2351 N N . SER B 1 36 ? -17.312 10.211 -24.375 1 26.08 36 SER B N 1
ATOM 2352 C CA . SER B 1 36 ? -16.25 10.375 -25.359 1 26.08 36 SER B CA 1
ATOM 2353 C C . SER B 1 36 ? -14.875 10.141 -24.734 1 26.08 36 SER B C 1
ATOM 2355 O O . SER B 1 36 ? -14.555 10.719 -23.688 1 26.08 36 SER B O 1
ATOM 2357 N N . THR B 1 37 ? -14.242 9.07 -25.094 1 27.22 37 THR B N 1
ATOM 2358 C CA . THR B 1 37 ? -13.008 8.445 -24.641 1 27.22 37 THR B CA 1
ATOM 2359 C C . THR B 1 37 ? -11.797 9.297 -25.016 1 27.22 37 THR B C 1
ATOM 2361 O O . THR B 1 37 ? -11.375 9.297 -26.172 1 27.22 37 THR B O 1
ATOM 2364 N N . ARG B 1 38 ? -11.766 10.602 -24.719 1 28.64 38 ARG B N 1
ATOM 2365 C CA . ARG B 1 38 ? -10.469 11.195 -25.031 1 28.64 38 ARG B CA 1
ATOM 2366 C C . ARG B 1 38 ? -9.328 10.336 -24.5 1 28.64 38 ARG B C 1
ATOM 2368 O O . ARG B 1 38 ? -9.383 9.859 -23.375 1 28.64 38 ARG B O 1
ATOM 2375 N N . ARG B 1 39 ? -8.461 10.008 -25.453 1 27.94 39 ARG B N 1
ATOM 2376 C CA . ARG B 1 39 ? -7.316 9.133 -25.266 1 27.94 39 ARG B CA 1
ATOM 2377 C C . ARG B 1 39 ? -6.363 9.703 -24.219 1 27.94 39 ARG B C 1
ATOM 2379 O O . ARG B 1 39 ? -5.824 10.797 -24.391 1 27.94 39 ARG B O 1
ATOM 2386 N N . ILE B 1 40 ? -6.676 9.711 -22.969 1 29.95 40 ILE B N 1
ATOM 2387 C CA . ILE B 1 40 ? -5.754 10 -21.875 1 29.95 40 ILE B CA 1
ATOM 2388 C C . ILE B 1 40 ? -4.363 9.469 -22.219 1 29.95 40 ILE B C 1
ATOM 2390 O O . ILE B 1 40 ? -4.211 8.305 -22.594 1 29.95 40 ILE B O 1
ATOM 2394 N N . ARG B 1 41 ? -3.488 10.445 -22.641 1 31.06 41 ARG B N 1
ATOM 2395 C CA . ARG B 1 41 ? -2.139 9.953 -22.906 1 31.06 41 ARG B CA 1
ATOM 2396 C C . ARG B 1 41 ? -1.701 8.953 -21.844 1 31.06 41 ARG B C 1
ATOM 2398 O O . ARG B 1 41 ? -1.84 9.203 -20.656 1 31.06 41 ARG B O 1
ATOM 2405 N N . PRO B 1 42 ? -1.494 7.84 -22.266 1 29.56 42 PRO B N 1
ATOM 2406 C CA . PRO B 1 42 ? -1.231 6.734 -21.344 1 29.56 42 PRO B CA 1
ATOM 2407 C C . PRO B 1 42 ? -0.104 7.043 -20.359 1 29.56 42 PRO B C 1
ATOM 2409 O O . PRO B 1 42 ? 0.906 7.641 -20.734 1 29.56 42 PRO B O 1
ATOM 2412 N N . ARG B 1 43 ? -0.397 7.594 -19.172 1 33.34 43 ARG B N 1
ATOM 2413 C CA . ARG B 1 43 ? 0.607 7.684 -18.125 1 33.34 43 ARG B CA 1
ATOM 2414 C C . ARG B 1 43 ? 1.753 6.711 -18.359 1 33.34 43 ARG B C 1
ATOM 2416 O O . ARG B 1 43 ? 1.532 5.586 -18.828 1 33.34 43 ARG B O 1
ATOM 2423 N N . ARG B 1 44 ? 2.852 7.258 -18.688 1 31.33 44 ARG B N 1
ATOM 2424 C CA . ARG B 1 44 ? 4.02 6.395 -18.828 1 31.33 44 ARG B CA 1
ATOM 2425 C C . ARG B 1 44 ? 3.99 5.262 -17.812 1 31.33 44 ARG B C 1
ATOM 2427 O O . ARG B 1 44 ? 4.102 5.5 -16.609 1 31.33 44 ARG B O 1
ATOM 2434 N N . LEU B 1 45 ? 3.109 4.426 -17.953 1 33.91 45 LEU B N 1
ATOM 2435 C CA . LEU B 1 45 ? 3.088 3.186 -17.188 1 33.91 45 LEU B CA 1
ATOM 2436 C C . LEU B 1 45 ? 4.492 2.613 -17.031 1 33.91 45 LEU B C 1
ATOM 2438 O O . LEU B 1 45 ? 5.137 2.264 -18.031 1 33.91 45 LEU B O 1
ATOM 2442 N N . ARG B 1 46 ? 5.34 3.145 -16.203 1 37.84 46 ARG B N 1
ATOM 2443 C CA . ARG B 1 46 ? 6.68 2.604 -16 1 37.84 46 ARG B CA 1
ATOM 2444 C C . ARG B 1 46 ? 6.688 1.085 -16.141 1 37.84 46 ARG B C 1
ATOM 2446 O O . ARG B 1 46 ? 5.719 0.42 -15.766 1 37.84 46 ARG B O 1
ATOM 2453 N N . ALA B 1 47 ? 7.422 0.675 -17.031 1 39.25 47 ALA B N 1
ATOM 2454 C CA . ALA B 1 47 ? 7.824 -0.718 -17.219 1 39.25 47 ALA B CA 1
ATOM 2455 C C . ALA B 1 47 ? 7.789 -1.477 -15.891 1 39.25 47 ALA B C 1
ATOM 2457 O O . ALA B 1 47 ? 7.922 -0.878 -14.82 1 39.25 47 ALA B O 1
ATOM 2458 N N . PHE B 1 48 ? 7.113 -2.633 -15.93 1 43.81 48 PHE B N 1
ATOM 2459 C CA . PHE B 1 48 ? 7.172 -3.529 -14.781 1 43.81 48 PHE B CA 1
ATOM 2460 C C . PHE B 1 48 ? 8.477 -3.35 -14.016 1 43.81 48 PHE B C 1
ATOM 2462 O O . PHE B 1 48 ? 9.562 -3.555 -14.57 1 43.81 48 PHE B O 1
ATOM 2469 N N . PRO B 1 49 ? 8.398 -2.459 -12.992 1 49.38 49 PRO B N 1
ATOM 2470 C CA . PRO B 1 49 ? 9.602 -2.01 -12.289 1 49.38 49 PRO B CA 1
ATOM 2471 C C . PRO B 1 49 ? 10.445 -3.168 -11.758 1 49.38 49 PRO B C 1
ATOM 2473 O O . PRO B 1 49 ? 9.898 -4.207 -11.375 1 49.38 49 PRO B O 1
ATOM 2476 N N . ALA B 1 50 ? 11.641 -3.072 -12.039 1 53.97 50 ALA B N 1
ATOM 2477 C CA . ALA B 1 50 ? 12.688 -3.965 -11.555 1 53.97 50 ALA B CA 1
ATOM 2478 C C . ALA B 1 50 ? 12.781 -3.938 -10.031 1 53.97 50 ALA B C 1
ATOM 2480 O O . ALA B 1 50 ? 13.477 -4.754 -9.43 1 53.97 50 ALA B O 1
ATOM 2481 N N . THR B 1 51 ? 11.953 -2.939 -9.367 1 63.69 51 THR B N 1
ATOM 2482 C CA . THR B 1 51 ? 12.008 -2.848 -7.91 1 63.69 51 THR B CA 1
ATOM 2483 C C . THR B 1 51 ? 10.602 -2.814 -7.316 1 63.69 51 THR B C 1
ATOM 2485 O O . THR B 1 51 ? 9.648 -2.42 -7.988 1 63.69 51 THR B O 1
ATOM 2488 N N . GLU B 1 52 ? 10.461 -3.391 -6.23 1 70.69 52 GLU B N 1
ATOM 2489 C CA . GLU B 1 52 ? 9.18 -3.273 -5.527 1 70.69 52 GLU B CA 1
ATOM 2490 C C . GLU B 1 52 ? 8.82 -1.812 -5.277 1 70.69 52 GLU B C 1
ATOM 2492 O O . GLU B 1 52 ? 9.664 -1.025 -4.844 1 70.69 52 GLU B O 1
ATOM 2497 N N . LEU B 1 53 ? 7.621 -1.463 -5.66 1 75.31 53 LEU B N 1
ATOM 2498 C CA . LEU B 1 53 ? 7.191 -0.068 -5.645 1 75.31 53 LEU B CA 1
ATOM 2499 C C . LEU B 1 53 ? 6.289 0.208 -4.445 1 75.31 53 LEU B C 1
ATOM 2501 O O . LEU B 1 53 ? 5.555 -0.677 -3.998 1 75.31 53 LEU B O 1
ATOM 2505 N N . THR B 1 54 ? 6.426 1.478 -3.975 1 74.38 54 THR B N 1
ATOM 2506 C CA . THR B 1 54 ? 5.449 1.976 -3.014 1 74.38 54 THR B CA 1
ATOM 2507 C C . THR B 1 54 ? 4.125 2.295 -3.703 1 74.38 54 THR B C 1
ATOM 2509 O O . THR B 1 54 ? 4.055 2.33 -4.934 1 74.38 54 THR B O 1
ATOM 2512 N N . LEU B 1 55 ? 3.078 2.41 -2.949 1 73.38 55 LEU B N 1
ATOM 2513 C CA . LEU B 1 55 ? 1.786 2.744 -3.539 1 73.38 55 LEU B CA 1
ATOM 2514 C C . LEU B 1 55 ? 1.856 4.07 -4.289 1 73.38 55 LEU B C 1
ATOM 2516 O O . LEU B 1 55 ? 1.221 4.23 -5.332 1 73.38 55 LEU B O 1
ATOM 2520 N N . GLU B 1 56 ? 2.631 4.98 -3.77 1 68.81 56 GLU B N 1
ATOM 2521 C CA . GLU B 1 56 ? 2.795 6.27 -4.43 1 68.81 56 GLU B CA 1
ATOM 2522 C C . GLU B 1 56 ? 3.469 6.113 -5.789 1 68.81 56 GLU B C 1
ATOM 2524 O O . GLU B 1 56 ? 3.117 6.805 -6.746 1 68.81 56 GLU B O 1
ATOM 2529 N N . GLU B 1 57 ? 4.371 5.18 -5.746 1 72.06 57 GLU B N 1
ATOM 2530 C CA . GLU B 1 57 ? 5.086 4.922 -6.992 1 72.06 57 GLU B CA 1
ATOM 2531 C C . GLU B 1 57 ? 4.199 4.188 -7.996 1 72.06 57 GLU B C 1
ATOM 2533 O O . GLU B 1 57 ? 4.434 4.25 -9.203 1 72.06 57 GLU B O 1
ATOM 2538 N N . LEU B 1 58 ? 3.191 3.531 -7.406 1 75.75 58 LEU B N 1
ATOM 2539 C CA . LEU B 1 58 ? 2.281 2.822 -8.297 1 75.75 58 LEU B CA 1
ATOM 2540 C C . LEU B 1 58 ? 1.309 3.789 -8.961 1 75.75 58 LEU B C 1
ATOM 2542 O O . LEU B 1 58 ? 0.687 3.451 -9.977 1 75.75 58 LEU B O 1
ATOM 2546 N N . ASN B 1 59 ? 1.097 5.012 -8.398 1 64.88 59 ASN B N 1
ATOM 2547 C CA . ASN B 1 59 ? 0.35 6.156 -8.914 1 64.88 59 ASN B CA 1
ATOM 2548 C C . ASN B 1 59 ? -0.965 5.727 -9.555 1 64.88 59 ASN B C 1
ATOM 2550 O O . ASN B 1 59 ? -1.213 6.012 -10.727 1 64.88 59 ASN B O 1
ATOM 2554 N N . PRO B 1 60 ? -1.707 5.043 -8.75 1 77.69 60 PRO B N 1
ATOM 2555 C CA . PRO B 1 60 ? -2.977 4.672 -9.375 1 77.69 60 PRO B CA 1
ATOM 2556 C C . PRO B 1 60 ? -3.768 5.883 -9.867 1 77.69 60 PRO B C 1
ATOM 2558 O O . PRO B 1 60 ? -3.785 6.922 -9.203 1 77.69 60 PRO B O 1
ATOM 2561 N N . SER B 1 61 ? -4.312 5.742 -11.008 1 77.38 61 SER B N 1
ATOM 2562 C CA . SER B 1 61 ? -5.152 6.82 -11.523 1 77.38 61 SER B CA 1
ATOM 2563 C C . SER B 1 61 ? -6.512 6.848 -10.836 1 77.38 61 SER B C 1
ATOM 2565 O O . SER B 1 61 ? -7.016 5.805 -10.406 1 77.38 61 SER B O 1
ATOM 2567 N N . VAL B 1 62 ? -7.031 7.98 -10.727 1 76.5 62 VAL B N 1
ATOM 2568 C CA . VAL B 1 62 ? -8.367 8.141 -10.164 1 76.5 62 VAL B CA 1
ATOM 2569 C C . VAL B 1 62 ? -9.375 7.363 -11.008 1 76.5 62 VAL B C 1
ATOM 2571 O O . VAL B 1 62 ? -10.312 6.766 -10.469 1 76.5 62 VAL B O 1
ATOM 2574 N N . ALA B 1 63 ? -9.109 7.348 -12.32 1 78.06 63 ALA B N 1
ATOM 2575 C CA . ALA B 1 63 ? -9.992 6.621 -13.227 1 78.06 63 ALA B CA 1
ATOM 2576 C C . ALA B 1 63 ? -10.016 5.129 -12.898 1 78.06 63 ALA B C 1
ATOM 2578 O O . ALA B 1 63 ? -11.07 4.5 -12.906 1 78.06 63 ALA B O 1
ATOM 2579 N N . LEU B 1 64 ? -8.875 4.629 -12.602 1 81.38 64 LEU B N 1
ATOM 2580 C CA . LEU B 1 64 ? -8.789 3.221 -12.227 1 81.38 64 LEU B CA 1
ATOM 2581 C C . LEU B 1 64 ? -9.57 2.953 -10.945 1 81.38 64 LEU B C 1
ATOM 2583 O O . LEU B 1 64 ? -10.352 1.998 -10.875 1 81.38 64 LEU B O 1
ATOM 2587 N N . LEU B 1 65 ? -9.367 3.814 -10.008 1 81.12 65 LEU B N 1
ATOM 2588 C CA . LEU B 1 65 ? -9.992 3.635 -8.695 1 81.12 65 LEU B CA 1
ATOM 2589 C C . LEU B 1 65 ? -11.516 3.717 -8.805 1 81.12 65 LEU B C 1
ATOM 2591 O O . LEU B 1 65 ? -12.227 2.922 -8.195 1 81.12 65 LEU B O 1
ATOM 2595 N N . ARG B 1 66 ? -11.961 4.605 -9.586 1 76.31 66 ARG B N 1
ATOM 2596 C CA . ARG B 1 66 ? -13.406 4.75 -9.781 1 76.31 66 ARG B CA 1
ATOM 2597 C C . ARG B 1 66 ? -13.984 3.545 -10.516 1 76.31 66 ARG B C 1
ATOM 2599 O O . ARG B 1 66 ? -15.039 3.035 -10.141 1 76.31 66 ARG B O 1
ATOM 2606 N N . LYS B 1 67 ? -13.289 3.096 -11.484 1 77.75 67 LYS B N 1
ATOM 2607 C CA . LYS B 1 67 ? -13.734 1.956 -12.281 1 77.75 67 LYS B CA 1
ATOM 2608 C C . LYS B 1 67 ? -13.812 0.689 -11.43 1 77.75 67 LYS B C 1
ATOM 2610 O O . LYS B 1 67 ? -14.766 -0.085 -11.547 1 77.75 67 LYS B O 1
ATOM 2615 N N . THR B 1 68 ? -12.844 0.53 -10.547 1 82.31 68 THR B N 1
ATOM 2616 C CA . THR B 1 68 ? -12.75 -0.711 -9.789 1 82.31 68 THR B CA 1
ATOM 2617 C C . THR B 1 68 ? -13.703 -0.682 -8.594 1 82.31 68 THR B C 1
ATOM 2619 O O . THR B 1 68 ? -14.188 -1.727 -8.148 1 82.31 68 THR B O 1
ATOM 2622 N N . ALA B 1 69 ? -13.938 0.512 -8.094 1 69.19 69 ALA B N 1
ATOM 2623 C CA . ALA B 1 69 ? -14.898 0.649 -7.004 1 69.19 69 ALA B CA 1
ATOM 2624 C C . ALA B 1 69 ? -16.281 0.153 -7.426 1 69.19 69 ALA B C 1
ATOM 2626 O O . ALA B 1 69 ? -17 -0.462 -6.633 1 69.19 69 ALA B O 1
ATOM 2627 N N . GLU B 1 70 ? -16.594 0.364 -8.617 1 65.56 70 GLU B N 1
ATOM 2628 C CA . GLU B 1 70 ? -17.891 -0.018 -9.172 1 65.56 70 GLU B CA 1
ATOM 2629 C C . GLU B 1 70 ? -17.953 -1.52 -9.438 1 65.56 70 GLU B C 1
ATOM 2631 O O . GLU B 1 70 ? -19.016 -2.137 -9.289 1 65.56 70 GLU B O 1
ATOM 2636 N N . ALA B 1 71 ? -16.812 -1.956 -9.906 1 65.38 71 ALA B N 1
ATOM 2637 C CA . ALA B 1 71 ? -16.781 -3.35 -10.344 1 65.38 71 ALA B CA 1
ATOM 2638 C C . ALA B 1 71 ? -16.859 -4.301 -9.156 1 65.38 71 ALA B C 1
ATOM 2640 O O . ALA B 1 71 ? -17.5 -5.348 -9.227 1 65.38 71 ALA B O 1
ATOM 2641 N N . VAL B 1 72 ? -16 -3.961 -8.141 1 60.69 72 VAL B N 1
ATOM 2642 C CA . VAL B 1 72 ? -15.883 -4.98 -7.105 1 60.69 72 VAL B CA 1
ATOM 2643 C C . VAL B 1 72 ? -16.906 -4.707 -5.996 1 60.69 72 VAL B C 1
ATOM 2645 O O . VAL B 1 72 ? -16.547 -4.148 -4.953 1 60.69 72 VAL B O 1
ATOM 2648 N N . GLY B 1 73 ? -17.969 -4.141 -6.504 1 54.59 73 GLY B N 1
ATOM 2649 C CA . GLY B 1 73 ? -19.047 -4.055 -5.527 1 54.59 73 GLY B CA 1
ATOM 2650 C C . GLY B 1 73 ? -18.844 -4.961 -4.328 1 54.59 73 GLY B C 1
ATOM 2651 O O . GLY B 1 73 ? -17.703 -5.234 -3.936 1 54.59 73 GLY B O 1
ATOM 2652 N N . ASP B 1 74 ? -19.75 -5.621 -3.811 1 57.19 74 ASP B N 1
ATOM 2653 C CA . ASP B 1 74 ? -19.781 -6.52 -2.66 1 57.19 74 ASP B CA 1
ATOM 2654 C C . ASP B 1 74 ? -19.062 -7.836 -2.975 1 57.19 74 ASP B C 1
ATOM 2656 O O . ASP B 1 74 ? -19.719 -8.828 -3.32 1 57.19 74 ASP B O 1
ATOM 2660 N N . PHE B 1 75 ? -17.859 -7.852 -3.631 1 67 75 PHE B N 1
ATOM 2661 C CA . PHE B 1 75 ? -17.203 -9.156 -3.662 1 67 75 PHE B CA 1
ATOM 2662 C C . PHE B 1 75 ? -17.281 -9.828 -2.297 1 67 75 PHE B C 1
ATOM 2664 O O . PHE B 1 75 ? -16.344 -10.523 -1.894 1 67 75 PHE B O 1
ATOM 2671 N N . ARG B 1 76 ? -18.453 -9.477 -1.634 1 62.38 76 ARG B N 1
ATOM 2672 C CA . ARG B 1 76 ? -18.844 -10.039 -0.343 1 62.38 76 ARG B CA 1
ATOM 2673 C C . ARG B 1 76 ? -17.641 -10.125 0.599 1 62.38 76 ARG B C 1
ATOM 2675 O O . ARG B 1 76 ? -17.516 -11.078 1.363 1 62.38 76 ARG B O 1
ATOM 2682 N N . LYS B 1 77 ? -16.641 -9.336 0.336 1 79.06 77 LYS B N 1
ATOM 2683 C CA . LYS B 1 77 ? -15.516 -9.312 1.264 1 79.06 77 LYS B CA 1
ATOM 2684 C C . LYS B 1 77 ? -14.688 -10.594 1.158 1 79.06 77 LYS B C 1
ATOM 2686 O O . LYS B 1 77 ? -13.961 -10.945 2.092 1 79.06 77 LYS B O 1
ATOM 2691 N N . THR B 1 78 ? -14.891 -11.344 -0.019 1 87.81 78 THR B N 1
ATOM 2692 C CA . THR B 1 78 ? -14.164 -12.594 -0.24 1 87.81 78 THR B CA 1
ATOM 2693 C C . THR B 1 78 ? -12.672 -12.32 -0.42 1 87.81 78 THR B C 1
ATOM 2695 O O . THR B 1 78 ? -12.289 -11.422 -1.175 1 87.81 78 THR B O 1
ATOM 2698 N N . PRO B 1 79 ? -11.859 -13.07 0.31 1 92.5 79 PRO B N 1
ATOM 2699 C CA . PRO B 1 79 ? -10.422 -12.867 0.124 1 92.5 79 PRO B CA 1
ATOM 2700 C C . PRO B 1 79 ? -9.938 -13.297 -1.26 1 92.5 79 PRO B C 1
ATOM 2702 O O . PRO B 1 79 ? -10.531 -14.18 -1.877 1 92.5 79 PRO B O 1
ATOM 2705 N N . ILE B 1 80 ? -8.922 -12.609 -1.725 1 94.69 80 ILE B N 1
ATOM 2706 C CA . ILE B 1 80 ? -8.305 -12.898 -3.012 1 94.69 80 ILE B CA 1
ATOM 2707 C C . ILE B 1 80 ? -6.867 -13.367 -2.793 1 94.69 80 ILE B C 1
ATOM 2709 O O . ILE B 1 80 ? -6.094 -12.711 -2.092 1 94.69 80 ILE B O 1
ATOM 2713 N N . TYR B 1 81 ? -6.492 -14.492 -3.363 1 96.88 81 TYR B N 1
ATOM 2714 C CA . TYR B 1 81 ? -5.152 -15.055 -3.244 1 96.88 81 TYR B CA 1
ATOM 2715 C C . TYR B 1 81 ? -4.41 -14.977 -4.57 1 96.88 81 TYR B C 1
ATOM 2717 O O . TYR B 1 81 ? -4.844 -15.555 -5.57 1 96.88 81 TYR B O 1
ATOM 2725 N N . ILE B 1 82 ? -3.32 -14.227 -4.57 1 97.69 82 ILE B N 1
ATOM 2726 C CA . ILE B 1 82 ? -2.5 -14.086 -5.77 1 97.69 82 ILE B CA 1
ATOM 2727 C C . ILE B 1 82 ? -1.343 -15.078 -5.723 1 97.69 82 ILE B C 1
ATOM 2729 O O . ILE B 1 82 ? -0.515 -15.039 -4.809 1 97.69 82 ILE B O 1
ATOM 2733 N N . VAL B 1 83 ? -1.298 -15.953 -6.691 1 98 83 VAL B N 1
ATOM 2734 C CA . VAL B 1 83 ? -0.241 -16.953 -6.746 1 98 83 VAL B CA 1
ATOM 2735 C C . VAL B 1 83 ? 0.544 -16.812 -8.047 1 98 83 VAL B C 1
ATOM 2737 O O . VAL B 1 83 ? 0.091 -16.141 -8.984 1 98 83 VAL B O 1
ATOM 2740 N N . GLY B 1 84 ? 1.734 -17.438 -8.125 1 97.5 84 GLY B N 1
ATOM 2741 C CA . GLY B 1 84 ? 2.664 -17.375 -9.242 1 97.5 84 GLY B CA 1
ATOM 2742 C C . GLY B 1 84 ? 4.102 -17.156 -8.812 1 97.5 84 GLY B C 1
ATOM 2743 O O . GLY B 1 84 ? 4.383 -17.031 -7.617 1 97.5 84 GLY B O 1
ATOM 2744 N N . THR B 1 85 ? 4.953 -17.109 -9.773 1 95.25 85 THR B N 1
ATOM 2745 C CA . THR B 1 85 ? 6.375 -16.922 -9.492 1 95.25 85 THR B CA 1
ATOM 2746 C C . THR B 1 85 ? 6.609 -15.656 -8.672 1 95.25 85 THR B C 1
ATOM 2748 O O . THR B 1 85 ? 6.066 -14.594 -8.992 1 95.25 85 THR B O 1
ATOM 2751 N N . ASP B 1 86 ? 7.352 -15.836 -7.598 1 91.06 86 ASP B N 1
ATOM 2752 C CA . ASP B 1 86 ? 7.602 -14.695 -6.719 1 91.06 86 ASP B CA 1
ATOM 2753 C C . ASP B 1 86 ? 8.484 -13.656 -7.406 1 91.06 86 ASP B C 1
ATOM 2755 O O . ASP B 1 86 ? 9.617 -13.961 -7.797 1 91.06 86 ASP B O 1
ATOM 2759 N N . CYS B 1 87 ? 7.988 -12.492 -7.625 1 91.5 87 CYS B N 1
ATOM 2760 C CA . CYS B 1 87 ? 8.703 -11.375 -8.234 1 91.5 87 CYS B CA 1
ATOM 2761 C C . CYS B 1 87 ? 8.023 -10.047 -7.918 1 91.5 87 CYS B C 1
ATOM 2763 O O . CYS B 1 87 ? 6.895 -10.023 -7.434 1 91.5 87 CYS B O 1
ATOM 2765 N N . ASN B 1 88 ? 8.711 -8.992 -8.148 1 90.31 88 ASN B N 1
ATOM 2766 C CA . ASN B 1 88 ? 8.195 -7.656 -7.848 1 90.31 88 ASN B CA 1
ATOM 2767 C C . ASN B 1 88 ? 6.953 -7.332 -8.672 1 90.31 88 ASN B C 1
ATOM 2769 O O . ASN B 1 88 ? 6.047 -6.648 -8.195 1 90.31 88 ASN B O 1
ATOM 2773 N N . ALA B 1 89 ? 6.91 -7.777 -9.906 1 91.62 89 ALA B N 1
ATOM 2774 C CA . ALA B 1 89 ? 5.746 -7.516 -10.75 1 91.62 89 ALA B CA 1
ATOM 2775 C C . ALA B 1 89 ? 4.469 -8.047 -10.109 1 91.62 89 ALA B C 1
ATOM 2777 O O . ALA B 1 89 ? 3.469 -7.332 -10.016 1 91.62 89 ALA B O 1
ATOM 2778 N N . LYS B 1 90 ? 4.484 -9.305 -9.672 1 94 90 LYS B N 1
ATOM 2779 C CA . LYS B 1 90 ? 3.35 -9.914 -8.984 1 94 90 LYS B CA 1
ATOM 2780 C C . LYS B 1 90 ? 2.971 -9.125 -7.734 1 94 90 LYS B C 1
ATOM 2782 O O . LYS B 1 90 ? 1.794 -8.82 -7.52 1 94 90 LYS B O 1
ATOM 2787 N N . ARG B 1 91 ? 3.949 -8.75 -6.965 1 92.5 91 ARG B N 1
ATOM 2788 C CA . ARG B 1 91 ? 3.73 -8 -5.73 1 92.5 91 ARG B CA 1
ATOM 2789 C C . ARG B 1 91 ? 3.113 -6.637 -6.016 1 92.5 91 ARG B C 1
ATOM 2791 O O . ARG B 1 91 ? 2.168 -6.223 -5.344 1 92.5 91 ARG B O 1
ATOM 2798 N N . ASN B 1 92 ? 3.656 -5.949 -6.98 1 92.56 92 ASN B N 1
ATOM 2799 C CA . ASN B 1 92 ? 3.152 -4.629 -7.344 1 92.56 92 ASN B CA 1
ATOM 2800 C C . ASN B 1 92 ? 1.718 -4.699 -7.859 1 92.56 92 ASN B C 1
ATOM 2802 O O . ASN B 1 92 ? 0.889 -3.852 -7.52 1 92.56 92 ASN B O 1
ATOM 2806 N N . ILE B 1 93 ? 1.447 -5.715 -8.656 1 93.5 93 ILE B N 1
ATOM 2807 C CA . ILE B 1 93 ? 0.097 -5.914 -9.172 1 93.5 93 ILE B CA 1
ATOM 2808 C C . ILE B 1 93 ? -0.865 -6.164 -8.016 1 93.5 93 ILE B C 1
ATOM 2810 O O . ILE B 1 93 ? -1.944 -5.57 -7.953 1 93.5 93 ILE B O 1
ATOM 2814 N N . ALA B 1 94 ? -0.492 -7.012 -7.086 1 94.62 94 ALA B N 1
ATOM 2815 C CA . ALA B 1 94 ? -1.334 -7.352 -5.941 1 94.62 94 ALA B CA 1
ATOM 2816 C C . ALA B 1 94 ? -1.603 -6.129 -5.07 1 94.62 94 ALA B C 1
ATOM 2818 O O . ALA B 1 94 ? -2.73 -5.918 -4.617 1 94.62 94 ALA B O 1
ATOM 2819 N N . LYS B 1 95 ? -0.6 -5.348 -4.875 1 92.75 95 LYS B N 1
ATOM 2820 C CA . LYS B 1 95 ? -0.72 -4.125 -4.09 1 92.75 95 LYS B CA 1
ATOM 2821 C C . LYS B 1 95 ? -1.702 -3.15 -4.734 1 92.75 95 LYS B C 1
ATOM 2823 O O . LYS B 1 95 ? -2.594 -2.625 -4.066 1 92.75 95 LYS B O 1
ATOM 2828 N N . LEU B 1 96 ? -1.495 -2.898 -5.965 1 92.19 96 LEU B N 1
ATOM 2829 C CA . LEU B 1 96 ? -2.354 -1.969 -6.691 1 92.19 96 LEU B CA 1
ATOM 2830 C C . LEU B 1 96 ? -3.789 -2.484 -6.746 1 92.19 96 LEU B C 1
ATOM 2832 O O . LEU B 1 96 ? -4.738 -1.708 -6.609 1 92.19 96 LEU B O 1
ATOM 2836 N N . LEU B 1 97 ? -3.949 -3.779 -6.91 1 92.62 97 LEU B N 1
ATOM 2837 C CA . LEU B 1 97 ? -5.277 -4.379 -6.902 1 92.62 97 LEU B CA 1
ATOM 2838 C C . LEU B 1 97 ? -5.98 -4.129 -5.57 1 92.62 97 LEU B C 1
ATOM 2840 O O . LEU B 1 97 ? -7.121 -3.656 -5.547 1 92.62 97 LEU B O 1
ATOM 2844 N N . ALA B 1 98 ? -5.32 -4.426 -4.457 1 91.19 98 ALA B N 1
ATOM 2845 C CA . ALA B 1 98 ? -5.906 -4.262 -3.129 1 91.19 98 ALA B CA 1
ATOM 2846 C C . ALA B 1 98 ? -6.375 -2.826 -2.91 1 91.19 98 ALA B C 1
ATOM 2848 O O . ALA B 1 98 ? -7.492 -2.596 -2.445 1 91.19 98 ALA B O 1
ATOM 2849 N N . ASN B 1 99 ? -5.535 -1.932 -3.299 1 90.06 99 ASN B N 1
ATOM 2850 C CA . ASN B 1 99 ? -5.875 -0.521 -3.15 1 90.06 99 ASN B CA 1
ATOM 2851 C C . ASN B 1 99 ? -7.07 -0.139 -4.023 1 90.06 99 ASN B C 1
ATOM 2853 O O . ASN B 1 99 ? -7.953 0.601 -3.582 1 90.06 99 ASN B O 1
ATOM 2857 N N . SER B 1 100 ? -7.137 -0.649 -5.199 1 88.69 100 SER B N 1
ATOM 2858 C CA . SER B 1 100 ? -8.141 -0.277 -6.191 1 88.69 100 SER B CA 1
ATOM 2859 C C . SER B 1 100 ? -9.523 -0.792 -5.797 1 88.69 100 SER B C 1
ATOM 2861 O O . SER B 1 100 ? -10.539 -0.165 -6.105 1 88.69 100 SER B O 1
ATOM 2863 N N . ILE B 1 101 ? -9.555 -1.889 -5.109 1 88.25 101 ILE B N 1
ATOM 2864 C CA . ILE B 1 101 ? -10.852 -2.49 -4.809 1 88.25 101 ILE B CA 1
ATOM 2865 C C . ILE B 1 101 ? -11.156 -2.348 -3.32 1 88.25 101 ILE B C 1
ATOM 2867 O O . ILE B 1 101 ? -12.086 -2.969 -2.809 1 88.25 101 ILE B O 1
ATOM 2871 N N . ILE B 1 102 ? -10.344 -1.637 -2.551 1 86.38 102 ILE B N 1
ATOM 2872 C CA . ILE B 1 102 ? -10.492 -1.319 -1.135 1 86.38 102 ILE B CA 1
ATOM 2873 C C . ILE B 1 102 ? -10.391 -2.598 -0.305 1 86.38 102 ILE B C 1
ATOM 2875 O O . ILE B 1 102 ? -11.289 -2.916 0.47 1 86.38 102 ILE B O 1
ATOM 2879 N N . TYR B 1 103 ? -9.352 -3.318 -0.466 1 88.31 103 TYR B N 1
ATOM 2880 C CA . TYR B 1 103 ? -8.984 -4.488 0.326 1 88.31 103 TYR B CA 1
ATOM 2881 C C . TYR B 1 103 ? -7.684 -4.25 1.08 1 88.31 103 TYR B C 1
ATOM 2883 O O . TYR B 1 103 ? -6.895 -3.375 0.713 1 88.31 103 TYR B O 1
ATOM 2891 N N . ARG B 1 104 ? -7.457 -5.07 2.098 1 89.75 104 ARG B N 1
ATOM 2892 C CA . ARG B 1 104 ? -6.141 -5.137 2.719 1 89.75 104 ARG B CA 1
ATOM 2893 C C . ARG B 1 104 ? -5.148 -5.867 1.818 1 89.75 104 ARG B C 1
ATOM 2895 O O . ARG B 1 104 ? -5.535 -6.727 1.028 1 89.75 104 ARG B O 1
ATOM 2902 N N . TYR B 1 105 ? -3.943 -5.43 1.895 1 91.38 105 TYR B N 1
ATOM 2903 C CA . TYR B 1 105 ? -2.855 -6.133 1.224 1 91.38 105 TYR B CA 1
ATOM 2904 C C . TYR B 1 105 ? -1.894 -6.742 2.236 1 91.38 105 TYR B C 1
ATOM 2906 O O . TYR B 1 105 ? -1.449 -6.062 3.166 1 91.38 105 TYR B O 1
ATOM 2914 N N . LEU B 1 106 ? -1.547 -8.023 2.111 1 91.81 106 LEU B N 1
ATOM 2915 C CA . LEU B 1 106 ? -0.482 -8.711 2.834 1 91.81 106 LEU B CA 1
ATOM 2916 C C . LEU B 1 106 ? 0.304 -9.625 1.902 1 91.81 106 LEU B C 1
ATOM 2918 O O . LEU B 1 106 ? -0.205 -10.047 0.861 1 91.81 106 LEU B O 1
ATOM 2922 N N . CYS B 1 107 ? 1.532 -9.844 2.254 1 91.88 107 CYS B N 1
ATOM 2923 C CA . CYS B 1 107 ? 2.371 -10.812 1.558 1 91.88 107 CYS B CA 1
ATOM 2924 C C . CYS B 1 107 ? 2.822 -11.922 2.5 1 91.88 107 CYS B C 1
ATOM 2926 O O . CYS B 1 107 ? 3.457 -11.656 3.523 1 91.88 107 CYS B O 1
ATOM 2928 N N . SER B 1 108 ? 2.479 -13.156 2.145 1 90 108 SER B N 1
ATOM 2929 C CA . SER B 1 108 ? 2.746 -14.266 3.047 1 90 108 SER B CA 1
ATOM 2930 C C . SER B 1 108 ? 4.242 -14.453 3.266 1 90 108 SER B C 1
ATOM 2932 O O . SER B 1 108 ? 4.68 -14.766 4.375 1 90 108 SER B O 1
ATOM 2934 N N . GLU B 1 109 ? 5.051 -14.242 2.248 1 85.94 109 GLU B N 1
ATOM 2935 C CA . GLU B 1 109 ? 6.5 -14.398 2.365 1 85.94 109 GLU B CA 1
ATOM 2936 C C . GLU B 1 109 ? 7.09 -13.359 3.316 1 85.94 109 GLU B C 1
ATOM 2938 O O . GLU B 1 109 ? 7.965 -13.68 4.125 1 85.94 109 GLU B O 1
ATOM 2943 N N . ASP B 1 110 ? 6.621 -12.203 3.145 1 84.81 110 ASP B N 1
ATOM 2944 C CA . ASP B 1 110 ? 7.117 -11.125 3.99 1 84.81 110 ASP B CA 1
ATOM 2945 C C . ASP B 1 110 ? 6.742 -11.352 5.453 1 84.81 110 ASP B C 1
ATOM 2947 O O . ASP B 1 110 ? 7.531 -11.062 6.355 1 84.81 110 ASP B O 1
ATOM 2951 N N . LEU B 1 111 ? 5.574 -11.773 5.66 1 84 111 LEU B N 1
ATOM 2952 C CA . LEU B 1 111 ? 5.129 -12.078 7.016 1 84 111 LEU B CA 1
ATOM 2953 C C . LEU B 1 111 ? 6 -13.164 7.645 1 84 111 LEU B C 1
ATOM 2955 O O . LEU B 1 111 ? 6.367 -13.062 8.82 1 84 111 LEU B O 1
ATOM 2959 N N . LEU B 1 112 ? 6.297 -14.133 6.887 1 84.25 112 LEU B N 1
ATOM 2960 C CA . LEU B 1 112 ? 7.152 -15.211 7.375 1 84.25 112 LEU B CA 1
ATOM 2961 C C . LEU B 1 112 ? 8.555 -14.688 7.672 1 84.25 112 LEU B C 1
ATOM 2963 O O . LEU B 1 112 ? 9.172 -15.078 8.672 1 84.25 112 LEU B O 1
ATOM 2967 N N . GLU B 1 113 ? 9.078 -13.891 6.789 1 83.88 113 GLU B N 1
ATOM 2968 C CA . GLU B 1 113 ? 10.383 -13.281 7.008 1 83.88 113 GLU B CA 1
ATOM 2969 C C . GLU B 1 113 ? 10.422 -12.508 8.32 1 83.88 113 GLU B C 1
ATOM 2971 O O . GLU B 1 113 ? 11.391 -12.594 9.078 1 83.88 113 GLU B O 1
ATOM 2976 N N . ASP B 1 114 ? 9.406 -11.836 8.531 1 77.06 114 ASP B N 1
ATOM 2977 C CA . ASP B 1 114 ? 9.328 -11.031 9.742 1 77.06 114 ASP B CA 1
ATOM 2978 C C . ASP B 1 114 ? 9.32 -11.914 10.992 1 77.06 114 ASP B C 1
ATOM 2980 O O . ASP B 1 114 ? 10.016 -11.625 11.969 1 77.06 114 ASP B O 1
ATOM 2984 N N . VAL B 1 115 ? 8.547 -12.938 10.945 1 75.75 115 VAL B N 1
ATOM 2985 C CA . VAL B 1 115 ? 8.383 -13.836 12.086 1 75.75 115 VAL B CA 1
ATOM 2986 C C . VAL B 1 115 ? 9.703 -14.562 12.359 1 75.75 115 VAL B C 1
ATOM 2988 O O . VAL B 1 115 ? 10.055 -14.797 13.523 1 75.75 115 VAL B O 1
ATOM 2991 N N . LEU B 1 116 ? 10.43 -14.805 11.297 1 82.19 116 LEU B N 1
ATOM 2992 C CA . LEU B 1 116 ? 11.633 -15.609 11.445 1 82.19 116 LEU B CA 1
ATOM 2993 C C . LEU B 1 116 ? 12.859 -14.727 11.633 1 82.19 116 LEU B C 1
ATOM 2995 O O . LEU B 1 116 ? 13.961 -15.219 11.883 1 82.19 116 LEU B O 1
ATOM 2999 N N . GLY B 1 117 ? 12.68 -13.461 11.477 1 78.88 117 GLY B N 1
ATOM 3000 C CA . GLY B 1 117 ? 13.75 -12.531 11.781 1 78.88 117 GLY B CA 1
ATOM 3001 C C . GLY B 1 117 ? 14.516 -12.07 10.555 1 78.88 117 GLY B C 1
ATOM 3002 O O . GLY B 1 117 ? 15.68 -11.68 10.656 1 78.88 117 GLY B O 1
ATOM 3003 N N . GLY B 1 118 ? 13.977 -12.336 9.406 1 83.12 118 GLY B N 1
ATOM 3004 C CA . GLY B 1 118 ? 14.609 -11.781 8.219 1 83.12 118 GLY B CA 1
ATOM 3005 C C . GLY B 1 118 ? 14.672 -12.758 7.062 1 83.12 118 GLY B C 1
ATOM 3006 O O . GLY B 1 118 ? 14.281 -13.922 7.199 1 83.12 118 GLY B O 1
ATOM 3007 N N . LYS B 1 119 ? 15.219 -12.211 5.961 1 81.88 119 LYS B N 1
ATOM 3008 C CA . LYS B 1 119 ? 15.258 -12.984 4.723 1 81.88 119 LYS B CA 1
ATOM 3009 C C . LYS B 1 119 ? 16.234 -14.148 4.836 1 81.88 119 LYS B C 1
ATOM 3011 O O . LYS B 1 119 ? 15.938 -15.266 4.391 1 81.88 119 LYS B O 1
ATOM 3016 N N . ASP B 1 120 ? 17.344 -13.883 5.41 1 85.81 120 ASP B N 1
ATOM 3017 C CA . ASP B 1 120 ? 18.359 -14.914 5.551 1 85.81 120 ASP B CA 1
ATOM 3018 C C . ASP B 1 120 ? 17.891 -16.031 6.473 1 85.81 120 ASP B C 1
ATOM 3020 O O . ASP B 1 120 ? 18.125 -17.219 6.199 1 85.81 120 ASP B O 1
ATOM 3024 N N . ALA B 1 121 ? 17.234 -15.664 7.488 1 88.06 121 ALA B N 1
ATOM 3025 C CA . ALA B 1 121 ? 16.688 -16.656 8.422 1 88.06 121 ALA B CA 1
ATOM 3026 C C . ALA B 1 121 ? 15.641 -17.516 7.742 1 88.06 121 ALA B C 1
ATOM 3028 O O . ALA B 1 121 ? 15.602 -18.734 7.949 1 88.06 121 ALA B O 1
ATOM 3029 N N . LEU B 1 122 ? 14.844 -16.891 6.949 1 87.06 122 LEU B N 1
ATOM 3030 C CA . LEU B 1 122 ? 13.828 -17.641 6.211 1 87.06 122 LEU B CA 1
ATOM 3031 C C . LEU B 1 122 ? 14.461 -18.609 5.234 1 87.06 122 LEU B C 1
ATOM 3033 O O . LEU B 1 122 ? 14.047 -19.766 5.148 1 87.06 122 LEU B O 1
ATOM 3037 N N . ALA B 1 123 ? 15.445 -18.125 4.523 1 84.75 123 ALA B N 1
ATOM 3038 C CA . ALA B 1 123 ? 16.141 -18.984 3.57 1 84.75 123 ALA B CA 1
ATOM 3039 C C . ALA B 1 123 ? 16.781 -20.172 4.277 1 84.75 123 ALA B C 1
ATOM 3041 O O . ALA B 1 123 ? 16.688 -21.312 3.801 1 84.75 123 ALA B O 1
ATOM 3042 N N . ALA B 1 124 ? 17.438 -19.906 5.355 1 88.81 124 ALA B N 1
ATOM 3043 C CA . ALA B 1 124 ? 18.062 -20.969 6.141 1 88.81 124 ALA B CA 1
ATOM 3044 C C . ALA B 1 124 ? 17.031 -21.969 6.652 1 88.81 124 ALA B C 1
ATOM 3046 O O . ALA B 1 124 ? 17.281 -23.172 6.641 1 88.81 124 ALA B O 1
ATOM 3047 N N . PHE B 1 125 ? 15.945 -21.453 7.074 1 88.62 125 PHE B N 1
ATOM 3048 C CA . PHE B 1 125 ? 14.867 -22.281 7.578 1 88.62 125 PHE B CA 1
ATOM 3049 C C . PHE B 1 125 ? 14.336 -23.203 6.488 1 88.62 125 PHE B C 1
ATOM 3051 O O . PHE B 1 125 ? 14.148 -24.406 6.719 1 88.62 125 PHE B O 1
ATOM 3058 N N . ARG B 1 126 ? 14.172 -22.734 5.316 1 85.38 126 ARG B N 1
ATOM 3059 C CA . ARG B 1 126 ? 13.672 -23.5 4.18 1 85.38 126 ARG B CA 1
ATOM 3060 C C . ARG B 1 126 ? 14.641 -24.625 3.824 1 85.38 126 ARG B C 1
ATOM 3062 O O . ARG B 1 126 ? 14.211 -25.75 3.51 1 85.38 126 ARG B O 1
ATOM 3069 N N . GLU B 1 127 ? 15.852 -24.328 3.9 1 86.19 127 GLU B N 1
ATOM 3070 C CA . GLU B 1 127 ? 16.891 -25.297 3.521 1 86.19 127 GLU B CA 1
ATOM 3071 C C . GLU B 1 127 ? 17.062 -26.359 4.598 1 86.19 127 GLU B C 1
ATOM 3073 O O . GLU B 1 127 ? 17.266 -27.531 4.289 1 86.19 127 GLU B O 1
ATOM 3078 N N . SER B 1 128 ? 17 -26 5.777 1 91 128 SER B N 1
ATOM 3079 C CA . SER B 1 128 ? 17.328 -26.891 6.883 1 91 128 SER B CA 1
ATOM 3080 C C . SER B 1 128 ? 16.141 -27.766 7.258 1 91 128 SER B C 1
ATOM 3082 O O . SER B 1 128 ? 16.312 -28.891 7.734 1 91 128 SER B O 1
ATOM 3084 N N . ASP B 1 129 ? 14.906 -27.219 7.109 1 90.62 129 ASP B N 1
ATOM 3085 C CA . ASP B 1 129 ? 13.711 -27.922 7.562 1 90.62 129 ASP B CA 1
ATOM 3086 C C . ASP B 1 129 ? 12.523 -27.625 6.645 1 90.62 129 ASP B C 1
ATOM 3088 O O . ASP B 1 129 ? 11.625 -26.844 7.008 1 90.62 129 ASP B O 1
ATOM 3092 N N . GLU B 1 130 ? 12.453 -28.328 5.609 1 85.5 130 GLU B N 1
ATOM 3093 C CA . GLU B 1 130 ? 11.406 -28.109 4.613 1 85.5 130 GLU B CA 1
ATOM 3094 C C . GLU B 1 130 ? 10.023 -28.422 5.184 1 85.5 130 GLU B C 1
ATOM 3096 O O . GLU B 1 130 ? 9.07 -27.672 4.945 1 85.5 130 GLU B O 1
ATOM 3101 N N . LYS B 1 131 ? 10 -29.5 5.902 1 87.31 131 LYS B N 1
ATOM 3102 C CA . LYS B 1 131 ? 8.727 -29.875 6.508 1 87.31 131 LYS B CA 1
ATOM 3103 C C . LYS B 1 131 ? 8.234 -28.812 7.477 1 87.31 131 LYS B C 1
ATOM 3105 O O . LYS B 1 131 ? 7.062 -28.438 7.453 1 87.31 131 LYS B O 1
ATOM 3110 N N . GLY B 1 132 ? 9.117 -28.344 8.305 1 87.5 132 GLY B N 1
ATOM 3111 C CA . GLY B 1 132 ? 8.773 -27.281 9.227 1 87.5 132 GLY B CA 1
ATOM 3112 C C . GLY B 1 132 ? 8.344 -26 8.523 1 87.5 132 GLY B C 1
ATOM 3113 O O . GLY B 1 132 ? 7.395 -25.344 8.953 1 87.5 132 GLY B O 1
ATOM 3114 N N . TYR B 1 133 ? 9.008 -25.703 7.48 1 87.56 133 TYR B N 1
ATOM 3115 C CA . TYR B 1 133 ? 8.648 -24.547 6.68 1 87.56 133 TYR B CA 1
ATOM 3116 C C . TYR B 1 133 ? 7.227 -24.656 6.148 1 87.56 133 TYR B C 1
ATOM 3118 O O . TYR B 1 133 ? 6.445 -23.703 6.242 1 87.56 133 TYR B O 1
ATOM 3126 N N . LEU B 1 134 ? 6.934 -25.797 5.66 1 88 134 LEU B N 1
ATOM 3127 C CA . LEU B 1 134 ? 5.605 -26.016 5.098 1 88 134 LEU B CA 1
ATOM 3128 C C . LEU B 1 134 ? 4.535 -25.922 6.176 1 88 134 LEU B C 1
ATOM 3130 O O . LEU B 1 134 ? 3.443 -25.406 5.93 1 88 134 LEU B O 1
ATOM 3134 N N . GLU B 1 135 ? 4.844 -26.391 7.344 1 89.75 135 GLU B N 1
ATOM 3135 C CA . GLU B 1 135 ? 3.904 -26.312 8.461 1 89.75 135 GLU B CA 1
ATOM 3136 C C . GLU B 1 135 ? 3.648 -24.859 8.867 1 89.75 135 GLU B C 1
ATOM 3138 O O . GLU B 1 135 ? 2.506 -24.469 9.117 1 89.75 135 GLU B O 1
ATOM 3143 N N . VAL B 1 136 ? 4.691 -24.156 8.883 1 86.69 136 VAL B N 1
ATOM 3144 C CA . VAL B 1 136 ? 4.57 -22.75 9.25 1 86.69 136 VAL B CA 1
ATOM 3145 C C . VAL B 1 136 ? 3.773 -22 8.18 1 86.69 136 VAL B C 1
ATOM 3147 O O . VAL B 1 136 ? 2.918 -21.172 8.508 1 86.69 136 VAL B O 1
ATOM 3150 N N . GLU B 1 137 ? 4.039 -22.281 6.945 1 88.19 137 GLU B N 1
ATOM 3151 C CA . GLU B 1 137 ? 3.309 -21.672 5.836 1 88.19 137 GLU B CA 1
ATOM 3152 C C . GLU B 1 137 ? 1.818 -22 5.914 1 88.19 137 GLU B C 1
ATOM 3154 O O . GLU B 1 137 ? 0.977 -21.109 5.738 1 88.19 137 GLU B O 1
ATOM 3159 N N . THR B 1 138 ? 1.542 -23.266 6.219 1 91.56 138 THR B N 1
ATOM 3160 C CA . THR B 1 138 ? 0.158 -23.703 6.332 1 91.56 138 THR B CA 1
ATOM 3161 C C . THR B 1 138 ? -0.558 -22.969 7.457 1 91.56 138 THR B C 1
ATOM 3163 O O . THR B 1 138 ? -1.671 -22.469 7.273 1 91.56 138 THR B O 1
ATOM 3166 N N . GLU B 1 139 ? 0.11 -22.859 8.57 1 88.25 139 GLU B N 1
ATOM 3167 C CA . GLU B 1 139 ? -0.486 -22.172 9.711 1 88.25 139 GLU B CA 1
ATOM 3168 C C . GLU B 1 139 ? -0.704 -20.688 9.414 1 88.25 139 GLU B C 1
ATOM 3170 O O . GLU B 1 139 ? -1.735 -20.125 9.789 1 88.25 139 GLU B O 1
ATOM 3175 N N . GLY B 1 140 ? 0.255 -20.109 8.805 1 86.12 140 GLY B N 1
ATOM 3176 C CA . GLY B 1 140 ? 0.096 -18.734 8.383 1 86.12 140 GLY B CA 1
ATOM 3177 C C . GLY B 1 140 ? -1.085 -18.516 7.453 1 86.12 140 GLY B C 1
ATOM 3178 O O . GLY B 1 140 ? -1.878 -17.594 7.648 1 86.12 140 GLY B O 1
ATOM 3179 N N . LEU B 1 141 ? -1.204 -19.391 6.488 1 89.62 141 LEU B N 1
ATOM 3180 C CA . LEU B 1 141 ? -2.299 -19.312 5.527 1 89.62 141 LEU B CA 1
ATOM 3181 C C . LEU B 1 141 ? -3.646 -19.469 6.223 1 89.62 141 LEU B C 1
ATOM 3183 O O . LEU B 1 141 ? -4.605 -18.766 5.906 1 89.62 141 LEU B O 1
ATOM 3187 N N . LYS B 1 142 ? -3.729 -20.359 7.18 1 87.75 142 LYS B N 1
ATOM 3188 C CA . LYS B 1 142 ? -4.961 -20.594 7.934 1 87.75 142 LYS B CA 1
ATOM 3189 C C . LYS B 1 142 ? -5.41 -19.312 8.633 1 87.75 142 LYS B C 1
ATOM 3191 O O . LYS B 1 142 ? -6.598 -18.969 8.625 1 87.75 142 LYS B O 1
ATOM 3196 N N . GLN B 1 143 ? -4.484 -18.625 9.133 1 83.12 143 GLN B N 1
ATOM 3197 C CA . GLN B 1 143 ? -4.785 -17.406 9.859 1 83.12 143 GLN B CA 1
ATOM 3198 C C . GLN B 1 143 ? -5.234 -16.297 8.914 1 83.12 143 GLN B C 1
ATOM 3200 O O . GLN B 1 143 ? -6.129 -15.508 9.242 1 83.12 143 GLN B O 1
ATOM 3205 N N . LEU B 1 144 ? -4.641 -16.297 7.82 1 86.88 144 LEU B N 1
ATOM 3206 C CA . LEU B 1 144 ? -4.871 -15.195 6.891 1 86.88 144 LEU B CA 1
ATOM 3207 C C . LEU B 1 144 ? -6.137 -15.438 6.074 1 86.88 144 LEU B C 1
ATOM 3209 O O . LEU B 1 144 ? -6.797 -14.484 5.648 1 86.88 144 LEU B O 1
ATOM 3213 N N . THR B 1 145 ? -6.473 -16.656 5.863 1 83.94 145 THR B N 1
ATOM 3214 C CA . THR B 1 145 ? -7.625 -16.984 5.031 1 83.94 145 THR B CA 1
ATOM 3215 C C . THR B 1 145 ? -8.93 -16.641 5.754 1 83.94 145 THR B C 1
ATOM 3217 O O . THR B 1 145 ? -9.984 -16.547 5.129 1 83.94 145 THR B O 1
ATOM 3220 N N . SER B 1 146 ? -8.852 -16.359 7.039 1 79.94 146 SER B N 1
ATOM 3221 C CA . SER B 1 146 ? -10.031 -16 7.812 1 79.94 146 SER B CA 1
ATOM 3222 C C . SER B 1 146 ? -10.305 -14.5 7.738 1 79.94 146 SER B C 1
ATOM 3224 O O . SER B 1 146 ? -11.359 -14.039 8.172 1 79.94 146 SER B O 1
ATOM 3226 N N . MET B 1 147 ? -9.422 -13.883 7.148 1 82.44 147 MET B N 1
ATOM 3227 C CA . MET B 1 147 ? -9.586 -12.438 7.047 1 82.44 147 MET B CA 1
ATOM 3228 C C . MET B 1 147 ? -10.32 -12.062 5.77 1 82.44 147 MET B C 1
ATOM 3230 O O . MET B 1 147 ? -9.891 -12.414 4.672 1 82.44 147 MET B O 1
ATOM 3234 N N . GLY B 1 148 ? -11.469 -11.422 5.844 1 83.25 148 GLY B N 1
ATOM 3235 C CA . GLY B 1 148 ? -12.188 -10.922 4.684 1 83.25 148 GLY B CA 1
ATOM 3236 C C . GLY B 1 148 ? -11.562 -9.68 4.082 1 83.25 148 GLY B C 1
ATOM 3237 O O . GLY B 1 148 ? -10.672 -9.07 4.68 1 83.25 148 GLY B O 1
ATOM 3238 N N . SER B 1 149 ? -11.867 -9.43 2.848 1 88.62 149 SER B N 1
ATOM 3239 C CA . SER B 1 149 ? -11.422 -8.242 2.129 1 88.62 149 SER B CA 1
ATOM 3240 C C . SER B 1 149 ? -9.906 -8.133 2.123 1 88.62 149 SER B C 1
ATOM 3242 O O . SER B 1 149 ? -9.352 -7.086 2.453 1 88.62 149 SER B O 1
ATOM 3244 N N . LEU B 1 150 ? -9.273 -9.227 1.817 1 91.56 150 LEU B N 1
ATOM 3245 C CA . LEU B 1 150 ? -7.82 -9.344 1.812 1 91.56 150 LEU B CA 1
ATOM 3246 C C . LEU B 1 150 ? -7.316 -9.781 0.444 1 91.56 150 LEU B C 1
ATOM 3248 O O . LEU B 1 150 ? -7.859 -10.719 -0.152 1 91.56 150 LEU B O 1
ATOM 3252 N N . VAL B 1 151 ? -6.387 -9.008 -0.065 1 93.81 151 VAL B N 1
ATOM 3253 C CA . VAL B 1 151 ? -5.551 -9.516 -1.146 1 93.81 151 VAL B CA 1
ATOM 3254 C C . VAL B 1 151 ? -4.242 -10.062 -0.574 1 93.81 151 VAL B C 1
ATOM 3256 O O . VAL B 1 151 ? -3.408 -9.297 -0.083 1 93.81 151 VAL B O 1
ATOM 3259 N N . LEU B 1 152 ? -4.121 -11.312 -0.603 1 95.06 152 LEU B N 1
ATOM 3260 C CA . LEU B 1 152 ? -2.906 -11.969 -0.117 1 95.06 152 LEU B CA 1
ATOM 3261 C C . LEU B 1 152 ? -1.984 -12.328 -1.275 1 95.06 152 LEU B C 1
ATOM 3263 O O . LEU B 1 152 ? -2.354 -13.125 -2.141 1 95.06 152 LEU B O 1
ATOM 3267 N N . CYS B 1 153 ? -0.856 -11.672 -1.327 1 95.56 153 CYS B N 1
ATOM 3268 C CA . CYS B 1 153 ? 0.192 -12.078 -2.256 1 95.56 153 CYS B CA 1
ATOM 3269 C C . CYS B 1 153 ? 0.956 -13.289 -1.724 1 95.56 153 CYS B C 1
ATOM 3271 O O . CYS B 1 153 ? 1.706 -13.172 -0.753 1 95.56 153 CYS B O 1
ATOM 3273 N N . CYS B 1 154 ? 0.818 -14.367 -2.365 1 95.19 154 CYS B N 1
ATOM 3274 C CA . CYS B 1 154 ? 1.305 -15.625 -1.806 1 95.19 154 CYS B CA 1
ATOM 3275 C C . CYS B 1 154 ? 2.682 -15.969 -2.357 1 95.19 154 CYS B C 1
ATOM 3277 O O . CYS B 1 154 ? 2.965 -15.727 -3.531 1 95.19 154 CYS B O 1
ATOM 3279 N N . GLY B 1 155 ? 3.504 -16.547 -1.466 1 91.12 155 GLY B N 1
ATOM 3280 C CA . GLY B 1 155 ? 4.719 -17.203 -1.937 1 91.12 155 GLY B CA 1
ATOM 3281 C C . GLY B 1 155 ? 4.473 -18.578 -2.502 1 91.12 155 GLY B C 1
ATOM 3282 O O . GLY B 1 155 ? 3.344 -19.078 -2.48 1 91.12 155 GLY B O 1
ATOM 3283 N N . ASP B 1 156 ? 5.527 -19.203 -2.961 1 90.06 156 ASP B N 1
ATOM 3284 C CA . ASP B 1 156 ? 5.426 -20.5 -3.6 1 90.06 156 ASP B CA 1
ATOM 3285 C C . ASP B 1 156 ? 4.902 -21.547 -2.625 1 90.06 156 ASP B C 1
ATOM 3287 O O . ASP B 1 156 ? 4.301 -22.547 -3.037 1 90.06 156 ASP B O 1
ATOM 3291 N N . GLY B 1 157 ? 5.094 -21.328 -1.357 1 87.69 157 GLY B N 1
ATOM 3292 C CA . GLY B 1 157 ? 4.656 -22.281 -0.346 1 87.69 157 GLY B CA 1
ATOM 3293 C C . GLY B 1 157 ? 3.15 -22.484 -0.331 1 87.69 157 GLY B C 1
ATOM 3294 O O . GLY B 1 157 ? 2.662 -23.516 0.129 1 87.69 157 GLY B O 1
ATOM 3295 N N . ALA B 1 158 ? 2.439 -21.547 -0.83 1 93.62 158 ALA B N 1
ATOM 3296 C CA . ALA B 1 158 ? 0.979 -21.562 -0.796 1 93.62 158 ALA B CA 1
ATOM 3297 C C . ALA B 1 158 ? 0.423 -22.641 -1.713 1 93.62 158 ALA B C 1
ATOM 3299 O O . ALA B 1 158 ? -0.703 -23.109 -1.521 1 93.62 158 ALA B O 1
ATOM 3300 N N . VAL B 1 159 ? 1.247 -23.062 -2.721 1 95.5 159 VAL B N 1
ATOM 3301 C CA . VAL B 1 159 ? 0.72 -24.031 -3.67 1 95.5 159 VAL B CA 1
ATOM 3302 C C . VAL B 1 159 ? 1.537 -25.328 -3.596 1 95.5 159 VAL B C 1
ATOM 3304 O O . VAL B 1 159 ? 1.345 -26.234 -4.402 1 95.5 159 VAL B O 1
ATOM 3307 N N . MET B 1 160 ? 2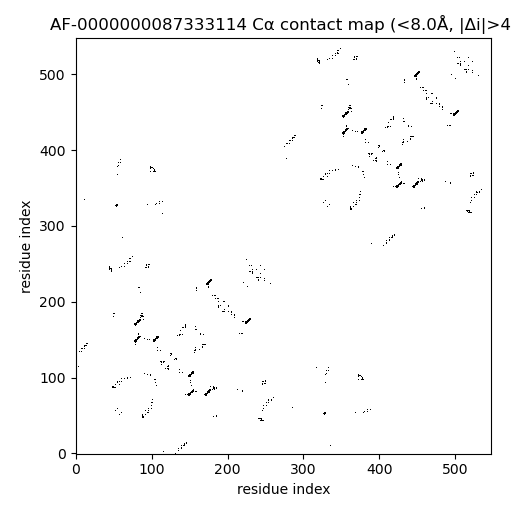.383 -25.484 -2.613 1 92.94 160 MET B N 1
ATOM 3308 C CA . MET B 1 160 ? 3.357 -26.562 -2.604 1 92.94 160 MET B CA 1
ATOM 3309 C C . MET B 1 160 ? 2.723 -27.859 -2.111 1 92.94 160 MET B C 1
ATOM 3311 O O . MET B 1 160 ? 3.262 -28.953 -2.338 1 92.94 160 MET B O 1
ATOM 3315 N N . ASN B 1 161 ? 1.636 -27.797 -1.356 1 91.25 161 ASN B N 1
ATOM 3316 C CA . ASN B 1 161 ? 0.973 -29.016 -0.912 1 91.25 161 ASN B CA 1
ATOM 3317 C C . ASN B 1 161 ? -0.546 -28.891 -1 1 91.25 161 ASN B C 1
ATOM 3319 O O . ASN B 1 161 ? -1.073 -27.797 -1.2 1 91.25 161 ASN B O 1
ATOM 3323 N N . SER B 1 162 ? -1.144 -30.016 -0.882 1 94.12 162 SER B N 1
ATOM 3324 C CA . SER B 1 162 ? -2.586 -30.094 -1.088 1 94.12 162 SER B CA 1
ATOM 3325 C C . SER B 1 162 ? -3.338 -29.359 0.014 1 94.12 162 SER B C 1
ATOM 3327 O O . SER B 1 162 ? -4.391 -28.766 -0.235 1 94.12 162 SER B O 1
ATOM 3329 N N . THR B 1 163 ? -2.826 -29.406 1.167 1 94.94 163 THR B N 1
ATOM 3330 C CA . THR B 1 163 ? -3.463 -28.703 2.279 1 94.94 163 THR B CA 1
ATOM 3331 C C . THR B 1 163 ? -3.537 -27.203 2.008 1 94.94 163 THR B C 1
ATOM 3333 O O . THR B 1 163 ? -4.598 -26.594 2.162 1 94.94 163 THR B O 1
ATOM 3336 N N . ASN B 1 164 ? -2.42 -26.641 1.601 1 95.06 164 ASN B N 1
ATOM 3337 C CA . ASN B 1 164 ? -2.379 -25.219 1.289 1 95.06 164 ASN B CA 1
ATOM 3338 C C . ASN B 1 164 ? -3.293 -24.859 0.117 1 95.06 164 ASN B C 1
ATOM 3340 O O . ASN B 1 164 ? -3.992 -23.859 0.146 1 95.06 164 ASN B O 1
ATOM 3344 N N . LEU B 1 165 ? -3.307 -25.734 -0.871 1 95.88 165 LEU B N 1
ATOM 3345 C CA . LEU B 1 165 ? -4.207 -25.531 -2 1 95.88 165 LEU B CA 1
ATOM 3346 C C . LEU B 1 165 ? -5.66 -25.516 -1.543 1 95.88 165 LEU B C 1
ATOM 3348 O O . LEU B 1 165 ? -6.469 -24.734 -2.035 1 95.88 165 LEU B O 1
ATOM 3352 N N . GLY B 1 166 ? -5.938 -26.406 -0.629 1 95.62 166 GLY B N 1
ATOM 3353 C CA . GLY B 1 166 ? -7.277 -26.453 -0.064 1 95.62 166 GLY B CA 1
ATOM 3354 C C . GLY B 1 166 ? -7.664 -25.172 0.656 1 95.62 166 GLY B C 1
ATOM 3355 O O . GLY B 1 166 ? -8.812 -24.734 0.584 1 95.62 166 GLY B O 1
ATOM 3356 N N . LEU B 1 167 ? -6.75 -24.547 1.301 1 94.69 167 LEU B N 1
ATOM 3357 C CA . LEU B 1 167 ? -7.012 -23.297 2.027 1 94.69 167 LEU B CA 1
ATOM 3358 C C . LEU B 1 167 ? -7.336 -22.172 1.063 1 94.69 167 LEU B C 1
ATOM 3360 O O . LEU B 1 167 ? -8.141 -21.281 1.384 1 94.69 167 LEU B O 1
ATOM 3364 N N . LEU B 1 168 ? -6.75 -22.156 -0.132 1 95.44 168 LEU B N 1
ATOM 3365 C CA . LEU B 1 168 ? -6.977 -21.109 -1.115 1 95.44 168 LEU B CA 1
ATOM 3366 C C . LEU B 1 168 ? -8.398 -21.172 -1.669 1 95.44 168 LEU B C 1
ATOM 3368 O O . LEU B 1 168 ? -8.883 -20.203 -2.254 1 95.44 168 LEU B O 1
ATOM 3372 N N . ARG B 1 169 ? -9.102 -22.266 -1.412 1 92.81 169 ARG B N 1
ATOM 3373 C CA . ARG B 1 169 ? -10.453 -22.438 -1.918 1 92.81 169 ARG B CA 1
ATOM 3374 C C . ARG B 1 169 ? -11.453 -21.625 -1.106 1 92.81 169 ARG B C 1
ATOM 3376 O O . ARG B 1 169 ? -12.609 -21.453 -1.517 1 92.81 169 ARG B O 1
ATOM 3383 N N . HIS B 1 170 ? -11.023 -21.156 0.01 1 90.88 170 HIS B N 1
ATOM 3384 C CA . HIS B 1 170 ? -11.891 -20.328 0.848 1 90.88 170 HIS B CA 1
ATOM 3385 C C . HIS B 1 170 ? -12.039 -18.922 0.281 1 90.88 170 HIS B C 1
ATOM 3387 O O . HIS B 1 170 ? -12.812 -18.109 0.801 1 90.88 170 HIS B O 1
ATOM 3393 N N . GLY B 1 171 ? -11.391 -18.641 -0.772 1 92.69 171 GLY B N 1
ATOM 3394 C CA . GLY B 1 171 ? -11.477 -17.375 -1.498 1 92.69 171 GLY B CA 1
ATOM 3395 C C . GLY B 1 171 ? -11.336 -17.547 -3 1 92.69 171 GLY B C 1
ATOM 3396 O O . GLY B 1 171 ? -11.719 -18.578 -3.551 1 92.69 171 GLY B O 1
ATOM 3397 N N . VAL B 1 172 ? -10.984 -16.484 -3.648 1 93.94 172 VAL B N 1
ATOM 3398 C CA . VAL B 1 172 ? -10.734 -16.531 -5.086 1 93.94 172 VAL B CA 1
ATOM 3399 C C . VAL B 1 172 ? -9.227 -16.547 -5.344 1 93.94 172 VAL B C 1
ATOM 3401 O O . VAL B 1 172 ? -8.516 -15.625 -4.941 1 93.94 172 VAL B O 1
ATOM 3404 N N . SER B 1 173 ? -8.766 -17.562 -5.914 1 96.88 173 SER B N 1
ATOM 3405 C CA . SER B 1 173 ? -7.348 -17.656 -6.254 1 96.88 173 SER B CA 1
ATOM 3406 C C . SER B 1 173 ? -7.094 -17.172 -7.684 1 96.88 173 SER B C 1
ATOM 3408 O O . SER B 1 173 ? -7.836 -17.531 -8.602 1 96.88 173 SER B O 1
ATOM 3410 N N . ILE B 1 174 ? -6.035 -16.375 -7.871 1 98.06 174 ILE B N 1
ATOM 3411 C CA . ILE B 1 174 ? -5.664 -15.82 -9.172 1 98.06 174 ILE B CA 1
ATOM 3412 C C . ILE B 1 174 ? -4.195 -16.125 -9.453 1 98.06 174 ILE B C 1
ATOM 3414 O O . ILE B 1 174 ? -3.312 -15.703 -8.703 1 98.06 174 ILE B O 1
ATOM 3418 N N . TRP B 1 175 ? -3.965 -16.844 -10.508 1 98.56 175 TRP B N 1
ATOM 3419 C CA . TRP B 1 175 ? -2.602 -17.047 -10.977 1 98.56 175 TRP B CA 1
ATOM 3420 C C . TRP B 1 175 ? -2.17 -15.906 -11.898 1 98.56 175 TRP B C 1
ATOM 3422 O O . TRP B 1 175 ? -2.738 -15.719 -12.977 1 98.56 175 TRP B O 1
ATOM 3432 N N . ILE B 1 176 ? -1.18 -15.141 -11.469 1 98.06 176 ILE B N 1
ATOM 3433 C CA . ILE B 1 176 ? -0.534 -14.164 -12.336 1 98.06 176 ILE B CA 1
ATOM 3434 C C . ILE B 1 176 ? 0.719 -14.781 -12.961 1 98.06 176 ILE B C 1
ATOM 3436 O O . ILE B 1 176 ? 1.735 -14.953 -12.281 1 98.06 176 ILE B O 1
ATOM 3440 N N . ASP B 1 177 ? 0.606 -15.047 -14.203 1 97.19 177 ASP B N 1
ATOM 3441 C CA . ASP B 1 177 ? 1.714 -15.641 -14.945 1 97.19 177 ASP B CA 1
ATOM 3442 C C . ASP B 1 177 ? 2.621 -14.57 -15.539 1 97.19 177 ASP B C 1
ATOM 3444 O O . ASP B 1 177 ? 2.223 -13.852 -16.453 1 97.19 177 ASP B O 1
ATOM 3448 N N . VAL B 1 178 ? 3.795 -14.453 -15.023 1 95.5 178 VAL B N 1
ATOM 3449 C CA . VAL B 1 178 ? 4.754 -13.43 -15.438 1 95.5 178 VAL B CA 1
ATOM 3450 C C . VAL B 1 178 ? 5.918 -14.094 -16.172 1 95.5 178 VAL B C 1
ATOM 3452 O O . VAL B 1 178 ? 6.281 -15.234 -15.875 1 95.5 178 VAL B O 1
ATOM 3455 N N . PRO B 1 179 ? 6.516 -13.352 -17.141 1 93.88 179 PRO B N 1
ATOM 3456 C CA . PRO B 1 179 ? 7.758 -13.867 -17.719 1 93.88 179 PRO B CA 1
ATOM 3457 C C . PRO B 1 179 ? 8.859 -14.07 -16.672 1 93.88 179 PRO B C 1
ATOM 3459 O O . PRO B 1 179 ? 9.102 -13.188 -15.852 1 93.88 179 PRO B O 1
ATOM 3462 N N . LEU B 1 180 ? 9.562 -15.188 -16.75 1 94.69 180 LEU B N 1
ATOM 3463 C CA . LEU B 1 180 ? 10.539 -15.555 -15.727 1 94.69 180 LEU B CA 1
ATOM 3464 C C . LEU B 1 180 ? 11.695 -14.57 -15.703 1 94.69 180 LEU B C 1
ATOM 3466 O O . LEU B 1 180 ? 12.344 -14.391 -14.664 1 94.69 180 LEU B O 1
ATOM 3470 N N . GLU B 1 181 ? 11.938 -13.914 -16.812 1 91.94 181 GLU B N 1
ATOM 3471 C CA . GLU B 1 181 ? 13.016 -12.93 -16.891 1 91.94 181 GLU B CA 1
ATOM 3472 C C . GLU B 1 181 ? 12.836 -11.82 -15.859 1 91.94 181 GLU B C 1
ATOM 3474 O O . GLU B 1 181 ? 13.812 -11.297 -15.328 1 91.94 181 GLU B O 1
ATOM 3479 N N . LEU B 1 182 ? 11.617 -11.484 -15.602 1 90.56 182 LEU B N 1
ATOM 3480 C CA . LEU B 1 182 ? 11.352 -10.461 -14.602 1 90.56 182 LEU B CA 1
ATOM 3481 C C . LEU B 1 182 ? 11.797 -10.914 -13.211 1 90.56 182 LEU B C 1
ATOM 3483 O O . LEU B 1 182 ? 12.391 -10.141 -12.461 1 90.56 182 LEU B O 1
ATOM 3487 N N . ALA B 1 183 ? 11.5 -12.141 -12.914 1 91.62 183 ALA B N 1
ATOM 3488 C CA . ALA B 1 183 ? 11.891 -12.695 -11.625 1 91.62 183 ALA B CA 1
ATOM 3489 C C . ALA B 1 183 ? 13.406 -12.812 -11.516 1 91.62 183 ALA B C 1
ATOM 3491 O O . ALA B 1 183 ? 13.984 -12.555 -10.461 1 91.62 183 ALA B O 1
ATOM 3492 N N . VAL B 1 184 ? 14.031 -13.211 -12.578 1 91.38 184 VAL B N 1
ATOM 3493 C CA . VAL B 1 184 ? 15.484 -13.344 -12.602 1 91.38 184 VAL B CA 1
ATOM 3494 C C . VAL B 1 184 ? 16.141 -11.992 -12.344 1 91.38 184 VAL B C 1
ATOM 3496 O O . VAL B 1 184 ? 17.062 -11.883 -11.531 1 91.38 184 VAL B O 1
ATOM 3499 N N . ASN B 1 185 ? 15.641 -11.016 -13.047 1 87.44 185 ASN B N 1
ATOM 3500 C CA . ASN B 1 185 ? 16.172 -9.672 -12.867 1 87.44 185 ASN B CA 1
ATOM 3501 C C . ASN B 1 185 ? 16.031 -9.195 -11.422 1 87.44 185 ASN B C 1
ATOM 3503 O O . ASN B 1 185 ? 16.953 -8.594 -10.867 1 87.44 185 ASN B O 1
ATOM 3507 N N . ASP B 1 186 ? 14.914 -9.469 -10.836 1 85.44 186 ASP B N 1
ATOM 3508 C CA . ASP B 1 186 ? 14.695 -9.125 -9.438 1 85.44 186 ASP B CA 1
ATOM 3509 C C . ASP B 1 186 ? 15.727 -9.812 -8.539 1 85.44 186 ASP B C 1
ATOM 3511 O O . ASP B 1 186 ? 16.297 -9.18 -7.645 1 85.44 186 ASP B O 1
ATOM 3515 N N . MET B 1 187 ? 15.867 -11.055 -8.75 1 84.12 187 MET B N 1
ATOM 3516 C CA . MET B 1 187 ? 16.781 -11.867 -7.957 1 84.12 187 MET B CA 1
ATOM 3517 C C . MET B 1 187 ? 18.203 -11.328 -8.062 1 84.12 187 MET B C 1
ATOM 3519 O O . MET B 1 187 ? 18.906 -11.203 -7.051 1 84.12 187 MET B O 1
ATOM 3523 N N . LEU B 1 188 ? 18.641 -11.039 -9.273 1 85.75 188 LEU B N 1
ATOM 3524 C CA . LEU B 1 188 ? 20 -10.57 -9.492 1 85.75 188 LEU B CA 1
ATOM 3525 C C . LEU B 1 188 ? 20.219 -9.195 -8.867 1 85.75 188 LEU B C 1
ATOM 3527 O O . LEU B 1 188 ? 21.281 -8.922 -8.297 1 85.75 188 LEU B O 1
ATOM 3531 N N . LYS B 1 189 ? 19.25 -8.367 -8.891 1 83.12 189 LYS B N 1
ATOM 3532 C CA . LYS B 1 189 ? 19.344 -7.039 -8.273 1 83.12 189 LYS B CA 1
ATOM 3533 C C . LYS B 1 189 ? 19.469 -7.145 -6.762 1 83.12 189 LYS B C 1
ATOM 3535 O O . LYS B 1 189 ? 20.219 -6.379 -6.145 1 83.12 189 LYS B O 1
ATOM 3540 N N . SER B 1 190 ? 18.75 -8.047 -6.242 1 78.69 190 SER B N 1
ATOM 3541 C CA . SER B 1 190 ? 18.781 -8.227 -4.793 1 78.69 190 SER B CA 1
ATOM 3542 C C . SER B 1 190 ? 20.156 -8.742 -4.34 1 78.69 190 SER B C 1
ATOM 3544 O O . SER B 1 190 ? 20.547 -8.531 -3.195 1 78.69 190 SER B O 1
ATOM 3546 N N . LYS B 1 191 ? 20.859 -9.406 -5.215 1 78.62 191 LYS B N 1
ATOM 3547 C CA . LYS B 1 191 ? 22.172 -9.953 -4.895 1 78.62 191 LYS B CA 1
ATOM 3548 C C . LYS B 1 191 ? 23.266 -8.922 -5.137 1 78.62 191 LYS B C 1
ATOM 3550 O O . LYS B 1 191 ? 24.422 -9.125 -4.734 1 78.62 191 LYS B O 1
ATOM 3555 N N . GLY B 1 192 ? 22.875 -7.836 -5.777 1 78.38 192 GLY B N 1
ATOM 3556 C CA . GLY B 1 192 ? 23.828 -6.75 -5.926 1 78.38 192 GLY B CA 1
ATOM 3557 C C . GLY B 1 192 ? 24.359 -6.617 -7.34 1 78.38 192 GLY B C 1
ATOM 3558 O O . GLY B 1 192 ? 24.031 -7.418 -8.211 1 78.38 192 GLY B O 1
ATOM 3559 N N . ALA B 1 193 ? 25.219 -5.629 -7.535 1 72.06 193 ALA B N 1
ATOM 3560 C CA . ALA B 1 193 ? 25.703 -5.203 -8.844 1 72.06 193 ALA B CA 1
ATOM 3561 C C . ALA B 1 193 ? 26.578 -6.289 -9.484 1 72.06 193 ALA B C 1
ATOM 3563 O O . ALA B 1 193 ? 26.531 -6.488 -10.695 1 72.06 193 ALA B O 1
ATOM 3564 N N . GLN B 1 194 ? 27.375 -6.977 -8.758 1 74.31 194 GLN B N 1
ATOM 3565 C CA . GLN B 1 194 ? 28.266 -8.016 -9.281 1 74.31 194 GLN B CA 1
ATOM 3566 C C . GLN B 1 194 ? 27.469 -9.156 -9.898 1 74.31 194 GLN B C 1
ATOM 3568 O O . GLN B 1 194 ? 27.828 -9.68 -10.953 1 74.31 194 GLN B O 1
ATOM 3573 N N . ALA B 1 195 ? 26.422 -9.539 -9.281 1 77.19 195 ALA B N 1
ATOM 3574 C CA . ALA B 1 195 ? 25.578 -10.617 -9.797 1 77.19 195 ALA B CA 1
ATOM 3575 C C . ALA B 1 195 ? 24.891 -10.203 -11.094 1 77.19 195 ALA B C 1
ATOM 3577 O O . ALA B 1 195 ? 24.703 -11.031 -11.992 1 77.19 195 ALA B O 1
ATOM 3578 N N . ILE B 1 196 ? 24.656 -8.906 -11.172 1 75.44 196 ILE B N 1
ATOM 3579 C CA . ILE B 1 196 ? 23.969 -8.375 -12.344 1 75.44 196 ILE B CA 1
ATOM 3580 C C . ILE B 1 196 ? 24.875 -8.469 -13.57 1 75.44 196 ILE B C 1
ATOM 3582 O O . ILE B 1 196 ? 24.422 -8.781 -14.672 1 75.44 196 ILE B O 1
ATOM 3586 N N . SER B 1 197 ? 26.109 -8.32 -13.32 1 79.5 197 SER B N 1
ATOM 3587 C CA . SER B 1 197 ? 27.062 -8.203 -14.422 1 79.5 197 SER B CA 1
ATOM 3588 C C . SER B 1 197 ? 27.594 -9.57 -14.836 1 79.5 197 SER B C 1
ATOM 3590 O O . SER B 1 197 ? 28.141 -9.727 -15.922 1 79.5 197 SER B O 1
ATOM 3592 N N . ASP B 1 198 ? 27.484 -10.609 -14.016 1 80.62 198 ASP B N 1
ATOM 3593 C CA . ASP B 1 198 ? 28.016 -11.953 -14.281 1 80.62 198 ASP B CA 1
ATOM 3594 C C . ASP B 1 198 ? 27.016 -12.781 -15.086 1 80.62 198 ASP B C 1
ATOM 3596 O O . ASP B 1 198 ? 25.953 -13.133 -14.594 1 80.62 198 ASP B O 1
ATOM 3600 N N . PRO B 1 199 ? 27.344 -13.047 -16.359 1 79.19 199 PRO B N 1
ATOM 3601 C CA . PRO B 1 199 ? 26.438 -13.828 -17.203 1 79.19 199 PRO B CA 1
ATOM 3602 C C . PRO B 1 199 ? 26.125 -15.203 -16.609 1 79.19 199 PRO B C 1
ATOM 3604 O O . PRO B 1 199 ? 25.031 -15.734 -16.812 1 79.19 199 PRO B O 1
ATOM 3607 N N . ASP B 1 200 ? 27 -15.727 -16.031 1 87.5 200 ASP B N 1
ATOM 3608 C CA . ASP B 1 200 ? 26.797 -17.031 -15.422 1 87.5 200 ASP B CA 1
ATOM 3609 C C . ASP B 1 200 ? 25.734 -16.953 -14.328 1 87.5 200 ASP B C 1
ATOM 3611 O O . ASP B 1 200 ? 24.984 -17.906 -14.109 1 87.5 200 ASP B O 1
ATOM 3615 N N . SER B 1 201 ? 25.656 -15.805 -13.781 1 88.56 201 SER B N 1
ATOM 3616 C CA . SER B 1 201 ? 24.672 -15.609 -12.727 1 88.56 201 SER B CA 1
ATOM 3617 C C . SER B 1 201 ? 23.25 -15.602 -13.297 1 88.56 201 SER B C 1
ATOM 3619 O O . SER B 1 201 ? 22.328 -16.156 -12.688 1 88.56 201 SER B O 1
ATOM 3621 N N . PHE B 1 202 ? 23.094 -15.023 -14.453 1 89.62 202 PHE B N 1
ATOM 3622 C CA . PHE B 1 202 ? 21.781 -14.992 -15.086 1 89.62 202 PHE B CA 1
ATOM 3623 C C . PHE B 1 202 ? 21.312 -16.391 -15.461 1 89.62 202 PHE B C 1
ATOM 3625 O O . PHE B 1 202 ? 20.203 -16.797 -15.141 1 89.62 202 PHE B O 1
ATOM 3632 N N . SER B 1 203 ? 22.188 -17.078 -16.141 1 92.06 203 SER B N 1
ATOM 3633 C CA . SER B 1 203 ? 21.875 -18.422 -16.594 1 92.06 203 SER B CA 1
ATOM 3634 C C . SER B 1 203 ? 21.547 -19.344 -15.43 1 92.06 203 SER B C 1
ATOM 3636 O O . SER B 1 203 ? 20.609 -20.156 -15.508 1 92.06 203 SER B O 1
ATOM 3638 N N . GLN B 1 204 ? 22.266 -19.25 -14.438 1 92.19 204 GLN B N 1
ATOM 3639 C CA . GLN B 1 204 ? 22.031 -20.078 -13.258 1 92.19 204 GLN B CA 1
ATOM 3640 C C . GLN B 1 204 ? 20.703 -19.734 -12.594 1 92.19 204 GLN B C 1
ATOM 3642 O O . GLN B 1 204 ? 19.938 -20.625 -12.234 1 92.19 204 GLN B O 1
ATOM 3647 N N . ALA B 1 205 ? 20.484 -18.484 -12.445 1 91.88 205 ALA B N 1
ATOM 3648 C CA . ALA B 1 205 ? 19.234 -18.031 -11.844 1 91.88 205 ALA B CA 1
ATOM 3649 C C . ALA B 1 205 ? 18.047 -18.453 -12.695 1 91.88 205 ALA B C 1
ATOM 3651 O O . ALA B 1 205 ? 17.031 -18.922 -12.156 1 91.88 205 ALA B O 1
ATOM 3652 N N . MET B 1 206 ? 18.219 -18.297 -13.977 1 94 206 MET B N 1
ATOM 3653 C CA . MET B 1 206 ? 17.141 -18.672 -14.898 1 94 206 MET B CA 1
ATOM 3654 C C . MET B 1 206 ? 16.859 -20.172 -14.812 1 94 206 MET B C 1
ATOM 3656 O O . MET B 1 206 ? 15.688 -20.578 -14.75 1 94 206 MET B O 1
ATOM 3660 N N . ALA B 1 207 ? 17.859 -20.953 -14.758 1 94.94 207 ALA B N 1
ATOM 3661 C CA . ALA B 1 207 ? 17.688 -22.406 -14.68 1 94.94 207 ALA B CA 1
ATOM 3662 C C . ALA B 1 207 ? 16.984 -22.797 -13.391 1 94.94 207 ALA B C 1
ATOM 3664 O O . ALA B 1 207 ? 16.078 -23.641 -13.406 1 94.94 207 ALA B O 1
ATOM 3665 N N . LYS B 1 208 ? 17.375 -22.203 -12.375 1 92.56 208 LYS B N 1
ATOM 3666 C CA . LYS B 1 208 ? 16.766 -22.5 -11.078 1 92.56 208 LYS B CA 1
ATOM 3667 C C . LYS B 1 208 ? 15.289 -22.125 -11.062 1 92.56 208 LYS B C 1
ATOM 3669 O O . LYS B 1 208 ? 14.453 -22.922 -10.625 1 92.56 208 LYS B O 1
ATOM 3674 N N . LEU B 1 209 ? 14.977 -20.969 -11.531 1 94.56 209 LEU B N 1
ATOM 3675 C CA . LEU B 1 209 ? 13.602 -20.484 -11.516 1 94.56 209 LEU B CA 1
ATOM 3676 C C . LEU B 1 209 ? 12.742 -21.297 -12.492 1 94.56 209 LEU B C 1
ATOM 3678 O O . LEU B 1 209 ? 11.562 -21.531 -12.227 1 94.56 209 LEU B O 1
ATOM 3682 N N . ARG B 1 210 ? 13.328 -21.672 -13.594 1 96.5 210 ARG B N 1
ATOM 3683 C CA . ARG B 1 210 ? 12.602 -22.484 -14.555 1 96.5 210 ARG B CA 1
ATOM 3684 C C . ARG B 1 210 ? 12.227 -23.844 -13.953 1 96.5 210 ARG B C 1
ATOM 3686 O O . ARG B 1 210 ? 11.102 -24.312 -14.133 1 96.5 210 ARG B O 1
ATOM 3693 N N . GLN B 1 211 ? 13.156 -24.438 -13.336 1 96.19 211 GLN B N 1
ATOM 3694 C CA . GLN B 1 211 ? 12.875 -25.719 -12.68 1 96.19 211 GLN B CA 1
ATOM 3695 C C . GLN B 1 211 ? 11.75 -25.578 -11.656 1 96.19 211 GLN B C 1
ATOM 3697 O O . GLN B 1 211 ? 10.836 -26.391 -11.617 1 96.19 211 GLN B O 1
ATOM 3702 N N . ARG B 1 212 ? 11.875 -24.547 -10.867 1 94.44 212 ARG B N 1
ATOM 3703 C CA . ARG B 1 212 ? 10.836 -24.297 -9.867 1 94.44 212 ARG B CA 1
ATOM 3704 C C . ARG B 1 212 ? 9.484 -24.062 -10.523 1 94.44 212 ARG B C 1
ATOM 3706 O O . ARG B 1 212 ? 8.469 -24.594 -10.07 1 94.44 212 ARG B O 1
ATOM 3713 N N . TYR B 1 213 ? 9.523 -23.281 -11.547 1 96.75 213 TYR B N 1
ATOM 3714 C CA . TYR B 1 213 ? 8.305 -23 -12.297 1 96.75 213 TYR B CA 1
ATOM 3715 C C . TYR B 1 213 ? 7.688 -24.281 -12.844 1 96.75 213 TYR B C 1
ATOM 3717 O O . TYR B 1 213 ? 6.48 -24.5 -12.727 1 96.75 213 TYR B O 1
ATOM 3725 N N . ASP B 1 214 ? 8.5 -25.125 -13.414 1 97 214 ASP B N 1
ATOM 3726 C CA . ASP B 1 214 ? 8.016 -26.375 -13.992 1 97 214 ASP B CA 1
ATOM 3727 C C . ASP B 1 214 ? 7.445 -27.297 -12.914 1 97 214 ASP B C 1
ATOM 3729 O O . ASP B 1 214 ? 6.477 -28.016 -13.164 1 97 214 ASP B O 1
ATOM 3733 N N . ASP B 1 215 ? 7.977 -27.234 -11.758 1 95.75 215 ASP B N 1
ATOM 3734 C CA . ASP B 1 215 ? 7.512 -28.062 -10.641 1 95.75 215 ASP B CA 1
ATOM 3735 C C . ASP B 1 215 ? 6.148 -27.578 -10.141 1 95.75 215 ASP B C 1
ATOM 3737 O O . ASP B 1 215 ? 5.359 -28.375 -9.633 1 95.75 215 ASP B O 1
ATOM 3741 N N . LEU B 1 216 ? 5.898 -26.266 -10.297 1 96.44 216 LEU B N 1
ATOM 3742 C CA . LEU B 1 216 ? 4.75 -25.703 -9.594 1 96.44 216 LEU B CA 1
ATOM 3743 C C . LEU B 1 216 ? 3.672 -25.266 -10.578 1 96.44 216 LEU B C 1
ATOM 3745 O O . LEU B 1 216 ? 2.535 -25 -10.18 1 96.44 216 LEU B O 1
ATOM 3749 N N . LYS B 1 217 ? 3.953 -25.172 -11.859 1 96.94 217 LYS B N 1
ATOM 3750 C CA . LYS B 1 217 ? 3.059 -24.547 -12.844 1 96.94 217 LYS B CA 1
ATOM 3751 C C . LYS B 1 217 ? 1.696 -25.234 -12.844 1 96.94 217 LYS B C 1
ATOM 3753 O O . LYS B 1 217 ? 0.665 -24.578 -13 1 96.94 217 LYS B O 1
ATOM 3758 N N . GLU B 1 218 ? 1.633 -26.562 -12.734 1 97.06 218 GLU B N 1
ATOM 3759 C CA . GLU B 1 218 ? 0.365 -27.281 -12.719 1 97.06 218 GLU B CA 1
ATOM 3760 C C . GLU B 1 218 ? -0.459 -26.922 -11.484 1 97.06 218 GLU B C 1
ATOM 3762 O O . GLU B 1 218 ? -1.691 -26.938 -11.531 1 97.06 218 GLU B O 1
ATOM 3767 N N . ARG B 1 219 ? 0.209 -26.656 -10.398 1 97.25 219 ARG B N 1
ATOM 3768 C CA . ARG B 1 219 ? -0.467 -26.266 -9.164 1 97.25 219 ARG B CA 1
ATOM 3769 C C . ARG B 1 219 ? -0.956 -24.828 -9.242 1 97.25 219 ARG B C 1
ATOM 3771 O O . ARG B 1 219 ? -2.008 -24.484 -8.688 1 97.25 219 ARG B O 1
ATOM 3778 N N . TYR B 1 220 ? -0.172 -23.938 -9.938 1 97.81 220 TYR B N 1
ATOM 3779 C CA . TYR B 1 220 ? -0.67 -22.594 -10.211 1 97.81 220 TYR B CA 1
ATOM 3780 C C . TYR B 1 220 ? -1.952 -22.656 -11.039 1 97.81 220 TYR B C 1
ATOM 3782 O O . TYR B 1 220 ? -2.889 -21.891 -10.789 1 97.81 220 TYR B O 1
ATOM 3790 N N . ALA B 1 221 ? -2.023 -23.609 -11.93 1 96.69 221 ALA B N 1
ATOM 3791 C CA . ALA B 1 221 ? -3.068 -23.688 -12.945 1 96.69 221 ALA B CA 1
ATOM 3792 C C . ALA B 1 221 ? -4.406 -24.094 -12.328 1 96.69 221 ALA B C 1
ATOM 3794 O O . ALA B 1 221 ? -5.453 -23.953 -12.961 1 96.69 221 ALA B O 1
ATOM 3795 N N . VAL B 1 222 ? -4.391 -24.578 -11.094 1 96 222 VAL B N 1
ATOM 3796 C CA . VAL B 1 222 ? -5.617 -24.969 -10.406 1 96 222 VAL B CA 1
ATOM 3797 C C . VAL B 1 222 ? -6.352 -23.719 -9.922 1 96 222 VAL B C 1
ATOM 3799 O O . VAL B 1 222 ? -7.496 -23.812 -9.461 1 96 222 VAL B O 1
ATOM 3802 N N . SER B 1 223 ? -5.809 -22.547 -10.047 1 97.12 223 SER B N 1
ATOM 3803 C CA . SER B 1 223 ? -6.406 -21.297 -9.586 1 97.12 223 SER B CA 1
ATOM 3804 C C . SER B 1 223 ? -7.727 -21.031 -10.305 1 97.12 223 SER B C 1
ATOM 3806 O O . SER B 1 223 ? -7.949 -21.516 -11.414 1 97.12 223 SER B O 1
ATOM 3808 N N . ASP B 1 224 ? -8.594 -20.219 -9.656 1 95.5 224 ASP B N 1
ATOM 3809 C CA . ASP B 1 224 ? -9.898 -19.875 -10.203 1 95.5 224 ASP B CA 1
ATOM 3810 C C . ASP B 1 224 ? -9.75 -19.031 -11.469 1 95.5 224 ASP B C 1
ATOM 3812 O O . ASP B 1 224 ? -10.586 -19.109 -12.375 1 95.5 224 ASP B O 1
ATOM 3816 N N . VAL B 1 225 ? -8.766 -18.172 -11.5 1 96.19 225 VAL B N 1
ATOM 3817 C CA . VAL B 1 225 ? -8.508 -17.25 -12.609 1 96.19 225 VAL B CA 1
ATOM 3818 C C . VAL B 1 225 ? -7.027 -17.297 -12.977 1 96.19 225 VAL B C 1
ATOM 3820 O O . VAL B 1 225 ? -6.164 -17.391 -12.102 1 96.19 225 VAL B O 1
ATOM 3823 N N . THR B 1 226 ? -6.777 -17.266 -14.234 1 97.38 226 THR B N 1
ATOM 3824 C CA . THR B 1 226 ? -5.41 -17.125 -14.727 1 97.38 226 THR B CA 1
ATOM 3825 C C . THR B 1 226 ? -5.266 -15.859 -15.562 1 97.38 226 THR B C 1
ATOM 3827 O O . THR B 1 226 ? -6.059 -15.617 -16.484 1 97.38 226 THR B O 1
ATOM 3830 N N . VAL B 1 227 ? -4.312 -15.055 -15.25 1 97.75 227 VAL B N 1
ATOM 3831 C CA . VAL B 1 227 ? -3.99 -13.859 -16.016 1 97.75 227 VAL B CA 1
ATOM 3832 C C . VAL B 1 227 ? -2.508 -13.859 -16.375 1 97.75 227 VAL B C 1
ATOM 3834 O O . VAL B 1 227 ? -1.644 -13.828 -15.5 1 97.75 227 VAL B O 1
ATOM 3837 N N . SER B 1 228 ? -2.254 -13.852 -17.609 1 96.94 228 SER B N 1
ATOM 3838 C CA . SER B 1 228 ? -0.88 -13.844 -18.094 1 96.94 228 SER B CA 1
ATOM 3839 C C . SER B 1 228 ? -0.473 -12.461 -18.578 1 96.94 228 SER B C 1
ATOM 3841 O O . SER B 1 228 ? -1.176 -11.844 -19.391 1 96.94 228 SER B O 1
ATOM 3843 N N . VAL B 1 229 ? 0.681 -12.031 -18.125 1 95.31 229 VAL B N 1
ATOM 3844 C CA . VAL B 1 229 ? 1.198 -10.727 -18.516 1 95.31 229 VAL B CA 1
ATOM 3845 C C . VAL B 1 229 ? 1.389 -10.68 -20.031 1 95.31 229 VAL B C 1
ATOM 3847 O O . VAL B 1 229 ? 0.992 -9.711 -20.688 1 95.31 229 VAL B O 1
ATOM 3850 N N . GLN B 1 230 ? 1.906 -11.727 -20.594 1 94 230 GLN B N 1
ATOM 3851 C CA . GLN B 1 230 ? 2.152 -11.805 -22.031 1 94 230 GLN B CA 1
ATOM 3852 C C . GLN B 1 230 ? 0.844 -11.75 -22.812 1 94 230 GLN B C 1
ATOM 3854 O O . GLN B 1 230 ? 0.745 -11.039 -23.812 1 94 230 GLN B O 1
ATOM 3859 N N . ASN B 1 231 ? -0.121 -12.523 -22.375 1 95.62 231 ASN B N 1
ATOM 3860 C CA . ASN B 1 231 ? -1.4 -12.562 -23.078 1 95.62 231 ASN B CA 1
ATOM 3861 C C . ASN B 1 231 ? -2.107 -11.211 -23.031 1 95.62 231 ASN B C 1
ATOM 3863 O O . ASN B 1 231 ? -2.705 -10.789 -24.016 1 95.62 231 ASN B O 1
ATOM 3867 N N . VAL B 1 232 ? -2.035 -10.5 -21.906 1 95.69 232 VAL B N 1
ATOM 3868 C CA . VAL B 1 232 ? -2.676 -9.195 -21.766 1 95.69 232 VAL B CA 1
ATOM 3869 C C . VAL B 1 232 ? -2.01 -8.195 -22.719 1 95.69 232 VAL B C 1
ATOM 3871 O O . VAL B 1 232 ? -2.691 -7.418 -23.391 1 95.69 232 VAL B O 1
ATOM 3874 N N . ALA B 1 233 ? -0.71 -8.234 -22.75 1 93.06 233 ALA B N 1
ATOM 3875 C CA . ALA B 1 233 ? 0.013 -7.34 -23.641 1 93.06 233 ALA B CA 1
ATOM 3876 C C . ALA B 1 233 ? -0.414 -7.559 -25.094 1 93.06 233 ALA B C 1
ATOM 3878 O O . ALA B 1 233 ? -0.689 -6.602 -25.828 1 93.06 233 ALA B O 1
ATOM 3879 N N . SER B 1 234 ? -0.481 -8.844 -25.5 1 94.38 234 SER B N 1
ATOM 3880 C CA . SER B 1 234 ? -0.869 -9.188 -26.859 1 94.38 234 SER B CA 1
ATOM 3881 C C . SER B 1 234 ? -2.299 -8.75 -27.156 1 94.38 234 SER B C 1
ATOM 3883 O O . SER B 1 234 ? -2.576 -8.188 -28.219 1 94.38 234 SER B O 1
ATOM 3885 N N . GLN B 1 235 ? -3.209 -8.961 -26.25 1 95.12 235 GLN B N 1
ATOM 3886 C CA . GLN B 1 235 ? -4.617 -8.617 -26.422 1 95.12 235 GLN B CA 1
ATOM 3887 C C . GLN B 1 235 ? -4.793 -7.105 -26.578 1 95.12 235 GLN B C 1
ATOM 3889 O O . GLN B 1 235 ? -5.695 -6.656 -27.297 1 95.12 235 GLN B O 1
ATOM 3894 N N . LEU B 1 236 ? -3.979 -6.387 -25.922 1 93.38 236 LEU B N 1
ATOM 3895 C CA . LEU B 1 236 ? -4.078 -4.934 -25.969 1 93.38 236 LEU B CA 1
ATOM 3896 C C . LEU B 1 236 ? -3.309 -4.383 -27.172 1 93.38 236 LEU B C 1
ATOM 3898 O O . LEU B 1 236 ? -3.25 -3.168 -27.375 1 93.38 236 LEU B O 1
ATOM 3902 N N . GLY B 1 237 ? -2.623 -5.246 -27.922 1 93.25 237 GLY B N 1
ATOM 3903 C CA . GLY B 1 237 ? -1.938 -4.863 -29.141 1 93.25 237 GLY B CA 1
ATOM 3904 C C . GLY B 1 237 ? -0.549 -4.301 -28.906 1 93.25 237 GLY B C 1
ATOM 3905 O O . GLY B 1 237 ? -0.024 -3.553 -29.734 1 93.25 237 GLY B O 1
ATOM 3906 N N . TYR B 1 238 ? -0.05 -4.613 -27.781 1 90.69 238 TYR B N 1
ATOM 3907 C CA . TYR B 1 238 ? 1.295 -4.129 -27.484 1 90.69 238 TYR B CA 1
ATOM 3908 C C . TYR B 1 238 ? 2.348 -5.066 -28.078 1 90.69 238 TYR B C 1
ATOM 3910 O O . TYR B 1 238 ? 2.178 -6.285 -28.062 1 90.69 238 TYR B O 1
ATOM 3918 N N . SER B 1 239 ? 3.479 -4.457 -28.547 1 88.56 239 SER B N 1
ATOM 3919 C CA . SER B 1 239 ? 4.547 -5.25 -29.141 1 88.56 239 SER B CA 1
ATOM 3920 C C . SER B 1 239 ? 5.461 -5.84 -28.078 1 88.56 239 SER B C 1
ATOM 3922 O O . SER B 1 239 ? 6.203 -6.789 -28.344 1 88.56 239 SER B O 1
ATOM 3924 N N . SER B 1 240 ? 5.406 -5.199 -26.953 1 88.69 240 SER B N 1
ATOM 3925 C CA . SER B 1 240 ? 6.273 -5.621 -25.859 1 88.69 240 SER B CA 1
ATOM 3926 C C . SER B 1 240 ? 5.574 -5.484 -24.5 1 88.69 240 SER B C 1
ATOM 3928 O O . SER B 1 240 ? 4.688 -4.645 -24.344 1 88.69 240 SER B O 1
ATOM 3930 N N . ILE B 1 241 ? 5.984 -6.328 -23.578 1 88.06 241 ILE B N 1
ATOM 3931 C CA . ILE B 1 241 ? 5.406 -6.273 -22.25 1 88.06 241 ILE B CA 1
ATOM 3932 C C . ILE B 1 241 ? 5.812 -4.969 -21.562 1 88.06 241 ILE B C 1
ATOM 3934 O O . ILE B 1 241 ? 5.195 -4.559 -20.578 1 88.06 241 ILE B O 1
ATOM 3938 N N . ASP B 1 242 ? 6.801 -4.328 -22.109 1 83.5 242 ASP B N 1
ATOM 3939 C CA . ASP B 1 242 ? 7.289 -3.074 -21.547 1 83.5 242 ASP B CA 1
ATOM 3940 C C . ASP B 1 242 ? 6.258 -1.96 -21.703 1 83.5 242 ASP B C 1
ATOM 3942 O O . ASP B 1 242 ? 6.328 -0.938 -21.016 1 83.5 242 ASP B O 1
ATOM 3946 N N . SER B 1 243 ? 5.363 -2.211 -22.594 1 86.44 243 SER B N 1
ATOM 3947 C CA . SER B 1 243 ? 4.336 -1.207 -22.859 1 86.44 243 SER B CA 1
ATOM 3948 C C . SER B 1 243 ? 3.135 -1.398 -21.938 1 86.44 243 SER B C 1
ATOM 3950 O O . SER B 1 243 ? 2.258 -0.534 -21.859 1 86.44 243 SER B O 1
ATOM 3952 N N . LEU B 1 244 ? 3.129 -2.492 -21.266 1 87.5 244 LEU B N 1
ATOM 3953 C CA . LEU B 1 244 ? 2.012 -2.818 -20.391 1 87.5 244 LEU B CA 1
ATOM 3954 C C . LEU B 1 244 ? 2.141 -2.096 -19.047 1 87.5 244 LEU B C 1
ATOM 3956 O O . LEU B 1 244 ? 3.219 -2.078 -18.453 1 87.5 244 LEU B O 1
ATOM 3960 N N . SER B 1 245 ? 1.044 -1.441 -18.562 1 85.75 245 SER B N 1
ATOM 3961 C CA . SER B 1 245 ? 1.036 -0.792 -17.25 1 85.75 245 SER B CA 1
ATOM 3962 C C . SER B 1 245 ? 0.458 -1.712 -16.188 1 85.75 245 SER B C 1
ATOM 3964 O O . SER B 1 245 ? -0.272 -2.654 -16.5 1 85.75 245 SER B O 1
ATOM 3966 N N . LEU B 1 246 ? 0.82 -1.458 -14.969 1 89.75 246 LEU B N 1
ATOM 3967 C CA . LEU B 1 246 ? 0.215 -2.18 -13.859 1 89.75 246 LEU B CA 1
ATOM 3968 C C . LEU B 1 246 ? -1.3 -1.998 -13.852 1 89.75 246 LEU B C 1
ATOM 3970 O O . LEU B 1 246 ? -2.039 -2.922 -13.5 1 89.75 246 LEU B O 1
ATOM 3974 N N . GLU B 1 247 ? -1.77 -0.83 -14.266 1 88.56 247 GLU B N 1
ATOM 3975 C CA . GLU B 1 247 ? -3.203 -0.558 -14.328 1 88.56 247 GLU B CA 1
ATOM 3976 C C . GLU B 1 247 ? -3.895 -1.472 -15.336 1 88.56 247 GLU B C 1
ATOM 3978 O O . GLU B 1 247 ? -5.004 -1.946 -15.094 1 88.56 247 GLU B O 1
ATOM 3983 N N . ASP B 1 248 ? -3.186 -1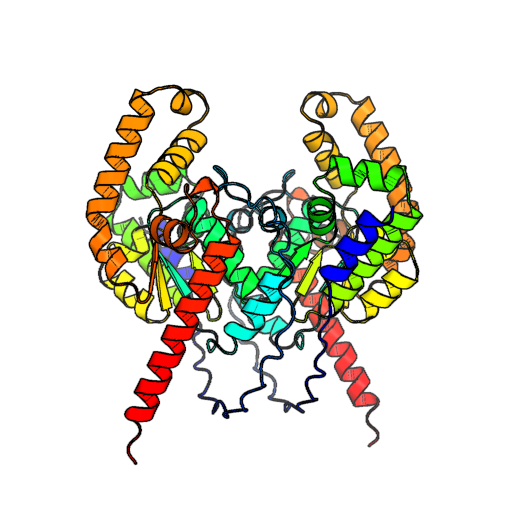.712 -16.438 1 90.56 248 ASP B N 1
ATOM 3984 C CA . ASP B 1 248 ? -3.725 -2.643 -17.422 1 90.56 248 ASP B CA 1
ATOM 3985 C C . ASP B 1 248 ? -3.986 -4.012 -16.797 1 90.56 248 ASP B C 1
ATOM 3987 O O . ASP B 1 248 ? -5.035 -4.617 -17.031 1 90.56 248 ASP B O 1
ATOM 3991 N N . MET B 1 249 ? -3.031 -4.414 -16.016 1 93.56 249 MET B N 1
ATOM 3992 C CA . MET B 1 249 ? -3.145 -5.723 -15.391 1 93.56 249 MET B CA 1
ATOM 3993 C C . MET B 1 249 ? -4.293 -5.742 -14.383 1 93.56 249 MET B C 1
ATOM 3995 O O . MET B 1 249 ? -5.078 -6.691 -14.352 1 93.56 249 MET B O 1
ATOM 3999 N N . VAL B 1 250 ? -4.402 -4.727 -13.562 1 93.69 250 VAL B N 1
ATOM 4000 C CA . VAL B 1 250 ? -5.438 -4.652 -12.539 1 93.69 250 VAL B CA 1
ATOM 4001 C C . VAL B 1 250 ? -6.816 -4.621 -13.195 1 93.69 250 VAL B C 1
ATOM 4003 O O . VAL B 1 250 ? -7.742 -5.293 -12.742 1 93.69 250 VAL B O 1
ATOM 4006 N N . ILE B 1 251 ? -6.93 -3.871 -14.266 1 91.19 251 ILE B N 1
ATOM 4007 C CA . ILE B 1 251 ? -8.195 -3.801 -14.984 1 91.19 251 ILE B CA 1
ATOM 4008 C C . ILE B 1 251 ? -8.578 -5.191 -15.5 1 91.19 251 ILE B C 1
ATOM 4010 O O . ILE B 1 251 ? -9.727 -5.613 -15.367 1 91.19 251 ILE B O 1
ATOM 4014 N N . GLU B 1 252 ? -7.602 -5.875 -16.047 1 93.75 252 GLU B N 1
ATOM 4015 C CA . GLU B 1 252 ? -7.855 -7.227 -16.531 1 93.75 252 GLU B CA 1
ATOM 4016 C C . GLU B 1 252 ? -8.273 -8.156 -15.398 1 93.75 252 GLU B C 1
ATOM 4018 O O . GLU B 1 252 ? -9.227 -8.93 -15.547 1 93.75 252 GLU B O 1
ATOM 4023 N N . ILE B 1 253 ? -7.605 -8.078 -14.305 1 94.75 253 ILE B N 1
ATOM 4024 C CA . ILE B 1 253 ? -7.895 -8.945 -13.164 1 94.75 253 ILE B CA 1
ATOM 4025 C C . ILE B 1 253 ? -9.305 -8.656 -12.648 1 94.75 253 ILE B C 1
ATOM 4027 O O . ILE B 1 253 ? -10.078 -9.586 -12.398 1 94.75 253 ILE B O 1
ATOM 4031 N N . VAL B 1 254 ? -9.656 -7.414 -12.484 1 91.25 254 VAL B N 1
ATOM 4032 C CA . VAL B 1 254 ? -10.969 -7.023 -11.984 1 91.25 254 VAL B CA 1
ATOM 4033 C C . VAL B 1 254 ? -12.062 -7.512 -12.938 1 91.25 254 VAL B C 1
ATOM 4035 O O . VAL B 1 254 ? -13.102 -8.016 -12.5 1 91.25 254 VAL B O 1
ATOM 4038 N N . SER B 1 255 ? -11.758 -7.395 -14.219 1 91.31 255 SER B N 1
ATOM 4039 C CA . SER B 1 255 ? -12.703 -7.879 -15.227 1 91.31 255 SER B CA 1
ATOM 4040 C C . SER B 1 255 ? -12.93 -9.383 -15.086 1 91.31 255 SER B C 1
ATOM 4042 O O . SER B 1 255 ? -14.07 -9.852 -15.156 1 91.31 255 SER B O 1
ATOM 4044 N N . ARG B 1 256 ? -11.883 -10.117 -14.875 1 92.88 256 ARG B N 1
ATOM 4045 C CA . ARG B 1 256 ? -11.984 -11.562 -14.727 1 92.88 256 ARG B CA 1
ATOM 4046 C C . ARG B 1 256 ? -12.727 -11.938 -13.453 1 92.88 256 ARG B C 1
ATOM 4048 O O . ARG B 1 256 ? -13.492 -12.906 -13.43 1 92.88 256 ARG B O 1
ATOM 4055 N N . ILE B 1 257 ? -12.469 -11.203 -12.398 1 89.19 257 ILE B N 1
ATOM 4056 C CA . ILE B 1 257 ? -13.156 -11.445 -11.141 1 89.19 257 ILE B CA 1
ATOM 4057 C C . ILE B 1 257 ? -14.656 -11.211 -11.312 1 89.19 257 ILE B C 1
ATOM 4059 O O . ILE B 1 257 ? -15.477 -11.992 -10.828 1 89.19 257 ILE B O 1
ATOM 4063 N N . GLU B 1 258 ? -14.992 -10.172 -11.984 1 85.69 258 GLU B N 1
ATOM 4064 C CA . GLU B 1 258 ? -16.391 -9.859 -12.242 1 85.69 258 GLU B CA 1
ATOM 4065 C C . GLU B 1 258 ? -17.078 -10.992 -12.992 1 85.69 258 GLU B C 1
ATOM 4067 O O . GLU B 1 258 ? -18.203 -11.367 -12.664 1 85.69 258 GLU B O 1
ATOM 4072 N N . LYS B 1 259 ? -16.422 -11.477 -13.977 1 88.75 259 LYS B N 1
ATOM 4073 C CA . LYS B 1 259 ? -16.969 -12.586 -14.75 1 88.75 259 LYS B CA 1
ATOM 4074 C C . LYS B 1 259 ? -17.172 -13.82 -13.883 1 88.75 259 LYS B C 1
ATOM 4076 O O . LYS B 1 259 ? -18.156 -14.539 -14.023 1 88.75 259 LYS B O 1
ATOM 4081 N N . LEU B 1 260 ? -16.25 -14.039 -13.062 1 88 260 LEU B N 1
ATOM 4082 C CA . LEU B 1 260 ? -16.328 -15.188 -12.172 1 88 260 LEU B CA 1
ATOM 4083 C C . LEU B 1 260 ? -17.516 -15.055 -11.227 1 88 260 LEU B C 1
ATOM 4085 O O . LEU B 1 260 ? -18.234 -16.031 -10.984 1 88 260 LEU B O 1
ATOM 4089 N N . ILE B 1 261 ? -17.719 -13.906 -10.695 1 80.38 261 ILE B N 1
ATOM 4090 C CA . ILE B 1 261 ? -18.812 -13.641 -9.773 1 80.38 261 ILE B CA 1
ATOM 4091 C C . ILE B 1 261 ? -20.141 -13.828 -10.5 1 80.38 261 ILE B C 1
ATOM 4093 O O . ILE B 1 261 ? -21.078 -14.414 -9.953 1 80.38 261 ILE B O 1
ATOM 4097 N N . GLN B 1 262 ? -20.172 -13.336 -11.664 1 82.62 262 GLN B N 1
ATOM 4098 C CA . GLN B 1 262 ? -21.391 -13.469 -12.461 1 82.62 262 GLN B CA 1
ATOM 4099 C C . GLN B 1 262 ? -21.688 -14.938 -12.766 1 82.62 262 GLN B C 1
ATOM 4101 O O . GLN B 1 262 ? -22.844 -15.367 -12.703 1 82.62 262 GLN B O 1
ATOM 4106 N N . ALA B 1 263 ? -20.656 -15.617 -13.07 1 84.75 263 ALA B N 1
ATOM 4107 C CA . ALA B 1 263 ? -20.828 -17.047 -13.367 1 84.75 263 ALA B CA 1
ATOM 4108 C C . ALA B 1 263 ? -21.312 -17.797 -12.133 1 84.75 263 ALA B C 1
ATOM 4110 O O . ALA B 1 263 ? -22.203 -18.656 -12.234 1 84.75 263 ALA B O 1
ATOM 4111 N N . LYS B 1 264 ? -20.797 -17.5 -11.023 1 79.62 264 LYS B N 1
ATOM 4112 C CA . LYS B 1 264 ? -21.203 -18.156 -9.789 1 79.62 264 LYS B CA 1
ATOM 4113 C C . LYS B 1 264 ? -22.641 -17.812 -9.422 1 79.62 264 LYS B C 1
ATO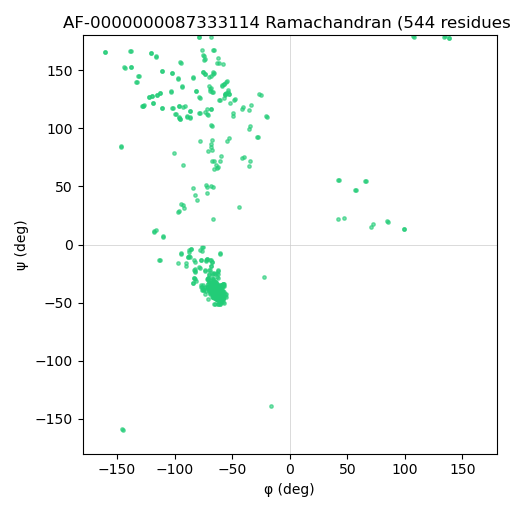M 4115 O O . LYS B 1 264 ? -23.391 -18.672 -8.961 1 79.62 264 LYS B O 1
ATOM 4120 N N . ALA B 1 265 ? -22.984 -16.594 -9.594 1 77.62 265 ALA B N 1
ATOM 4121 C CA . ALA B 1 265 ? -24.344 -16.141 -9.32 1 77.62 265 ALA B CA 1
ATOM 4122 C C . ALA B 1 265 ? -25.344 -16.844 -10.234 1 77.62 265 ALA B C 1
ATOM 4124 O O . ALA B 1 265 ? -26.438 -17.219 -9.797 1 77.62 265 ALA B O 1
ATOM 4125 N N . MET B 1 266 ? -24.938 -16.984 -11.414 1 81.56 266 MET B N 1
ATOM 4126 C CA . MET B 1 266 ? -25.797 -17.656 -12.383 1 81.56 266 MET B CA 1
ATOM 4127 C C . MET B 1 266 ? -25.969 -19.141 -12.039 1 81.56 266 MET B C 1
ATOM 4129 O O . MET B 1 266 ? -27.062 -19.688 -12.156 1 81.56 266 MET B O 1
ATOM 4133 N N . MET B 1 267 ? -24.922 -19.656 -11.609 1 80.81 267 MET B N 1
ATOM 4134 C CA . MET B 1 267 ? -24.969 -21.062 -11.25 1 80.81 267 MET B CA 1
ATOM 4135 C C . MET B 1 267 ? -25.812 -21.281 -9.992 1 80.81 267 MET B C 1
ATOM 4137 O O . MET B 1 267 ? -26.562 -22.25 -9.906 1 80.81 267 MET B O 1
ATOM 4141 N N . GLU B 1 268 ? -25.688 -20.391 -9.031 1 76.38 268 GLU B N 1
ATOM 4142 C CA . GLU B 1 268 ? -26.484 -20.453 -7.812 1 76.38 268 GLU B CA 1
ATOM 4143 C C . GLU B 1 268 ? -27.969 -20.25 -8.109 1 76.38 268 GLU B C 1
ATOM 4145 O O . GLU B 1 268 ? -28.828 -20.906 -7.504 1 76.38 268 GLU B O 1
ATOM 4150 N N . ALA B 1 269 ? -28.25 -19.375 -8.945 1 77 269 ALA B N 1
ATOM 4151 C CA . ALA B 1 269 ? -29.625 -19.109 -9.344 1 77 269 ALA B CA 1
ATOM 4152 C C . ALA B 1 269 ? -30.234 -20.281 -10.094 1 77 269 ALA B C 1
ATOM 4154 O O . ALA B 1 269 ? -31.406 -20.594 -9.93 1 77 269 ALA B O 1
ATOM 4155 N N . ALA B 1 270 ? -29.469 -20.844 -10.852 1 79.69 270 ALA B N 1
ATOM 4156 C CA . ALA B 1 270 ? -29.938 -22 -11.633 1 79.69 270 ALA B CA 1
ATOM 4157 C C . ALA B 1 270 ? -30.156 -23.203 -10.734 1 79.69 270 ALA B C 1
ATOM 4159 O O . ALA B 1 270 ? -31 -24.062 -11.039 1 79.69 270 ALA B O 1
ATOM 4160 N N . GLY B 1 271 ? -29.406 -23.203 -9.727 1 66.44 271 GLY B N 1
ATOM 4161 C CA . GLY B 1 271 ? -29.562 -24.312 -8.812 1 66.44 271 GLY B CA 1
ATOM 4162 C C . GLY B 1 271 ? -30.719 -24.125 -7.832 1 66.44 271 GLY B C 1
ATOM 4163 O O . GLY B 1 271 ? -31.062 -25.062 -7.098 1 66.44 271 GLY B O 1
ATOM 4164 N N . LYS B 1 272 ? -31.266 -22.859 -7.695 1 64.44 272 LYS B N 1
ATOM 4165 C CA . LYS B 1 272 ? -32.406 -22.641 -6.832 1 64.44 272 LYS B CA 1
ATOM 4166 C C . LYS B 1 272 ? -33.688 -23.266 -7.441 1 64.44 272 LYS B C 1
ATOM 4168 O O . LYS B 1 272 ? -33.969 -23.047 -8.617 1 64.44 272 LYS B O 1
ATOM 4173 N N . PRO B 1 273 ? -34.125 -24.359 -6.691 1 58.66 273 PRO B N 1
ATOM 4174 C CA . PRO B 1 273 ? -35.344 -24.969 -7.215 1 58.66 273 PRO B CA 1
ATOM 4175 C C . PRO B 1 273 ? -36.469 -23.969 -7.426 1 58.66 273 PRO B C 1
ATOM 4177 O O . PRO B 1 273 ? -36.562 -22.969 -6.691 1 58.66 273 PRO B O 1
ATOM 4180 N N . GLU B 1 274 ? -37.094 -23.984 -8.648 1 48.78 274 GLU B N 1
ATOM 4181 C CA . GLU B 1 274 ? -38.406 -23.312 -8.766 1 48.78 274 GLU B CA 1
ATOM 4182 C C . GLU B 1 274 ? -39.344 -23.719 -7.633 1 48.78 274 GLU B C 1
ATOM 4184 O O . GLU B 1 274 ? -39.344 -24.891 -7.223 1 48.78 274 GLU B O 1
#

InterPro domains:
  IPR027417 P-loop containing nucleoside triphosphate hydrolase [G3DSA:3.40.50.300] (63-272)
  IPR027417 P-loop containing nucleoside triphosphate hydrolase [SSF52540] (80-219)
  IPR031322 Shikimate kinase/gluconokinase [PF01202] (90-221)

Radius of gyration: 23.99 Å; Cα contacts (8 Å, |Δi|>4): 750; chains: 2; bounding box: 67×61×59 Å

Sequence (548 aa):
MAMAMRAAAAFFSPSVSPSPSPSPKQHSVFSPRRGSTRRIRPRRLRAFPATELTLEELNPSVALLRKTAEAVGDFRKTPIYIVGTDCNAKRNIAKLLANSIIYRYLCSEDLLEDVLGGKDALAAFRESDEKGYLEVETEGLKQLTSMGSLVLCCGDGAVMNSTNLGLLRHGVSIWIDVPLELAVNDMLKSKGAQAISDPDSFSQAMAKLRQRYDDLKERYAVSDVTVSVQNVASQLGYSSIDSLSLEDMVIEIVSRIEKLIQAKAMMEAAGKPEMAMAMRAAAAFFSPSVSPSPSPSPKQHSVFSPRRGSTRRIRPRRLRAFPATELTLEELNPSVALLRKTAEAVGDFRKTPIYIVGTDCNAKRNIAKLLANSIIYRYLCSEDLLEDVLGGKDALAAFRESDEKGYLEVETEGLKQLTSMGSLVLCCGDGAVMNSTNLGLLRHGVSIWIDVPLELAVNDMLKSKGAQAISDPDSFSQAMAKLRQRYDDLKERYAVSDVTVSVQNVASQLGYSSIDSLSLEDMVIEIVSRIEKLIQAKAMMEAAGKPE

Solvent-accessible surface area (backbone atoms only — not comparable to full-atom values): 30426 Å² total; per-residue (Å²): 119,70,66,64,55,51,57,53,54,69,65,41,66,68,80,77,75,83,76,79,77,78,79,80,80,77,84,80,86,82,80,81,76,85,72,82,77,72,80,67,73,73,65,81,38,61,43,70,48,78,53,75,54,28,68,67,73,60,56,76,49,66,64,55,35,55,54,31,43,67,65,38,76,66,54,75,48,51,23,34,39,38,38,40,75,73,33,38,53,56,50,44,40,44,46,52,38,12,38,32,52,39,16,21,64,49,39,54,52,52,53,48,17,59,76,55,70,28,66,65,45,38,54,51,41,46,71,76,33,51,68,60,41,50,52,50,48,42,51,50,48,59,38,52,62,72,40,60,31,27,28,34,36,37,38,65,67,47,54,69,42,68,68,35,44,57,54,47,64,75,38,47,26,33,21,46,48,64,67,64,66,58,31,39,52,32,55,27,56,74,67,31,72,68,43,61,71,34,66,67,46,50,55,50,44,45,52,53,50,49,53,50,44,67,73,39,46,71,52,44,63,69,35,79,38,78,47,42,51,63,57,51,20,51,74,72,68,41,95,42,63,58,70,37,28,61,64,56,50,39,52,51,50,52,52,51,51,48,52,50,52,52,50,50,51,49,52,53,56,68,64,49,78,130,117,68,65,63,54,53,55,54,54,70,64,41,67,68,81,76,74,86,77,79,77,78,82,82,77,76,84,83,84,80,81,83,77,86,71,81,78,71,79,66,73,73,65,81,40,62,40,70,49,80,53,76,54,30,70,67,73,59,55,75,49,67,64,54,34,55,54,30,47,65,62,48,48,80,59,72,44,50,22,35,36,37,37,41,76,73,33,38,53,57,50,42,40,44,48,53,39,12,38,32,50,41,18,21,63,50,41,53,53,53,52,48,17,58,75,55,70,26,66,67,44,38,53,51,42,46,72,75,32,53,69,58,42,52,51,51,49,43,51,51,47,59,32,54,62,70,40,59,31,27,28,34,37,36,38,66,68,48,54,70,41,69,68,34,45,56,54,47,64,75,36,47,27,34,20,46,46,66,67,63,65,58,32,39,52,32,54,28,57,73,67,30,70,68,41,62,71,34,67,66,47,51,54,50,44,45,51,54,51,48,52,53,44,67,73,40,47,71,53,44,64,70,34,79,38,78,46,41,51,63,58,51,20,51,74,73,68,41,93,42,63,58,72,36,28,62,64,58,51,39,54,52,51,53,52,51,50,46,52,50,52,51,50,51,50,50,52,53,56,67,64,50,78,130

Secondary structure (DSSP, 8-state):
-HHHHHHHHHH------------------------------------S-SSPPPHHHH---HHHHHHHHHHHTTSTT--EEEESS-SHHHHHHHHHHHHHTT-EEEEHHHHHHHHHTSHHHHHHHHHH-HHHHHHHHHHHHHHHHT-SSEEEE--GGGGSSHHHHHHHTTSEEEEEE--HHHHHHHHHHHH-HHHHH-HHHHHHHHHHHHHHHHHHHHHHTTSSEEEEHHHHHHHTT-SSGGG--HHHHHHHHHHHHHHHHHHHHHHHHHHS--/-HHHHHHHHHH------------------------------------S-SSPPPHHHH---HHHHHHHHHHSTT-TT--EEEESS-SHHHHHHHHHHHHHTT-EEEEHHHHHHHHHTSHHHHHHHHHH-HHHHHHHHHHHHHHHHT-SSEEEE--GGGGSSHHHHHHHTTSEEEEEE--HHHHHHHHHHHH-HHHHH-HHHHHHHHHHHHHHHHHHHHHHTTSSEEEEHHHHHHHTT-SSGGG--HHHHHHHHHHHHHHHHHHHHHHHHHHS--

Nearest PDB structures (foldseek):
  3nwj-assembly3_B  TM=8.903E-01  e=1.196E-12  Arabidopsis thaliana
  3nwj-assembly3_A  TM=8.801E-01  e=8.868E-12  Arabidopsis thaliana
  3vaa-assembly2_B  TM=8.011E-01  e=1.718E-05  Bacteroides thetaiotaomicron
  3vaa-assembly3_C  TM=8.155E-01  e=1.634E-05  Bacteroides thetaiotaomicron
  4y0a-assembly1_A  TM=7.428E-01  e=5.708E-06  Acinetobacter baumannii AB307-0294